Protein AF-0000000072251306 (afdb_homodimer)

Secondary structure (DSSP, 8-state):
-TTSSHHHHHHHHHHHHHHHHHHHHHHHHHHHHHHHTS-HHHHHHS--HHHHHHHHHHHHHHSHHHHHHHHHHHHHHHHHHHHHHHHHHHHHHHHH-HHHHHHHHHHHHHHTTS-GGGGHHHHHHHH-SSHHHHHHHHHHHHHHHHHHHHHHHHH---HHHHHHHHHTT--HHHHIIIIIHHHHHHHHHHHHHHHHHHHHHHHHHHHHHS--SS-HHHHHHHHHHTT-HHHHHHHHHHHHHHHHHHHHHHHHHHHHHHTTT-/-TTSSHHHHHHHHHHHHHHHHHHHHHHHHHHHHHHHTS-HHHHHHS--HHHHHHHHHHHHHHSHHHHHHHHHHHHHHHHHHHHHHHHHHHHHHHHH-HHHHHHHHHHHHHHTTS-GGGGHHHHHHHH-SSHHHHHHHHHHHHHHHHHHHHHHHHH---HHHHHHHHHTT--HHHHIIIIIHHHHHHHHHHHHHHHHHHHHHHHHHHHHHS--SS-HHHHHHHHHHTT-HHHHHHHHHHHHHHHHHHHHHHHHHHHHHHTTT-

Solvent-accessible surface area (backbone atoms only — not comparable to full-atom values): 25182 Å² total; per-residue (Å²): 129,81,77,64,64,66,61,57,58,56,50,53,54,49,49,51,41,52,56,41,23,45,48,49,59,50,49,50,50,48,50,42,42,52,44,18,69,76,37,71,71,34,24,64,71,26,55,38,62,65,49,30,51,51,36,47,51,49,30,55,74,73,39,53,47,55,52,14,47,48,34,39,51,50,42,34,49,51,9,34,50,55,10,34,52,52,10,42,50,51,9,46,50,38,46,73,27,70,65,50,29,37,29,44,46,55,52,51,61,54,53,68,42,37,42,68,67,57,40,45,63,60,41,32,66,75,52,37,52,40,66,62,29,44,27,50,56,16,11,52,41,12,18,53,43,18,22,52,24,27,21,54,22,51,52,61,69,60,64,69,57,55,52,51,35,58,70,69,61,50,50,72,66,53,36,37,64,70,45,44,44,62,64,13,41,67,30,37,43,51,12,48,57,53,13,51,54,41,17,46,38,40,40,33,38,38,24,57,71,28,71,50,72,63,16,41,29,24,52,28,50,52,19,54,76,69,65,33,55,33,50,27,49,41,36,48,51,49,53,26,51,50,41,43,48,52,45,51,49,48,49,52,51,44,50,61,70,42,45,80,76,102,130,81,76,65,64,63,61,58,61,56,51,53,54,50,49,52,42,51,57,40,24,46,49,50,58,50,50,50,49,48,50,41,42,53,46,16,68,74,36,71,73,36,24,62,69,28,55,38,63,65,50,30,52,51,36,46,49,49,30,55,73,72,38,54,48,56,52,14,46,49,34,40,51,50,42,36,49,53,9,35,51,54,9,36,51,52,10,42,50,50,9,48,48,38,45,74,28,69,64,50,28,38,28,43,45,54,52,51,61,55,54,68,41,35,42,68,66,56,41,43,65,61,42,32,66,76,52,37,50,41,66,63,29,44,28,51,55,16,11,52,42,11,17,54,43,19,22,54,24,27,22,53,22,52,53,61,67,58,65,68,56,55,51,52,35,59,72,69,60,50,49,72,65,52,37,36,65,70,46,44,45,62,62,14,40,64,31,38,44,50,12,48,59,52,14,52,54,41,16,47,40,40,39,33,39,37,24,58,70,29,71,49,72,64,16,40,28,23,50,27,50,52,19,53,77,69,65,34,55,33,50,26,49,41,35,47,52,49,51,26,52,52,40,43,48,53,44,52,50,47,49,52,52,44,51,61,70,44,46,81,76,103

Sequence (524 aa):
MSQRSFTLKQSWQRSIILVQGLVLPLLLLGLWQYNSSLGASHAYAFVPLQNIYFAFIKLLETGELWLNTWGSLKKAGIGFILGSISGLILGTLLAYSKVLNALVSPLFNSIRQVPLLGLTPLIALWFGNGEEAKIFIIALASFFPLVINTFQGLSHNDAKYDEIARIYQFSFWRKFKKIRLPQALPHILTGLNLAVPFTWITTTASELLFNAGAGLGNLMMKAEINAEMDILLVCAITVTLCGAFMTASIHLISKRLLQWRTMSQRSFTLKQSWQRSIILVQGLVLPLLLLGLWQYNSSLGASHAYAFVPLQNIYFAFIKLLETGELWLNTWGSLKKAGIGFILGSISGLILGTLLAYSKVLNALVSPLFNSIRQVPLLGLTPLIALWFGNGEEAKIFIIALASFFPLVINTFQGLSHNDAKYDEIARIYQFSFWRKFKKIRLPQALPHILTGLNLAVPFTWITTTASELLFNAGAGLGNLMMKAEINAEMDILLVCAITVTLCGAFMTASIHLISKRLLQWRT

InterPro domains:
  IPR000515 ABC transporter type 1, transmembrane domain MetI-like [PF00528] (87-257)
  IPR000515 ABC transporter type 1, transmembrane domain MetI-like [PS50928] (69-254)
  IPR000515 ABC transporter type 1, transmembrane domain MetI-like [cd06261] (70-241)
  IPR035906 MetI-like superfamily [G3DSA:1.10.3720.10] (62-259)
  IPR035906 MetI-like superfamily [SSF161098] (63-241)

Nearest PDB structures (foldseek):
  7ahh-assembly1_B  TM=7.058E-01  e=3.957E-06  Lactococcus lactis subsp. lactis
  7ahd-assembly1_A  TM=7.549E-01  e=1.362E-05  Lactococcus lactis subsp. lactis
  7ahd-assembly1_B  TM=7.322E-01  e=7.341E-06  Lactococcus lactis subsp. lactis
  7ahc-assembly1_B  TM=7.068E-01  e=1.362E-05  Lactococcus lactis subsp. lactis
  7ahh-assembly1_A  TM=6.926E-01  e=2.417E-05  Lactococcus lactis subsp. lactis

Structure (mmCIF, N/CA/C/O backbone):
data_AF-0000000072251306-model_v1
#
loop_
_entity.id
_entity.type
_entity.pdbx_description
1 polymer 'Sulfonate/nitrate/taurine transport system permease protein'
#
loop_
_atom_site.group_PDB
_atom_site.id
_atom_site.type_symbol
_atom_site.label_atom_id
_atom_site.label_alt_id
_atom_site.label_comp_id
_atom_site.label_asym_id
_atom_site.label_entity_id
_atom_site.label_seq_id
_atom_site.pdbx_PDB_ins_code
_atom_site.Cartn_x
_atom_site.Cartn_y
_atom_site.Cartn_z
_atom_site.occupancy
_atom_site.B_iso_or_equiv
_atom_site.auth_seq_id
_atom_site.auth_comp_id
_atom_site.auth_asym_id
_atom_site.auth_atom_id
_atom_site.pdbx_PDB_model_num
ATOM 1 N N . MET A 1 1 ? -20.594 18.484 47.219 1 34.91 1 MET A N 1
ATOM 2 C CA . MET A 1 1 ? -20.969 17.078 47.125 1 34.91 1 MET A CA 1
ATOM 3 C C . MET A 1 1 ? -21.516 16.734 45.75 1 34.91 1 MET A C 1
ATOM 5 O O . MET A 1 1 ? -21.781 15.578 45.438 1 34.91 1 MET A O 1
ATOM 9 N N . SER A 1 2 ? -22.219 17.688 45 1 39.94 2 SER A N 1
ATOM 10 C CA . SER A 1 2 ? -22.969 17.516 43.781 1 39.94 2 SER A CA 1
ATOM 11 C C . SER A 1 2 ? -22.031 17.359 42.562 1 39.94 2 SER A C 1
ATOM 13 O O . SER A 1 2 ? -22.469 17.344 41.438 1 39.94 2 SER A O 1
ATOM 15 N N . GLN A 1 3 ? -20.734 17.578 42.75 1 45.12 3 GLN A N 1
ATOM 16 C CA . GLN A 1 3 ? -19.812 17.531 41.594 1 45.12 3 GLN A CA 1
ATOM 17 C C . GLN A 1 3 ? -19.578 16.094 41.125 1 45.12 3 GLN A C 1
ATOM 19 O O . GLN A 1 3 ? -18.875 15.867 40.156 1 45.12 3 GLN A O 1
ATOM 24 N N . ARG A 1 4 ? -19.859 15.086 42.031 1 45.44 4 ARG A N 1
ATOM 25 C CA . ARG A 1 4 ? -19.484 13.703 41.781 1 45.44 4 ARG A CA 1
ATOM 26 C C . ARG A 1 4 ? -20.375 13.07 40.719 1 45.44 4 ARG A C 1
ATOM 28 O O . ARG A 1 4 ? -20.125 11.945 40.281 1 45.44 4 ARG A O 1
ATOM 35 N N . SER A 1 5 ? -21.609 13.586 40.438 1 45.03 5 SER A N 1
ATOM 36 C CA . SER A 1 5 ? -22.547 12.867 39.594 1 45.03 5 SER A CA 1
ATOM 37 C C . SER A 1 5 ? -22.141 12.953 38.125 1 45.03 5 SER A C 1
ATOM 39 O O . SER A 1 5 ? -22.641 12.188 37.281 1 45.03 5 SER A O 1
ATOM 41 N N . PHE A 1 6 ? -21.328 13.953 37.781 1 45.81 6 PHE A N 1
ATOM 42 C CA . PHE A 1 6 ? -21.031 14.141 36.375 1 45.81 6 PHE A CA 1
ATOM 43 C C . PHE A 1 6 ? -20.062 13.07 35.875 1 45.81 6 PHE A C 1
ATOM 45 O O . PHE A 1 6 ? -20.016 12.781 34.656 1 45.81 6 PHE A O 1
ATOM 52 N N . THR A 1 7 ? -19.359 12.43 36.719 1 46.22 7 THR A N 1
ATOM 53 C CA . THR A 1 7 ? -18.344 11.5 36.25 1 46.22 7 THR A CA 1
ATOM 54 C C . THR A 1 7 ? -18.969 10.164 35.844 1 46.22 7 THR A C 1
ATOM 56 O O . THR A 1 7 ? -18.375 9.406 35.094 1 46.22 7 THR A O 1
ATOM 59 N N . LEU A 1 8 ? -20.031 9.734 36.469 1 45 8 LEU A N 1
ATOM 60 C CA . LEU A 1 8 ? -20.578 8.406 36.188 1 45 8 LEU A CA 1
ATOM 61 C C . LEU A 1 8 ? -21.297 8.398 34.844 1 45 8 LEU A C 1
ATOM 63 O O . LEU A 1 8 ? -21.531 7.332 34.281 1 45 8 LEU A O 1
ATOM 67 N N . LYS A 1 9 ? -21.969 9.453 34.469 1 47.31 9 LYS A N 1
ATOM 68 C CA . LYS A 1 9 ? -22.703 9.531 33.188 1 47.31 9 LYS A CA 1
ATOM 69 C C . LYS A 1 9 ? -21.75 9.391 32 1 47.31 9 LYS A C 1
ATOM 71 O O . LYS A 1 9 ? -22.125 8.828 30.984 1 47.31 9 LYS A O 1
ATOM 76 N N . GLN A 1 10 ? -20.516 9.758 32.188 1 51.03 10 GLN A N 1
ATOM 77 C CA . GLN A 1 10 ? -19.531 9.688 31.094 1 51.03 10 GLN A CA 1
ATOM 78 C C . GLN A 1 10 ? -19.109 8.242 30.844 1 51.03 10 GLN A C 1
ATOM 80 O O . GLN A 1 10 ? -18.891 7.855 29.688 1 51.03 10 GLN A O 1
ATOM 85 N N . SER A 1 11 ? -19.094 7.48 31.938 1 49.75 11 SER A N 1
ATOM 86 C CA . SER A 1 11 ? -18.625 6.105 31.797 1 49.75 11 SER A CA 1
ATOM 87 C C . SER A 1 11 ? -19.688 5.227 31.141 1 49.75 11 SER A C 1
ATOM 89 O O . SER A 1 11 ? -19.359 4.363 30.312 1 49.75 11 SER A O 1
ATOM 91 N N . TRP A 1 12 ? -20.906 5.383 31.578 1 46.53 12 TRP A N 1
ATOM 92 C CA . TRP A 1 12 ? -21.984 4.574 31 1 46.53 12 TRP A CA 1
ATOM 93 C C . TRP A 1 12 ? -22.156 4.891 29.516 1 46.53 12 TRP A C 1
ATOM 95 O O . TRP A 1 12 ? -22.5 4.008 28.734 1 46.53 12 TRP A O 1
ATOM 105 N N . GLN A 1 13 ? -22.047 6.129 29.125 1 52.03 13 GLN A N 1
ATOM 106 C CA . GLN A 1 13 ? -22.125 6.527 27.734 1 52.03 13 GLN A CA 1
ATOM 107 C C . GLN A 1 13 ? -21.031 5.859 26.906 1 52.03 13 GLN A C 1
ATOM 109 O O . GLN A 1 13 ? -21.25 5.48 25.75 1 52.03 13 GLN A O 1
ATOM 114 N N . ARG A 1 14 ? -19.953 5.707 27.625 1 53.56 14 ARG A N 1
ATOM 115 C CA . ARG A 1 14 ? -18.859 5.047 26.938 1 53.56 14 ARG A CA 1
ATOM 116 C C . ARG A 1 14 ? -19.156 3.564 26.734 1 53.56 14 ARG A C 1
ATOM 118 O O . ARG A 1 14 ? -18.828 3 25.688 1 53.56 14 ARG A O 1
ATOM 125 N N . SER A 1 15 ? -19.719 2.979 27.828 1 51.03 15 SER A N 1
ATOM 126 C CA . SER A 1 15 ? -20.031 1.557 27.734 1 51.03 15 SER A CA 1
ATOM 127 C C . SER A 1 15 ? -21.109 1.299 26.672 1 51.03 15 SER A C 1
ATOM 129 O O . SER A 1 15 ? -21.062 0.294 25.953 1 51.03 15 SER A O 1
ATOM 131 N N . ILE A 1 16 ? -22.078 2.1 26.578 1 55.12 16 ILE A N 1
ATOM 132 C CA . ILE A 1 16 ? -23.141 1.962 25.578 1 55.12 16 ILE A CA 1
ATOM 133 C C . ILE A 1 16 ? -22.547 2.119 24.172 1 55.12 16 ILE A C 1
ATOM 135 O O . ILE A 1 16 ? -22.906 1.388 23.25 1 55.12 16 ILE A O 1
ATOM 139 N N . ILE A 1 17 ? -21.641 2.93 24.094 1 58.31 17 ILE A N 1
ATOM 140 C CA . ILE A 1 17 ? -20.969 3.135 22.812 1 58.31 17 ILE A CA 1
ATOM 141 C C . ILE A 1 17 ? -20.172 1.89 22.453 1 58.31 17 ILE A C 1
ATOM 143 O O . ILE A 1 17 ? -20.172 1.462 21.297 1 58.31 17 ILE A O 1
ATOM 147 N N . LEU A 1 18 ? -19.688 1.273 23.469 1 59.38 18 LEU A N 1
ATOM 148 C CA . LEU A 1 18 ? -18.938 0.04 23.219 1 59.38 18 LEU A CA 1
ATOM 149 C C . LEU A 1 18 ? -19.891 -1.095 22.844 1 59.38 18 LEU A C 1
ATOM 151 O O . LEU A 1 18 ? -19.578 -1.887 21.953 1 59.38 18 LEU A O 1
ATOM 155 N N . VAL A 1 19 ? -20.969 -1.227 23.547 1 64.25 19 VAL A N 1
ATOM 156 C CA . VAL A 1 19 ? -21.938 -2.275 23.281 1 64.25 19 VAL A CA 1
ATOM 157 C C . VAL A 1 19 ? -22.562 -2.066 21.906 1 64.25 19 VAL A C 1
ATOM 159 O O . VAL A 1 19 ? -22.781 -3.029 21.172 1 64.25 19 VAL A O 1
ATOM 162 N N . GLN A 1 20 ? -22.719 -0.914 21.531 1 68.38 20 GLN A N 1
ATOM 163 C CA . GLN A 1 20 ? -23.266 -0.613 20.219 1 68.38 20 GLN A CA 1
ATOM 164 C C . GLN A 1 20 ? -22.281 -0.957 19.109 1 68.38 20 GLN A C 1
ATOM 166 O O . GLN A 1 20 ? -22.688 -1.395 18.031 1 68.38 20 GLN A O 1
ATOM 171 N N . GLY A 1 21 ? -21.109 -0.892 19.5 1 73.81 21 GLY A N 1
ATOM 172 C CA . GLY A 1 21 ? -20.094 -1.186 18.5 1 73.81 21 GLY A CA 1
ATOM 173 C C . GLY A 1 21 ? -19.953 -2.666 18.203 1 73.81 21 GLY A C 1
ATOM 174 O O . GLY A 1 21 ? -19.469 -3.047 17.141 1 73.81 21 GLY A O 1
ATOM 175 N N . LEU A 1 22 ? -20.531 -3.48 19.078 1 79.19 22 LEU A N 1
ATOM 176 C CA . LEU A 1 22 ? -20.375 -4.922 18.906 1 79.19 22 LEU A CA 1
ATOM 177 C C . LEU A 1 22 ? -21.562 -5.52 18.172 1 79.19 22 LEU A C 1
ATOM 179 O O . LEU A 1 22 ? -21.516 -6.664 17.719 1 79.19 22 LEU A O 1
ATOM 183 N N . VAL A 1 23 ? -22.562 -4.816 17.984 1 83.5 23 VAL A N 1
ATOM 184 C CA . VAL A 1 23 ? -23.797 -5.332 17.391 1 83.5 23 VAL A CA 1
ATOM 185 C C . VAL A 1 23 ? -23.531 -5.73 15.938 1 83.5 23 VAL A C 1
ATOM 187 O O . VAL A 1 23 ? -23.875 -6.84 15.516 1 83.5 23 VAL A O 1
ATOM 190 N N . LEU A 1 24 ? -22.906 -4.871 15.266 1 82.88 24 LEU A N 1
ATOM 191 C CA . LEU A 1 24 ? -22.688 -5.133 13.852 1 82.88 24 LEU A CA 1
ATOM 192 C C . LEU A 1 24 ? -21.734 -6.301 13.648 1 82.88 24 LEU A C 1
ATOM 194 O O . LEU A 1 24 ? -22 -7.203 12.852 1 82.88 24 LEU A O 1
ATOM 198 N N . PRO A 1 25 ? -20.656 -6.301 14.367 1 82.88 25 PRO A N 1
ATOM 199 C CA . PRO A 1 25 ? -19.781 -7.465 14.234 1 82.88 25 PRO A CA 1
ATOM 200 C C . PRO A 1 25 ? -20.484 -8.773 14.578 1 82.88 25 PRO A C 1
ATOM 202 O O . PRO A 1 25 ? -20.266 -9.789 13.914 1 82.88 25 PRO A O 1
ATOM 205 N N . LEU A 1 26 ? -21.281 -8.742 15.594 1 86.62 26 LEU A N 1
ATOM 206 C CA . LEU A 1 26 ? -21.984 -9.945 16 1 86.62 26 LEU A CA 1
ATOM 207 C C . LEU A 1 26 ? -23.031 -10.336 14.953 1 86.62 26 LEU A C 1
ATOM 209 O O . LEU A 1 26 ? -23.234 -11.523 14.688 1 86.62 26 LEU A O 1
ATOM 213 N N . LEU A 1 27 ? -23.672 -9.359 14.438 1 87.94 27 LEU A N 1
ATOM 214 C CA . LEU A 1 27 ? -24.625 -9.633 13.375 1 87.94 27 LEU A CA 1
ATOM 215 C C . LEU A 1 27 ? -23.938 -10.227 12.156 1 87.94 27 LEU A C 1
ATOM 217 O O . LEU A 1 27 ? -24.438 -11.164 11.539 1 87.94 27 LEU A O 1
ATOM 221 N N . LEU A 1 28 ? -22.844 -9.734 11.828 1 86.81 28 LEU A N 1
ATOM 222 C CA . LEU A 1 28 ? -22.109 -10.234 10.68 1 86.81 28 LEU A CA 1
ATOM 223 C C . LEU A 1 28 ? -21.609 -11.656 10.938 1 86.81 28 LEU A C 1
ATOM 225 O O . LEU A 1 28 ? -21.609 -12.492 10.023 1 86.81 28 LEU A O 1
ATOM 229 N N . LEU A 1 29 ? -21.203 -11.859 12.125 1 88 29 LEU A N 1
ATOM 230 C CA . LEU A 1 29 ? -20.781 -13.211 12.484 1 88 29 LEU A CA 1
ATOM 231 C C . LEU A 1 29 ? -21.953 -14.18 12.414 1 88 29 LEU A C 1
ATOM 233 O O . LEU A 1 29 ? -21.797 -15.328 11.977 1 88 29 LEU A O 1
ATOM 237 N N . GLY A 1 30 ? -23.078 -13.688 12.891 1 90.25 30 GLY A N 1
ATOM 238 C CA . GLY A 1 30 ? -24.266 -14.508 12.789 1 90.25 30 GLY A CA 1
ATOM 239 C C . GLY A 1 30 ? -24.656 -14.812 11.352 1 90.25 30 GLY A C 1
ATOM 240 O O . GLY A 1 30 ? -25 -15.953 11.023 1 90.25 30 GLY A O 1
ATOM 241 N N . LEU A 1 31 ? -24.625 -13.844 10.562 1 90.44 31 LEU A N 1
ATOM 242 C CA . LEU A 1 31 ? -24.922 -14.031 9.148 1 90.44 31 LEU A CA 1
ATOM 243 C C . LEU A 1 31 ? -23.906 -14.969 8.5 1 90.44 31 LEU A C 1
ATOM 245 O O . LEU A 1 31 ? -24.266 -15.789 7.645 1 90.44 31 LEU A O 1
ATOM 249 N N . TRP A 1 32 ? -22.703 -14.805 8.867 1 89.88 32 TRP A N 1
ATOM 250 C CA . TRP A 1 32 ? -21.641 -15.695 8.375 1 89.88 32 TRP A CA 1
ATOM 251 C C . TRP A 1 32 ? -21.953 -17.141 8.719 1 89.88 32 TRP A C 1
ATOM 253 O O . TRP A 1 32 ? -21.938 -18.016 7.844 1 89.88 32 TRP A O 1
ATOM 263 N N . GLN A 1 33 ? -22.359 -17.328 9.914 1 90.12 33 GLN A N 1
ATOM 264 C CA . GLN A 1 33 ? -22.672 -18.672 10.375 1 90.12 33 GLN A CA 1
ATOM 265 C C . GLN A 1 33 ? -23.922 -19.219 9.695 1 90.12 33 GLN A C 1
ATOM 267 O O . GLN A 1 33 ? -23.984 -20.391 9.344 1 90.12 33 GLN A O 1
ATOM 272 N N . TYR A 1 34 ? -24.844 -18.328 9.57 1 91.56 34 TYR A N 1
ATOM 273 C CA . TYR A 1 34 ? -26.078 -18.719 8.898 1 91.56 34 TYR A CA 1
ATOM 274 C C . TYR A 1 34 ? -25.797 -19.156 7.465 1 91.56 34 TYR A C 1
ATOM 276 O O . TYR A 1 34 ? -26.312 -20.188 7.016 1 91.56 34 TYR A O 1
ATOM 284 N N . ASN A 1 35 ? -25.016 -18.453 6.75 1 89.75 35 ASN A N 1
ATOM 285 C CA . ASN A 1 35 ? -24.688 -18.797 5.371 1 89.75 35 ASN A CA 1
ATOM 286 C C . ASN A 1 35 ? -23.906 -20.109 5.293 1 89.75 35 ASN A C 1
ATOM 288 O O . ASN A 1 35 ? -24.062 -20.875 4.344 1 89.75 35 ASN A O 1
ATOM 292 N N . SER A 1 36 ? -23.062 -20.297 6.27 1 89.56 36 SER A N 1
ATOM 293 C CA . SER A 1 36 ? -22.266 -21.516 6.281 1 89.56 36 SER A CA 1
ATOM 294 C C . SER A 1 36 ? -23.141 -22.766 6.406 1 89.56 36 SER A C 1
ATOM 296 O O . SER A 1 36 ? -22.734 -23.859 6.016 1 89.56 36 SER A O 1
ATOM 298 N N . SER A 1 37 ? -24.422 -22.578 6.898 1 90.38 37 SER A N 1
ATOM 299 C CA . SER A 1 37 ? -25.297 -23.703 7.18 1 90.38 37 SER A CA 1
ATOM 300 C C . SER A 1 37 ? -26.234 -23.984 6.008 1 90.38 37 SER A C 1
ATOM 302 O O . SER A 1 37 ? -27 -24.938 6.039 1 90.38 37 SER A O 1
ATOM 304 N N . LEU A 1 38 ? -26.172 -23.25 4.918 1 90 38 LEU A N 1
ATOM 305 C CA . LEU A 1 38 ? -27.141 -23.328 3.83 1 90 38 LEU A CA 1
ATOM 306 C C . LEU A 1 38 ? -26.781 -24.438 2.855 1 90 38 LEU A C 1
ATOM 308 O O . LEU A 1 38 ? -27.578 -24.797 1.987 1 90 38 LEU A O 1
ATOM 312 N N . GLY A 1 39 ? -25.562 -24.984 2.945 1 87.56 39 GLY A N 1
ATOM 313 C CA . GLY A 1 39 ? -25.141 -26.062 2.061 1 87.56 39 GLY A CA 1
ATOM 314 C C . GLY A 1 39 ? -23.641 -26.188 1.949 1 87.56 39 GLY A C 1
ATOM 315 O O . GLY A 1 39 ? -22.891 -25.406 2.545 1 87.56 39 GLY A O 1
ATOM 316 N N . ALA A 1 40 ? -23.312 -27.203 1.137 1 83.19 40 ALA A N 1
ATOM 317 C CA . ALA A 1 40 ? -21.891 -27.531 1.037 1 83.19 40 ALA A CA 1
ATOM 318 C C . ALA A 1 40 ? -21.125 -26.406 0.34 1 83.19 40 ALA A C 1
ATOM 320 O O . ALA A 1 40 ? -20.031 -26.031 0.771 1 83.19 40 ALA A O 1
ATOM 321 N N . SER A 1 41 ? -21.781 -25.906 -0.723 1 82.5 41 SER A N 1
ATOM 322 C CA . SER A 1 41 ? -21.141 -24.812 -1.456 1 82.5 41 SER A CA 1
ATOM 323 C C . SER A 1 41 ? -20.984 -23.578 -0.586 1 82.5 41 SER A C 1
ATOM 325 O O . SER A 1 41 ? -19.953 -22.906 -0.607 1 82.5 41 SER A O 1
ATOM 327 N N . HIS A 1 42 ? -21.969 -23.344 0.201 1 83.19 42 HIS A N 1
ATOM 328 C CA . HIS A 1 42 ? -21.938 -22.203 1.102 1 83.19 42 HIS A CA 1
ATOM 329 C C . HIS A 1 42 ? -20.938 -22.406 2.236 1 83.19 42 HIS A C 1
ATOM 331 O O . HIS A 1 42 ? -20.266 -21.469 2.656 1 83.19 42 HIS A O 1
ATOM 337 N N . ALA A 1 43 ? -20.859 -23.641 2.594 1 82 43 ALA A N 1
ATOM 338 C CA . ALA A 1 43 ? -19.922 -23.953 3.68 1 82 43 ALA A CA 1
ATOM 339 C C . ALA A 1 43 ? -18.484 -23.766 3.232 1 82 43 ALA A C 1
ATOM 341 O O . ALA A 1 43 ? -17.609 -23.422 4.035 1 82 43 ALA A O 1
ATOM 342 N N . TYR A 1 44 ? -18.328 -23.984 2 1 82.81 44 TYR A N 1
ATOM 343 C CA . TYR A 1 44 ? -17 -23.75 1.446 1 82.81 44 TYR A CA 1
ATOM 344 C C . TYR A 1 44 ? -16.688 -22.266 1.38 1 82.81 44 TYR A C 1
ATOM 346 O O . TYR A 1 44 ? -15.57 -21.859 1.719 1 82.81 44 TYR A O 1
ATOM 354 N N . ALA A 1 45 ? -17.656 -21.531 1.083 1 82.75 45 ALA A N 1
ATOM 355 C CA . ALA A 1 45 ? -17.469 -20.094 0.921 1 82.75 45 ALA A CA 1
ATOM 356 C C . ALA A 1 45 ? -17.484 -19.375 2.271 1 82.75 45 ALA A C 1
ATOM 358 O O . ALA A 1 45 ? -16.766 -18.406 2.473 1 82.75 45 ALA A O 1
ATOM 359 N N . PHE A 1 46 ? -18.344 -19.938 3.109 1 89.81 46 PHE A N 1
ATOM 360 C CA . PHE A 1 46 ? -18.484 -19.406 4.465 1 89.81 46 PHE A CA 1
ATOM 361 C C . PHE A 1 46 ? -18.188 -20.5 5.496 1 89.81 46 PHE A C 1
ATOM 363 O O . PHE A 1 46 ? -19.109 -21.156 5.984 1 89.81 46 PHE A O 1
ATOM 370 N N . VAL A 1 47 ? -16.938 -20.594 5.832 1 90.62 47 VAL A N 1
ATOM 371 C CA . VAL A 1 47 ? -16.484 -21.656 6.711 1 90.62 47 VAL A CA 1
ATOM 372 C C . VAL A 1 47 ? -17.188 -21.547 8.07 1 90.62 47 VAL A C 1
ATOM 374 O O . VAL A 1 47 ? -17.172 -20.469 8.68 1 90.62 47 VAL A O 1
ATOM 377 N N . PRO A 1 48 ? -17.797 -22.625 8.422 1 93.19 48 PRO A N 1
ATOM 378 C CA . PRO A 1 48 ? -18.391 -22.594 9.758 1 93.19 48 PRO A CA 1
ATOM 379 C C . PRO A 1 48 ? -17.406 -22.172 10.836 1 93.19 48 PRO A C 1
ATOM 381 O O . PRO A 1 48 ? -16.234 -22.562 10.789 1 93.19 48 PRO A O 1
ATOM 384 N N . LEU A 1 49 ? -17.922 -21.453 11.766 1 93.69 49 LEU A N 1
ATOM 385 C CA . LEU A 1 49 ? -17.078 -20.891 12.82 1 93.69 49 LEU A CA 1
ATOM 386 C C . LEU A 1 49 ? -16.422 -22 13.625 1 93.69 49 LEU A C 1
ATOM 388 O O . LEU A 1 49 ? -15.281 -21.859 14.078 1 93.69 49 LEU A O 1
ATOM 392 N N . GLN A 1 50 ? -17.047 -23.078 13.742 1 93.56 50 GLN A N 1
ATOM 393 C CA . GLN A 1 50 ? -16.5 -24.219 14.484 1 93.56 50 GLN A CA 1
ATOM 394 C C . GLN A 1 50 ? -15.266 -24.781 13.773 1 93.56 50 GLN A C 1
ATOM 396 O O . GLN A 1 50 ? -14.305 -25.188 14.43 1 93.56 50 GLN A O 1
ATOM 401 N N . ASN A 1 51 ? -15.367 -24.844 12.492 1 94.62 51 ASN A N 1
ATOM 402 C CA . ASN A 1 51 ? -14.234 -25.344 11.727 1 94.62 51 ASN A CA 1
ATOM 403 C C . ASN A 1 51 ? -13.023 -24.422 11.836 1 94.62 51 ASN A C 1
ATOM 405 O O . ASN A 1 51 ? -11.883 -24.891 11.836 1 94.62 51 ASN A O 1
ATOM 409 N N . ILE A 1 52 ? -13.312 -23.172 11.906 1 94.56 52 ILE A N 1
ATOM 410 C CA . ILE A 1 52 ? -12.227 -22.219 12.078 1 94.56 52 ILE A CA 1
ATOM 411 C C . ILE A 1 52 ? -11.555 -22.438 13.43 1 94.56 52 ILE A C 1
ATOM 413 O O . ILE A 1 52 ? -10.32 -22.422 13.523 1 94.56 52 ILE A O 1
ATOM 417 N N . TYR A 1 53 ? -12.375 -22.656 14.406 1 95.38 53 TYR A N 1
ATOM 418 C CA . TYR A 1 53 ? -11.852 -22.906 15.75 1 95.38 53 TYR A CA 1
ATOM 419 C C . TYR A 1 53 ? -10.992 -24.156 15.773 1 95.38 53 TYR A C 1
ATOM 421 O O . TYR A 1 53 ? -9.875 -24.141 16.312 1 95.38 53 TYR A O 1
ATOM 429 N N . PHE A 1 54 ? -11.406 -25.219 15.164 1 96.25 54 PHE A N 1
ATOM 430 C CA . PHE A 1 54 ? -10.672 -26.469 15.172 1 96.25 54 PHE A CA 1
ATOM 431 C C . PHE A 1 54 ? -9.391 -26.359 14.352 1 96.25 54 PHE A C 1
ATOM 433 O O . PHE A 1 54 ? -8.367 -26.938 14.711 1 96.25 54 PHE A O 1
ATOM 440 N N . ALA A 1 55 ? -9.516 -25.625 13.258 1 96.81 55 ALA A N 1
ATOM 441 C CA . ALA A 1 55 ? -8.32 -25.391 12.461 1 96.81 55 ALA A CA 1
ATOM 442 C C . ALA A 1 55 ? -7.281 -24.594 13.242 1 96.81 55 ALA A C 1
ATOM 444 O O . ALA A 1 55 ? -6.082 -24.859 13.141 1 96.81 55 ALA A O 1
ATOM 445 N N . PHE A 1 56 ? -7.789 -23.672 14.008 1 97.12 56 PHE A N 1
ATOM 446 C CA . PHE A 1 56 ? -6.91 -22.875 14.852 1 97.12 56 PHE A CA 1
ATOM 447 C C . PHE A 1 56 ? -6.188 -23.75 15.867 1 97.12 56 PHE A C 1
ATOM 449 O O . PHE A 1 56 ? -4.965 -23.656 16.016 1 97.12 56 PHE A O 1
ATOM 456 N N . ILE A 1 57 ? -6.902 -24.641 16.453 1 96.81 57 ILE A N 1
ATOM 457 C CA . ILE A 1 57 ? -6.336 -25.531 17.453 1 96.81 57 ILE A CA 1
ATOM 458 C C . ILE A 1 57 ? -5.34 -26.484 16.797 1 96.81 57 ILE A C 1
ATOM 460 O O . ILE A 1 57 ? -4.266 -26.734 17.344 1 96.81 57 ILE A O 1
ATOM 464 N N . LYS A 1 58 ? -5.699 -26.969 15.742 1 96.69 58 LYS A N 1
ATOM 465 C CA . LYS A 1 58 ? -4.824 -27.875 15.008 1 96.69 58 LYS A CA 1
ATOM 466 C C . LYS A 1 58 ? -3.504 -27.203 14.648 1 96.69 58 LYS A C 1
ATOM 468 O O . LYS A 1 58 ? -2.432 -27.781 14.844 1 96.69 58 LYS A O 1
ATOM 473 N N . LEU A 1 59 ? -3.58 -26.016 14.156 1 97.19 59 LEU A N 1
ATOM 474 C CA . LEU A 1 59 ? -2.381 -25.281 13.758 1 97.19 59 LEU A CA 1
ATOM 475 C C . LEU A 1 59 ? -1.518 -24.953 14.969 1 97.19 59 LEU A C 1
ATOM 477 O O . LEU A 1 59 ? -0.289 -24.922 14.875 1 97.19 59 LEU A O 1
ATOM 481 N N . LEU A 1 60 ? -2.184 -24.719 16.094 1 96.44 60 LEU A N 1
ATOM 482 C CA . LEU A 1 60 ? -1.445 -24.469 17.328 1 96.44 60 LEU A CA 1
ATOM 483 C C . LEU A 1 60 ? -0.72 -25.719 17.797 1 96.44 60 LEU A C 1
ATOM 485 O O . LEU A 1 60 ? 0.447 -25.656 18.188 1 96.44 60 LEU A O 1
ATOM 489 N N . GLU A 1 61 ? -1.379 -26.828 17.719 1 96.5 61 GLU A N 1
ATOM 490 C CA . GLU A 1 61 ? -0.844 -28.094 18.188 1 96.5 61 GLU A CA 1
ATOM 491 C C . GLU A 1 61 ? 0.314 -28.578 17.312 1 96.5 61 GLU A C 1
ATOM 493 O O . GLU A 1 61 ? 1.305 -29.109 17.828 1 96.5 61 GLU A O 1
ATOM 498 N N . THR A 1 62 ? 0.213 -28.406 16.062 1 96.44 62 TH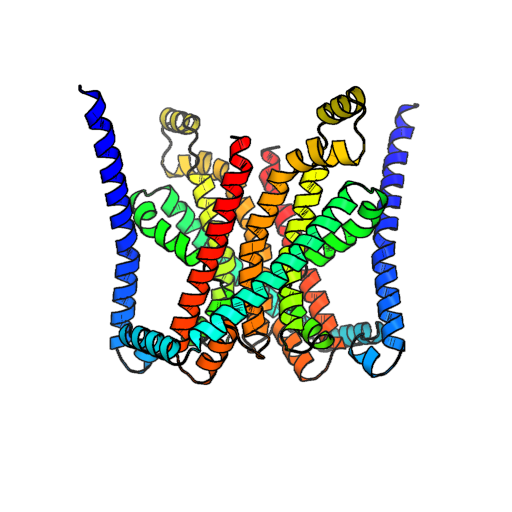R A N 1
ATOM 499 C CA . THR A 1 62 ? 1.255 -28.828 15.148 1 96.44 62 THR A CA 1
ATOM 500 C C . THR A 1 62 ? 2.43 -27.859 15.156 1 96.44 62 THR A C 1
ATOM 502 O O . THR A 1 62 ? 3.516 -28.188 14.672 1 96.44 62 THR A O 1
ATOM 505 N N . GLY A 1 63 ? 2.145 -26.641 15.641 1 96.75 63 GLY A N 1
ATOM 506 C CA . GLY A 1 63 ? 3.193 -25.641 15.68 1 96.75 63 GLY A CA 1
ATOM 507 C C . GLY A 1 63 ? 3.303 -24.828 14.391 1 96.75 63 GLY A C 1
ATOM 508 O O . GLY A 1 63 ? 4.086 -23.891 14.312 1 96.75 63 GLY A O 1
ATOM 509 N N . GLU A 1 64 ? 2.488 -25.141 13.477 1 96.69 64 GLU A N 1
ATOM 510 C CA . GLU A 1 64 ? 2.553 -24.469 12.172 1 96.69 64 GLU A CA 1
ATOM 511 C C . GLU A 1 64 ? 2.18 -23 12.281 1 96.69 64 GLU A C 1
ATOM 513 O O . GLU A 1 64 ? 2.742 -22.156 11.586 1 96.69 64 GLU A O 1
ATOM 518 N N . LEU A 1 65 ? 1.236 -22.766 13.109 1 97.25 65 LEU A N 1
ATOM 519 C CA . LEU A 1 65 ? 0.821 -21.375 13.266 1 97.25 65 LEU A CA 1
ATOM 520 C C . LEU A 1 65 ? 1.96 -20.516 13.82 1 97.25 65 LEU A C 1
ATOM 522 O O . LEU A 1 65 ? 2.232 -19.438 13.312 1 97.25 65 LEU A O 1
ATOM 526 N N . TRP A 1 66 ? 2.588 -21.016 14.789 1 96.81 66 TRP A N 1
ATOM 527 C CA . TRP A 1 66 ? 3.689 -20.281 15.406 1 96.81 66 TRP A CA 1
ATOM 528 C C . TRP A 1 66 ? 4.852 -20.125 14.43 1 96.81 66 TRP A C 1
ATOM 530 O O . TRP A 1 66 ? 5.43 -19.047 14.32 1 96.81 66 TRP A O 1
ATOM 540 N N . LEU A 1 67 ? 5.184 -21.188 13.805 1 97.25 67 LEU A N 1
ATOM 541 C CA . LEU A 1 67 ? 6.293 -21.172 12.859 1 97.25 67 LEU A CA 1
ATOM 542 C C . LEU A 1 67 ? 6.07 -20.125 11.773 1 97.25 67 LEU A C 1
ATOM 544 O O . LEU A 1 67 ? 6.977 -19.344 11.469 1 97.25 67 LEU A O 1
ATOM 548 N N . ASN A 1 68 ? 4.922 -20.078 11.25 1 97.62 68 ASN A N 1
ATOM 549 C CA . ASN A 1 68 ? 4.629 -19.172 10.148 1 97.62 68 ASN A CA 1
ATOM 550 C C . ASN A 1 68 ? 4.426 -17.734 10.641 1 97.62 68 ASN A C 1
ATOM 552 O O . ASN A 1 68 ? 4.797 -16.781 9.961 1 97.62 68 ASN A O 1
ATOM 556 N N . THR A 1 69 ? 3.852 -17.625 11.828 1 97.69 69 THR A N 1
ATOM 557 C CA . THR A 1 69 ? 3.721 -16.297 12.414 1 97.69 69 THR A CA 1
ATOM 558 C C . THR A 1 69 ? 5.094 -15.688 12.703 1 97.69 69 THR A C 1
ATOM 560 O O . THR A 1 69 ? 5.355 -14.531 12.352 1 97.69 69 THR A O 1
ATOM 563 N N . TRP A 1 70 ? 5.914 -16.484 13.242 1 97.25 70 TRP A N 1
ATOM 564 C CA . TRP A 1 70 ? 7.266 -16.016 13.547 1 97.25 70 TRP A CA 1
ATOM 565 C C . TRP A 1 70 ? 8.031 -15.711 12.273 1 97.25 70 TRP A C 1
ATOM 567 O O . TRP A 1 70 ? 8.812 -14.75 12.227 1 97.25 70 TRP A O 1
ATOM 577 N N . GLY A 1 71 ? 7.902 -16.547 11.32 1 97.25 71 GLY A N 1
ATOM 578 C CA . GLY A 1 71 ? 8.523 -16.281 10.031 1 97.25 71 GLY A CA 1
ATOM 579 C C . GLY A 1 71 ? 8.148 -14.922 9.461 1 97.25 71 GLY A C 1
ATOM 580 O O . GLY A 1 71 ? 9.016 -14.172 9.008 1 97.25 71 GLY A O 1
ATOM 581 N N . SER A 1 72 ? 6.887 -14.625 9.484 1 96.88 72 SER A N 1
ATOM 582 C CA . SER A 1 72 ? 6.41 -13.344 8.977 1 96.88 72 SER A CA 1
ATOM 583 C C . SER A 1 72 ? 6.938 -12.188 9.828 1 96.88 72 SER A C 1
ATOM 585 O O . SER A 1 72 ? 7.41 -11.188 9.289 1 96.88 72 SER A O 1
ATOM 587 N N . LEU A 1 73 ? 6.871 -12.367 11.148 1 97.44 73 LEU A N 1
ATOM 588 C CA . LEU A 1 73 ? 7.297 -11.297 12.047 1 97.44 73 LEU A CA 1
ATOM 589 C C . LEU A 1 73 ? 8.797 -11.047 11.914 1 97.44 73 LEU A C 1
ATOM 591 O O . LEU A 1 73 ? 9.242 -9.891 11.953 1 97.44 73 LEU A O 1
ATOM 595 N N . LYS A 1 74 ? 9.516 -12.047 11.766 1 97.44 74 LYS A N 1
ATOM 596 C CA . LYS A 1 74 ? 10.961 -11.922 11.617 1 97.44 74 LYS A CA 1
ATOM 597 C C . LYS A 1 74 ? 11.32 -11.18 10.336 1 97.44 74 LYS A C 1
ATOM 599 O O . LYS A 1 74 ? 12.133 -10.258 10.352 1 97.44 74 LYS A O 1
ATOM 604 N N . LYS A 1 75 ? 10.766 -11.57 9.266 1 97.31 75 LYS A N 1
ATOM 605 C CA . LYS A 1 75 ? 11.023 -10.898 8 1 97.31 75 LYS A CA 1
ATOM 606 C C . LYS A 1 75 ? 10.586 -9.438 8.047 1 97.31 75 LYS A C 1
ATOM 608 O O . LYS A 1 75 ? 11.289 -8.555 7.555 1 97.31 75 LYS A O 1
ATOM 613 N N . ALA A 1 76 ? 9.414 -9.25 8.594 1 97.06 76 ALA A N 1
ATOM 614 C CA . ALA A 1 76 ? 8.914 -7.883 8.75 1 97.06 76 ALA A CA 1
ATOM 615 C C . ALA A 1 76 ? 9.875 -7.035 9.578 1 97.06 76 ALA A C 1
ATOM 617 O O . ALA A 1 76 ? 10.172 -5.891 9.227 1 97.06 76 ALA A O 1
ATOM 618 N N . GLY A 1 77 ? 10.297 -7.605 10.641 1 97.69 77 GLY A N 1
ATOM 619 C CA . GLY A 1 77 ? 11.219 -6.902 11.516 1 97.69 77 GLY A CA 1
ATOM 620 C C . GLY A 1 77 ? 12.539 -6.566 10.852 1 97.69 77 GLY A C 1
ATOM 621 O O . GLY A 1 77 ? 13.016 -5.43 10.922 1 97.69 77 GLY A O 1
ATOM 622 N N . ILE A 1 78 ? 13.141 -7.492 10.227 1 98.12 78 ILE A N 1
ATOM 623 C CA . ILE A 1 78 ? 14.422 -7.305 9.547 1 98.12 78 ILE A CA 1
ATOM 624 C C . ILE A 1 78 ? 14.273 -6.27 8.438 1 98.12 78 ILE A C 1
ATOM 626 O O . ILE A 1 78 ? 15.07 -5.332 8.344 1 98.12 78 ILE A O 1
ATOM 630 N N . GLY A 1 79 ? 13.281 -6.473 7.625 1 98 79 GLY A N 1
ATOM 631 C CA . GLY A 1 79 ? 13.031 -5.52 6.555 1 98 79 GLY A CA 1
ATOM 632 C C . GLY A 1 79 ? 12.781 -4.113 7.062 1 98 79 GLY A C 1
ATOM 633 O O . GLY A 1 79 ? 13.312 -3.145 6.52 1 98 79 GLY A O 1
ATOM 634 N N . PHE A 1 80 ? 12 -4.055 8.109 1 97.69 80 PHE A N 1
ATOM 635 C CA . PHE A 1 80 ? 11.68 -2.766 8.711 1 97.69 80 PHE A CA 1
ATOM 636 C C . PHE A 1 80 ? 12.938 -2.066 9.211 1 97.69 80 PHE A C 1
ATOM 638 O O . PHE A 1 80 ? 13.141 -0.878 8.953 1 97.69 80 PHE A O 1
ATOM 645 N N . ILE A 1 81 ? 13.734 -2.754 9.898 1 98.12 81 ILE A N 1
ATOM 646 C CA . ILE A 1 81 ? 14.945 -2.189 10.492 1 98.12 81 ILE A CA 1
ATOM 647 C C . ILE A 1 81 ? 15.914 -1.775 9.391 1 98.12 81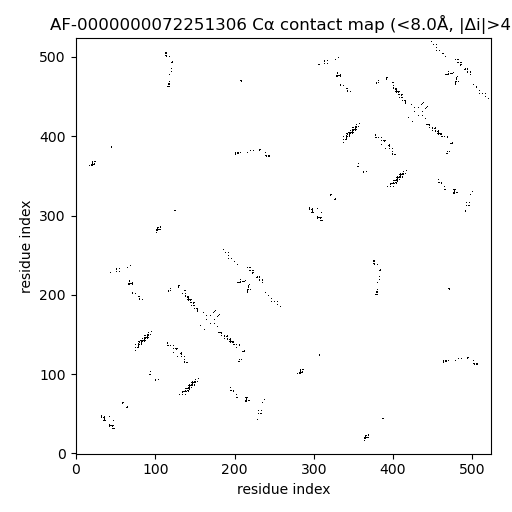 ILE A C 1
ATOM 649 O O . ILE A 1 81 ? 16.438 -0.655 9.398 1 98.12 81 ILE A O 1
ATOM 653 N N . LEU A 1 82 ? 16.141 -2.59 8.445 1 98.19 82 LEU A N 1
ATOM 654 C CA . LEU A 1 82 ? 17.062 -2.287 7.352 1 98.19 82 LEU A CA 1
ATOM 655 C C . LEU A 1 82 ? 16.578 -1.082 6.555 1 98.19 82 LEU A C 1
ATOM 657 O O . LEU A 1 82 ? 17.359 -0.175 6.254 1 98.19 82 LEU A O 1
ATOM 661 N N . GLY A 1 83 ? 15.305 -1.126 6.211 1 98.12 83 GLY A N 1
ATOM 662 C CA . GLY A 1 83 ? 14.734 -0.023 5.453 1 98.12 83 GLY A CA 1
ATOM 663 C C . GLY A 1 83 ? 14.719 1.282 6.227 1 98.12 83 GLY A C 1
ATOM 664 O O . GLY A 1 83 ? 15.039 2.338 5.68 1 98.12 83 GLY A O 1
ATOM 665 N N . SER A 1 84 ? 14.328 1.182 7.453 1 97.69 84 SER A N 1
ATOM 666 C CA . SER A 1 84 ? 14.242 2.377 8.289 1 97.69 84 SER A CA 1
ATOM 667 C C . SER A 1 84 ? 15.617 3 8.508 1 97.69 84 SER A C 1
ATOM 669 O O . SER A 1 84 ? 15.781 4.219 8.391 1 97.69 84 SER A O 1
ATOM 671 N N . ILE A 1 85 ? 16.594 2.195 8.773 1 97.81 85 ILE A N 1
ATOM 672 C CA . ILE A 1 85 ? 17.938 2.695 9.016 1 97.81 85 ILE A CA 1
ATOM 673 C C . ILE A 1 85 ? 18.484 3.32 7.734 1 97.81 85 ILE A C 1
ATOM 675 O O . ILE A 1 85 ? 19.016 4.434 7.758 1 97.81 85 ILE A O 1
ATOM 679 N N . SER A 1 86 ? 18.375 2.656 6.668 1 98 86 SER A N 1
ATOM 680 C CA . SER A 1 86 ? 18.844 3.186 5.391 1 98 86 SER A CA 1
ATOM 681 C C . SER A 1 86 ? 18.094 4.453 5.008 1 98 86 SER A C 1
ATOM 683 O O . SER A 1 86 ? 18.672 5.391 4.461 1 98 86 SER A O 1
ATOM 685 N N . GLY A 1 87 ? 16.766 4.461 5.25 1 97.38 87 GLY A N 1
ATOM 686 C CA . GLY A 1 87 ? 15.969 5.645 4.977 1 97.38 87 GLY A CA 1
ATOM 687 C C . GLY A 1 87 ? 16.359 6.84 5.824 1 97.38 87 GLY A C 1
ATOM 688 O O . GLY A 1 87 ? 16.438 7.965 5.324 1 97.38 87 GLY A O 1
ATOM 689 N N . LEU A 1 88 ? 16.625 6.566 7.082 1 96.25 88 LEU A N 1
ATOM 690 C CA . LEU A 1 88 ? 17.109 7.613 7.98 1 96.25 88 LEU A CA 1
ATOM 691 C C . LEU A 1 88 ? 18.438 8.18 7.504 1 96.25 88 LEU A C 1
ATOM 693 O O . LEU A 1 88 ? 18.641 9.398 7.508 1 96.25 88 LEU A O 1
ATOM 697 N N . ILE A 1 89 ? 19.297 7.355 7.094 1 96.5 89 ILE A N 1
ATOM 698 C CA . ILE A 1 89 ? 20.625 7.758 6.641 1 96.5 89 ILE A CA 1
ATOM 699 C C . ILE A 1 89 ? 20.5 8.602 5.371 1 96.5 89 ILE A C 1
ATOM 701 O O . ILE A 1 89 ? 21.031 9.719 5.305 1 96.5 89 ILE A O 1
ATOM 705 N N . LEU A 1 90 ? 19.781 8.125 4.414 1 95.81 90 LEU A N 1
ATOM 706 C CA . LEU A 1 90 ? 19.656 8.859 3.158 1 95.81 90 LEU A CA 1
ATOM 707 C C . LEU A 1 90 ? 18.922 10.172 3.369 1 95.81 90 LEU A C 1
ATOM 709 O O . LEU A 1 90 ? 19.312 11.211 2.838 1 95.81 90 LEU A O 1
ATOM 713 N N . GLY A 1 91 ? 17.766 10.102 4.121 1 94.81 91 GLY A N 1
ATOM 714 C CA . GLY A 1 91 ? 17.047 11.328 4.418 1 94.81 91 GLY A CA 1
ATOM 715 C C . GLY A 1 91 ? 17.922 12.391 5.066 1 94.81 91 GLY A C 1
ATOM 716 O O . GLY A 1 91 ? 17.828 13.57 4.723 1 94.81 91 GLY A O 1
ATOM 717 N N . THR A 1 92 ? 18.766 11.969 5.949 1 92.75 92 THR A N 1
ATOM 718 C CA . THR A 1 92 ? 19.672 12.875 6.629 1 92.75 92 THR A CA 1
ATOM 719 C C . THR A 1 92 ? 20.703 13.43 5.648 1 92.75 92 THR A C 1
ATOM 721 O O . THR A 1 92 ? 20.969 14.633 5.637 1 92.75 92 THR A O 1
ATOM 724 N N . LEU A 1 93 ? 21.281 12.578 4.844 1 93.81 93 LEU A N 1
ATOM 725 C CA . LEU A 1 93 ? 22.281 13 3.873 1 93.81 93 LEU A CA 1
ATOM 726 C C . LEU A 1 93 ? 21.688 14 2.883 1 93.81 93 LEU A C 1
ATOM 728 O O . LEU A 1 93 ? 22.344 14.977 2.51 1 93.81 93 LEU A O 1
ATOM 732 N N . LEU A 1 94 ? 20.5 13.805 2.504 1 92.25 94 LEU A N 1
ATOM 733 C CA . LEU A 1 94 ? 19.844 14.695 1.554 1 92.25 94 LEU A CA 1
ATOM 734 C C . LEU A 1 94 ? 19.547 16.047 2.188 1 92.25 94 LEU A C 1
ATOM 736 O O . LEU A 1 94 ? 19.578 17.078 1.504 1 92.25 94 LEU A O 1
ATOM 740 N N . ALA A 1 95 ? 19.266 16 3.457 1 89.88 95 ALA A N 1
ATOM 741 C CA . ALA A 1 95 ? 18.953 17.25 4.16 1 89.88 95 ALA A CA 1
ATOM 742 C C . ALA A 1 95 ? 20.188 18.109 4.332 1 89.88 95 ALA A C 1
ATOM 744 O O . ALA A 1 95 ? 20.109 19.344 4.332 1 89.88 95 ALA A O 1
ATOM 745 N N . TYR A 1 96 ? 21.344 17.578 4.375 1 88.38 96 TYR A N 1
ATOM 746 C CA . TYR A 1 96 ? 22.547 18.328 4.727 1 88.38 96 TYR A CA 1
ATOM 747 C C . TYR A 1 96 ? 23.391 18.609 3.488 1 88.38 96 TYR A C 1
ATOM 749 O O . TYR A 1 96 ? 24.25 19.484 3.514 1 88.38 96 TYR A O 1
ATOM 757 N N . SER A 1 97 ? 23.203 17.938 2.479 1 89.81 97 SER A N 1
ATOM 758 C CA . SER A 1 97 ? 24 18.141 1.273 1 89.81 97 SER A CA 1
ATOM 759 C C . SER A 1 97 ? 23.141 18.609 0.112 1 89.81 97 SER A C 1
ATOM 761 O O . SER A 1 97 ? 22.391 17.828 -0.48 1 89.81 97 SER A O 1
ATOM 763 N N . LYS A 1 98 ? 23.422 19.734 -0.301 1 86.75 98 LYS A N 1
ATOM 764 C CA . LYS A 1 98 ? 22.688 20.297 -1.429 1 86.75 98 LYS A CA 1
ATOM 765 C C . LYS A 1 98 ? 23 19.562 -2.723 1 86.75 98 LYS A C 1
ATOM 767 O O . LYS A 1 98 ? 22.125 19.375 -3.574 1 86.75 98 LYS A O 1
ATOM 772 N N . VAL A 1 99 ? 24.188 19.141 -2.812 1 86.88 99 VAL A N 1
ATOM 773 C CA . VAL A 1 99 ? 24.625 18.422 -4.012 1 86.88 99 VAL A CA 1
ATOM 774 C C . VAL A 1 99 ? 23.938 17.062 -4.086 1 86.88 99 VAL A C 1
ATOM 776 O O . VAL A 1 99 ? 23.391 16.688 -5.125 1 86.88 99 VAL A O 1
ATOM 779 N N . LEU A 1 100 ? 23.938 16.406 -2.965 1 90.19 100 LEU A N 1
ATOM 780 C CA . LEU A 1 100 ? 23.281 15.094 -2.939 1 90.19 100 LEU A CA 1
ATOM 781 C C . LEU A 1 100 ? 21.781 15.219 -3.182 1 90.19 100 LEU A C 1
ATOM 783 O O . LEU A 1 100 ? 21.188 14.391 -3.873 1 90.19 100 LEU A O 1
ATOM 787 N N . ASN A 1 101 ? 21.266 16.188 -2.623 1 89.19 101 ASN A N 1
ATOM 788 C CA . ASN A 1 101 ? 19.844 16.422 -2.818 1 89.19 101 ASN A CA 1
ATOM 789 C C . ASN A 1 101 ? 19.516 16.656 -4.289 1 89.19 101 ASN A C 1
ATOM 791 O O . ASN A 1 101 ? 18.562 16.062 -4.82 1 89.19 101 ASN A O 1
ATOM 795 N N . ALA A 1 102 ? 20.328 17.438 -4.918 1 84.81 102 ALA A N 1
ATOM 796 C CA . ALA A 1 102 ? 20.094 17.781 -6.32 1 84.81 102 ALA A CA 1
ATOM 797 C C . ALA A 1 102 ? 20.281 16.547 -7.211 1 84.81 102 ALA A C 1
ATOM 799 O O . ALA A 1 102 ? 19.562 16.391 -8.203 1 84.81 102 ALA A O 1
ATOM 800 N N . LEU A 1 103 ? 21.125 15.703 -6.812 1 85.94 103 LEU A N 1
ATOM 801 C CA . LEU A 1 103 ? 21.469 14.531 -7.625 1 85.94 103 LEU A CA 1
ATOM 802 C C . LEU A 1 103 ? 20.484 13.391 -7.359 1 85.94 103 LEU A C 1
ATOM 804 O O . LEU A 1 103 ? 20.078 12.688 -8.289 1 85.94 103 LEU A O 1
ATOM 808 N N . VAL A 1 104 ? 20.047 13.234 -6.152 1 87.81 104 VAL A N 1
ATOM 809 C CA . VAL A 1 104 ? 19.375 12.008 -5.738 1 87.81 104 VAL A CA 1
ATOM 810 C C . VAL A 1 104 ? 17.859 12.234 -5.691 1 87.81 104 VAL A C 1
ATOM 812 O O . VAL A 1 104 ? 17.078 11.352 -6.051 1 87.81 104 VAL A O 1
ATOM 815 N N . SER A 1 105 ? 17.422 13.398 -5.398 1 84.19 105 SER A N 1
ATOM 816 C CA . SER A 1 105 ? 16 13.672 -5.141 1 84.19 105 SER A CA 1
ATOM 817 C C . SER A 1 105 ? 15.156 13.406 -6.383 1 84.19 105 SER A C 1
ATOM 819 O O . SER A 1 105 ? 14.086 12.797 -6.293 1 84.19 105 SER A O 1
ATOM 821 N N . PRO A 1 106 ? 15.672 13.781 -7.5 1 77.12 106 PRO A N 1
ATOM 822 C CA . PRO A 1 106 ? 14.852 13.492 -8.68 1 77.12 106 PRO A CA 1
ATOM 823 C C . PRO A 1 106 ? 14.68 12 -8.922 1 77.12 106 PRO A C 1
ATOM 825 O O . PRO A 1 106 ? 13.578 11.547 -9.258 1 77.12 106 PRO A O 1
ATOM 828 N N . LEU A 1 107 ? 15.695 11.266 -8.781 1 78.31 107 LEU A N 1
ATOM 829 C CA . LEU A 1 107 ? 15.625 9.812 -8.945 1 78.31 107 LEU A CA 1
ATOM 830 C C . LEU A 1 107 ? 14.742 9.188 -7.879 1 78.31 107 LEU A C 1
ATOM 832 O O . LEU A 1 107 ? 13.922 8.312 -8.18 1 78.31 107 LEU A O 1
ATOM 836 N N . PHE A 1 108 ? 14.914 9.641 -6.691 1 80.44 108 PHE A N 1
ATOM 837 C CA . PHE A 1 108 ? 14.125 9.125 -5.578 1 80.44 108 PHE A CA 1
ATOM 838 C C . PHE A 1 108 ? 12.641 9.375 -5.801 1 80.44 108 PHE A C 1
ATOM 840 O O . PHE A 1 108 ? 11.82 8.469 -5.629 1 80.44 108 PHE A O 1
ATOM 847 N N . ASN A 1 109 ? 12.336 10.523 -6.285 1 74.56 109 ASN A N 1
ATOM 848 C CA . ASN A 1 109 ? 10.945 10.891 -6.52 1 74.56 109 ASN A CA 1
ATOM 849 C C . ASN A 1 109 ? 10.328 10.078 -7.652 1 74.56 109 ASN A C 1
ATOM 851 O O . ASN A 1 109 ? 9.133 9.781 -7.633 1 74.56 109 ASN A O 1
ATOM 855 N N . SER A 1 110 ? 11.133 9.711 -8.492 1 72.56 110 SER A N 1
ATOM 856 C CA . SER A 1 110 ? 10.656 8.883 -9.602 1 72.56 110 SER A CA 1
ATOM 857 C C . SER A 1 110 ? 10.445 7.438 -9.156 1 72.56 110 SER A C 1
ATOM 859 O O . SER A 1 110 ? 9.43 6.824 -9.492 1 72.56 110 SER A O 1
ATOM 861 N N . ILE A 1 111 ? 11.32 6.91 -8.398 1 76.12 111 ILE A N 1
ATOM 862 C CA . ILE A 1 111 ? 11.297 5.504 -8 1 76.12 111 ILE A CA 1
ATOM 863 C C . ILE A 1 111 ? 10.164 5.266 -7.004 1 76.12 111 ILE A C 1
ATOM 865 O O . ILE A 1 111 ? 9.531 4.211 -7.016 1 76.12 111 ILE A O 1
ATOM 869 N N . ARG A 1 112 ? 9.969 6.246 -6.285 1 74.06 112 ARG A N 1
ATOM 870 C CA . ARG A 1 112 ? 8.969 6.074 -5.234 1 74.06 112 ARG A CA 1
ATOM 871 C C . ARG A 1 112 ? 7.566 5.945 -5.828 1 74.06 112 ARG A C 1
ATOM 873 O O . ARG A 1 112 ? 6.637 5.508 -5.148 1 74.06 112 ARG A O 1
ATOM 880 N N . GLN A 1 113 ? 7.441 6.227 -7.074 1 65.06 113 GLN A N 1
ATOM 881 C CA . GLN A 1 113 ? 6.156 6.125 -7.758 1 65.06 113 GLN A CA 1
ATOM 882 C C . GLN A 1 113 ? 5.926 4.707 -8.281 1 65.06 113 GLN A C 1
ATOM 884 O O . GLN A 1 113 ? 4.805 4.355 -8.656 1 65.06 113 GLN A O 1
ATOM 889 N N . VAL A 1 114 ? 6.941 3.969 -8.297 1 72.69 114 VAL A N 1
ATOM 890 C CA . VAL A 1 114 ? 6.852 2.6 -8.789 1 72.69 114 VAL A CA 1
ATOM 891 C C . VAL A 1 114 ? 6.133 1.725 -7.766 1 72.69 114 VAL A C 1
ATOM 893 O O . VAL A 1 114 ? 6.535 1.662 -6.602 1 72.69 114 VAL A O 1
ATOM 896 N N . PRO A 1 115 ? 5.07 1.086 -8.25 1 76.94 115 PRO A N 1
ATOM 897 C CA . PRO A 1 115 ? 4.465 0.123 -7.324 1 76.94 115 PRO A CA 1
ATOM 898 C C . PRO A 1 115 ? 5.43 -0.985 -6.91 1 76.94 115 PRO A C 1
ATOM 900 O O . PRO A 1 115 ? 5.867 -1.772 -7.754 1 76.94 115 PRO A O 1
ATOM 903 N N . LEU A 1 116 ? 5.695 -1.005 -5.66 1 82.62 116 LEU A N 1
ATOM 904 C CA . LEU A 1 116 ? 6.73 -1.89 -5.141 1 82.62 116 LEU A CA 1
ATOM 905 C C . LEU A 1 116 ? 6.438 -3.342 -5.5 1 82.62 116 LEU A C 1
ATOM 907 O O . LEU A 1 116 ? 7.332 -4.074 -5.93 1 82.62 116 LEU A O 1
ATOM 911 N N . LEU A 1 117 ? 5.238 -3.688 -5.371 1 80.88 117 LEU A N 1
ATOM 912 C CA . LEU A 1 117 ? 4.883 -5.082 -5.602 1 80.88 117 LEU A CA 1
ATOM 913 C C . LEU A 1 117 ? 4.938 -5.418 -7.09 1 80.88 117 LEU A C 1
ATOM 915 O O . LEU A 1 117 ? 5.055 -6.59 -7.461 1 80.88 117 LEU A O 1
ATOM 919 N N . GLY A 1 118 ? 4.828 -4.395 -7.879 1 80.38 118 GLY A N 1
ATOM 920 C CA . GLY A 1 118 ? 4.992 -4.598 -9.312 1 80.38 118 GLY A CA 1
ATOM 921 C C . GLY A 1 118 ? 6.402 -4.988 -9.703 1 80.38 118 GLY A C 1
ATOM 922 O O . GLY A 1 118 ? 6.625 -5.523 -10.789 1 80.38 118 GLY A O 1
ATOM 923 N N . LEU A 1 119 ? 7.301 -4.805 -8.789 1 84.31 119 LEU A N 1
ATOM 924 C CA . LEU A 1 119 ? 8.703 -5.094 -9.047 1 84.31 119 LEU A CA 1
ATOM 925 C C . LEU A 1 119 ? 9.047 -6.531 -8.656 1 84.31 119 LEU A C 1
ATOM 927 O O . LEU A 1 119 ? 10.164 -6.992 -8.891 1 84.31 119 LEU A O 1
ATOM 931 N N . THR A 1 120 ? 8.102 -7.254 -8.227 1 86.19 120 THR A N 1
ATOM 932 C CA . THR A 1 120 ? 8.375 -8.562 -7.645 1 86.19 120 THR A CA 1
ATOM 933 C C . THR A 1 120 ? 8.953 -9.516 -8.688 1 86.19 120 THR A C 1
ATOM 935 O O . THR A 1 120 ? 9.883 -10.273 -8.391 1 86.19 120 THR A O 1
ATOM 938 N N . PRO A 1 121 ? 8.477 -9.469 -9.914 1 83.5 121 PRO A N 1
ATOM 939 C CA . PRO A 1 121 ? 9.117 -10.375 -10.867 1 83.5 121 PRO A CA 1
ATOM 940 C C . PRO A 1 121 ? 10.578 -10.023 -11.133 1 83.5 121 PRO A C 1
ATOM 942 O O . PRO A 1 121 ? 11.406 -10.922 -11.305 1 83.5 121 PRO A O 1
ATOM 945 N N . LEU A 1 122 ? 10.812 -8.766 -11.164 1 84.44 122 LEU A N 1
ATOM 946 C CA . LEU A 1 122 ? 12.195 -8.328 -11.344 1 84.44 122 LEU A CA 1
ATOM 947 C C . LEU A 1 122 ? 13.047 -8.703 -10.141 1 84.44 122 LEU A C 1
ATOM 949 O O . LEU A 1 122 ? 14.18 -9.172 -10.297 1 84.44 122 LEU A O 1
ATOM 953 N N . ILE A 1 123 ? 12.547 -8.516 -8.992 1 88.94 123 ILE A N 1
ATOM 954 C CA . ILE A 1 123 ? 13.25 -8.836 -7.758 1 88.94 123 ILE A CA 1
ATOM 955 C C . ILE A 1 123 ? 13.492 -10.344 -7.684 1 88.94 123 ILE A C 1
ATOM 957 O O . ILE A 1 123 ? 14.555 -10.789 -7.242 1 88.94 123 ILE A O 1
ATOM 961 N N . ALA A 1 124 ? 12.484 -11.062 -8.125 1 86.81 124 ALA A N 1
ATOM 962 C CA . ALA A 1 124 ? 12.625 -12.516 -8.164 1 86.81 124 ALA A CA 1
ATOM 963 C C . ALA A 1 124 ? 13.789 -12.93 -9.055 1 86.81 124 ALA A C 1
ATOM 965 O O . ALA A 1 124 ? 14.484 -13.906 -8.766 1 86.81 124 ALA A O 1
ATOM 966 N N . LEU A 1 125 ? 13.977 -12.195 -10.055 1 80.75 125 LEU A N 1
ATOM 967 C CA . LEU A 1 125 ? 15.07 -12.469 -10.984 1 80.75 125 LEU A CA 1
ATOM 968 C C . LEU A 1 125 ? 16.422 -12.258 -10.312 1 80.75 125 LEU A C 1
ATOM 970 O O . LEU A 1 125 ? 17.359 -13.023 -10.547 1 80.75 125 LEU A O 1
ATOM 974 N N . TRP A 1 126 ? 16.547 -11.258 -9.453 1 86.75 126 TRP A N 1
ATOM 975 C CA . TRP A 1 126 ? 17.828 -10.875 -8.859 1 86.75 126 TRP A CA 1
ATOM 976 C C . TRP A 1 126 ? 18.094 -11.68 -7.59 1 86.75 126 TRP A C 1
ATOM 978 O O . TRP A 1 126 ? 19.25 -12.039 -7.305 1 86.75 126 TRP A O 1
ATOM 988 N N . PHE A 1 127 ? 17.062 -12.023 -6.852 1 89.5 127 PHE A N 1
ATOM 989 C CA . PHE A 1 127 ? 17.266 -12.555 -5.508 1 89.5 127 PHE A CA 1
ATOM 990 C C . PHE A 1 127 ? 16.656 -13.945 -5.379 1 89.5 127 PHE A C 1
ATOM 992 O O . PHE A 1 127 ? 16.828 -14.617 -4.359 1 89.5 127 PHE A O 1
ATOM 999 N N . GLY A 1 128 ? 15.969 -14.391 -6.426 1 85.56 128 GLY A N 1
ATOM 1000 C CA . GLY A 1 128 ? 15.227 -15.633 -6.316 1 85.56 128 GLY A CA 1
ATOM 1001 C C . GLY A 1 128 ? 13.891 -15.477 -5.609 1 85.56 128 GLY A C 1
ATOM 1002 O O . GLY A 1 128 ? 13.367 -14.367 -5.512 1 85.56 128 GLY A O 1
ATOM 1003 N N . ASN A 1 129 ? 13.273 -16.562 -5.145 1 85.94 129 ASN A N 1
ATOM 1004 C CA . ASN A 1 129 ? 11.945 -16.547 -4.543 1 85.94 129 ASN A CA 1
ATOM 1005 C C . ASN A 1 129 ? 12.008 -16.812 -3.041 1 85.94 129 ASN A C 1
ATOM 1007 O O . ASN A 1 129 ? 10.984 -17.109 -2.416 1 85.94 129 ASN A O 1
ATOM 1011 N N . GLY A 1 130 ? 13.164 -16.609 -2.498 1 89.81 130 GLY A N 1
ATOM 1012 C CA . GLY A 1 130 ? 13.359 -16.922 -1.094 1 89.81 130 GLY A CA 1
ATOM 1013 C C . GLY A 1 130 ? 13.203 -15.727 -0.177 1 89.81 130 GLY A C 1
ATOM 1014 O O . GLY A 1 130 ? 12.508 -14.766 -0.519 1 89.81 130 GLY A O 1
ATOM 1015 N N . GLU A 1 131 ? 13.773 -15.82 0.995 1 93.69 131 GLU A N 1
ATOM 1016 C CA . GLU A 1 131 ? 13.617 -14.844 2.066 1 93.69 131 GLU A CA 1
ATOM 1017 C C . GLU A 1 131 ? 14.305 -13.523 1.713 1 93.69 131 GLU A C 1
ATOM 1019 O O . GLU A 1 131 ? 13.828 -12.453 2.092 1 93.69 131 GLU A O 1
ATOM 1024 N N . GLU A 1 132 ? 15.352 -13.656 0.963 1 94.38 132 GLU A N 1
ATOM 1025 C CA . GLU A 1 132 ? 16.109 -12.453 0.615 1 94.38 132 GLU A CA 1
ATOM 1026 C C . GLU A 1 132 ? 15.266 -11.508 -0.241 1 94.38 132 GLU A C 1
ATOM 1028 O O . GLU A 1 132 ? 15.289 -10.289 -0.041 1 94.38 132 GLU A O 1
ATOM 1033 N N . ALA A 1 133 ? 14.562 -12.094 -1.187 1 94.19 133 ALA A N 1
ATOM 1034 C CA . ALA A 1 133 ? 13.695 -11.281 -2.041 1 94.19 133 ALA A CA 1
ATOM 1035 C C . ALA A 1 133 ? 12.609 -10.586 -1.225 1 94.19 133 ALA A C 1
ATOM 1037 O O . ALA A 1 133 ? 12.359 -9.391 -1.4 1 94.19 133 ALA A O 1
ATOM 1038 N N . LYS A 1 134 ? 12.023 -11.312 -0.311 1 95.5 134 LYS A N 1
ATOM 1039 C CA . LYS A 1 134 ? 10.961 -10.773 0.533 1 95.5 134 LYS A CA 1
ATOM 1040 C C . LYS A 1 134 ? 11.492 -9.664 1.435 1 95.5 134 LYS A C 1
ATOM 1042 O O . LYS A 1 134 ? 10.891 -8.586 1.519 1 95.5 134 LYS A O 1
ATOM 1047 N N . ILE A 1 135 ? 12.602 -9.883 2.018 1 96.62 135 ILE A N 1
ATOM 1048 C CA . ILE A 1 135 ? 13.18 -8.914 2.939 1 96.62 135 ILE A CA 1
ATOM 1049 C C . ILE A 1 135 ? 13.547 -7.641 2.182 1 96.62 135 ILE A C 1
ATOM 1051 O O . ILE A 1 135 ? 13.352 -6.531 2.686 1 96.62 135 ILE A O 1
ATOM 1055 N N . PHE A 1 136 ? 14.078 -7.809 1.017 1 96.31 136 PHE A N 1
ATOM 1056 C CA . PHE A 1 136 ? 14.469 -6.66 0.212 1 96.31 136 PHE A CA 1
ATOM 1057 C C . PHE A 1 136 ? 13.266 -5.773 -0.087 1 96.31 136 PHE A C 1
ATOM 1059 O O . PHE A 1 136 ? 13.312 -4.559 0.108 1 96.31 136 PHE A O 1
ATOM 1066 N N . ILE A 1 137 ? 12.18 -6.328 -0.557 1 93.44 137 ILE A N 1
ATOM 1067 C CA . ILE A 1 137 ? 11 -5.547 -0.922 1 93.44 137 ILE A CA 1
ATOM 1068 C C . ILE A 1 137 ? 10.383 -4.93 0.33 1 93.44 137 ILE A C 1
ATOM 1070 O O . ILE A 1 137 ? 9.891 -3.801 0.291 1 93.44 137 ILE A O 1
ATOM 1074 N N . ILE A 1 138 ? 10.367 -5.668 1.421 1 95.56 138 ILE A N 1
ATOM 1075 C CA . ILE A 1 138 ? 9.859 -5.16 2.691 1 95.56 138 ILE A CA 1
ATOM 1076 C C . ILE A 1 138 ? 10.703 -3.971 3.145 1 95.56 138 ILE A C 1
ATOM 1078 O O . ILE A 1 138 ? 10.172 -2.971 3.627 1 95.56 138 ILE A O 1
ATOM 1082 N N . ALA A 1 139 ? 12 -4.062 2.986 1 97 139 ALA A N 1
ATOM 1083 C CA . ALA A 1 139 ? 12.898 -2.967 3.346 1 97 139 ALA A CA 1
ATOM 1084 C C . ALA A 1 139 ? 12.578 -1.714 2.535 1 97 139 ALA A C 1
ATOM 1086 O O . ALA A 1 139 ? 12.602 -0.601 3.066 1 97 139 ALA A O 1
ATOM 1087 N N . LEU A 1 140 ? 12.312 -1.908 1.316 1 94.06 140 LEU A N 1
ATOM 1088 C CA . LEU A 1 140 ? 11.969 -0.775 0.462 1 94.06 140 LEU A CA 1
ATOM 1089 C C . LEU A 1 140 ? 10.695 -0.091 0.943 1 94.06 140 LEU A C 1
ATOM 1091 O O . LEU A 1 140 ? 10.57 1.132 0.847 1 94.06 140 LEU A O 1
ATOM 1095 N N . ALA A 1 141 ? 9.773 -0.866 1.458 1 90.75 141 ALA A N 1
ATOM 1096 C CA . ALA A 1 141 ? 8.5 -0.341 1.941 1 90.75 141 ALA A CA 1
ATOM 1097 C C . ALA A 1 141 ? 8.711 0.627 3.102 1 90.75 141 ALA A C 1
ATOM 1099 O O . ALA A 1 141 ? 8 1.63 3.219 1 90.75 141 ALA A O 1
ATOM 1100 N N . SER A 1 142 ? 9.586 0.331 3.932 1 95 142 SER A N 1
ATOM 1101 C CA . SER A 1 142 ? 9.859 1.21 5.066 1 95 142 SER A CA 1
ATOM 1102 C C . SER A 1 142 ? 10.859 2.297 4.695 1 95 142 SER A C 1
ATOM 1104 O O . SER A 1 142 ? 10.883 3.363 5.312 1 95 142 SER A O 1
ATOM 1106 N N . PHE A 1 143 ? 11.672 2.09 3.67 1 96.56 143 PHE A N 1
ATOM 1107 C CA . PHE A 1 143 ? 12.719 2.994 3.223 1 96.56 143 PHE A CA 1
ATOM 1108 C C . PHE A 1 143 ? 12.133 4.32 2.752 1 96.56 143 PHE A C 1
ATOM 1110 O O . PHE A 1 143 ? 12.57 5.387 3.186 1 96.56 143 PHE A O 1
ATOM 1117 N N . PHE A 1 144 ? 11.148 4.301 2.051 1 91.12 144 PHE A N 1
ATOM 1118 C CA . PHE A 1 144 ? 10.672 5.48 1.341 1 91.12 144 PHE A CA 1
ATOM 1119 C C . PHE A 1 144 ? 10.047 6.477 2.309 1 91.12 144 PHE A C 1
ATOM 1121 O O . PHE A 1 144 ? 10.445 7.645 2.348 1 91.12 144 PHE A O 1
ATOM 1128 N N . PRO A 1 145 ? 9.07 6.031 3.143 1 89.62 145 PRO A N 1
ATOM 1129 C CA . PRO A 1 145 ? 8.508 6.992 4.094 1 89.62 145 PRO A CA 1
ATOM 1130 C C . PRO A 1 145 ? 9.562 7.586 5.027 1 89.62 145 PRO A C 1
ATOM 1132 O O . PRO A 1 145 ? 9.477 8.758 5.398 1 89.62 145 PRO A O 1
ATOM 1135 N N . LEU A 1 146 ? 10.5 6.805 5.348 1 94.81 146 LEU A N 1
ATOM 1136 C CA . LEU A 1 146 ? 11.508 7.305 6.277 1 94.81 146 LEU A CA 1
ATOM 1137 C C . LEU A 1 146 ? 12.422 8.312 5.594 1 94.81 146 LEU A C 1
ATOM 1139 O O . LEU A 1 146 ? 12.875 9.273 6.223 1 94.81 146 LEU A O 1
ATOM 1143 N N . VAL A 1 147 ? 12.797 8.109 4.332 1 95.06 147 VAL A N 1
ATOM 1144 C CA . VAL A 1 147 ? 13.602 9.086 3.602 1 95.06 147 VAL A CA 1
ATOM 1145 C C . VAL A 1 147 ? 12.875 10.43 3.559 1 95.06 147 VAL A C 1
ATOM 1147 O O . VAL A 1 147 ? 13.438 11.461 3.93 1 95.06 147 VAL A O 1
ATOM 1150 N N . ILE A 1 148 ? 11.656 10.43 3.209 1 90.19 148 ILE A N 1
ATOM 1151 C CA . ILE A 1 148 ? 10.875 11.633 2.965 1 90.19 148 ILE A CA 1
ATOM 1152 C C . ILE A 1 148 ? 10.672 12.398 4.273 1 90.19 148 ILE A C 1
ATOM 1154 O O . ILE A 1 148 ? 10.945 13.602 4.348 1 90.19 148 ILE A O 1
ATOM 1158 N N . ASN A 1 149 ? 10.25 11.695 5.312 1 91.38 149 ASN A N 1
ATOM 1159 C CA . ASN A 1 149 ? 9.93 12.359 6.57 1 91.38 149 ASN A CA 1
ATOM 1160 C C . ASN A 1 149 ? 11.188 12.82 7.297 1 91.38 149 ASN A C 1
ATOM 1162 O O . ASN A 1 149 ? 11.188 13.875 7.941 1 91.38 149 ASN A O 1
ATOM 1166 N N . THR A 1 150 ? 12.211 12.031 7.156 1 93.69 150 THR A N 1
ATOM 1167 C CA . THR A 1 150 ? 13.477 12.461 7.738 1 93.69 150 THR A CA 1
ATOM 1168 C C . THR A 1 150 ? 13.992 13.719 7.031 1 93.69 150 THR A C 1
ATOM 1170 O O . THR A 1 150 ? 14.406 14.672 7.688 1 93.69 150 THR A O 1
ATOM 1173 N N . PHE A 1 151 ? 13.969 13.734 5.766 1 93 151 PHE A N 1
ATOM 1174 C CA . PHE A 1 151 ? 14.391 14.883 4.977 1 93 151 PHE A CA 1
ATOM 1175 C C . PHE A 1 151 ? 13.562 16.109 5.34 1 93 151 PHE A C 1
ATOM 1177 O O . PHE A 1 151 ? 14.109 17.188 5.582 1 93 151 PHE A O 1
ATOM 1184 N N . GLN A 1 152 ? 12.289 15.961 5.406 1 88.44 152 GLN A N 1
ATOM 1185 C CA . GLN A 1 152 ? 11.398 17.062 5.734 1 88.44 152 GLN A CA 1
ATOM 1186 C C . GLN A 1 152 ? 11.656 17.578 7.145 1 88.44 152 GLN A C 1
ATOM 1188 O O . GLN A 1 152 ? 11.68 18.797 7.375 1 88.44 152 GLN A O 1
ATOM 1193 N N . GLY A 1 153 ? 11.797 16.719 8.023 1 90.12 153 GLY A N 1
ATOM 1194 C CA . GLY A 1 153 ? 12.047 17.094 9.398 1 90.12 153 GLY A CA 1
ATOM 1195 C C . GLY A 1 153 ? 13.352 17.844 9.586 1 90.12 153 GLY A C 1
ATOM 1196 O O . GLY A 1 153 ? 13.43 18.781 10.375 1 90.12 153 GLY A O 1
ATOM 1197 N N . LEU A 1 154 ? 14.289 17.469 8.828 1 91.06 154 LEU A N 1
ATOM 1198 C CA . LEU A 1 154 ? 15.617 18.047 9.008 1 91.06 154 LEU A CA 1
ATOM 1199 C C . LEU A 1 154 ? 15.797 19.281 8.117 1 91.06 154 LEU A C 1
ATOM 1201 O O . LEU A 1 154 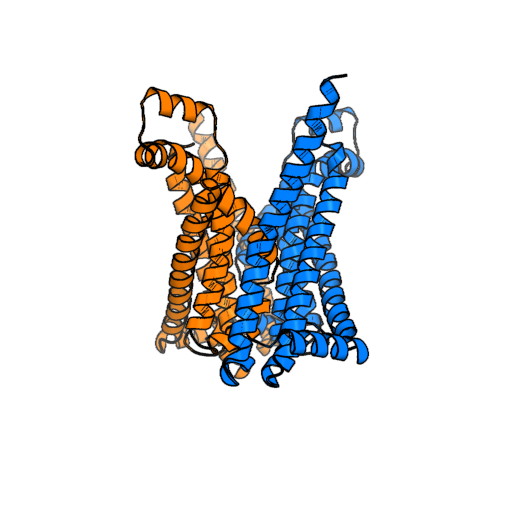? 16.719 20.062 8.328 1 91.06 154 LEU A O 1
ATOM 1205 N N . SER A 1 155 ? 15.039 19.328 7.113 1 87.62 155 SER A N 1
ATOM 1206 C CA . SER A 1 155 ? 15.164 20.453 6.195 1 87.62 155 SER A CA 1
ATOM 1207 C C . SER A 1 155 ? 14.461 21.688 6.75 1 87.62 155 SER A C 1
ATOM 1209 O O . SER A 1 155 ? 14.734 22.812 6.316 1 87.62 155 SER A O 1
ATOM 1211 N N . HIS A 1 156 ? 13.5 21.438 7.613 1 75.19 156 HIS A N 1
ATOM 1212 C CA . HIS A 1 156 ? 12.82 22.578 8.211 1 75.19 156 HIS A CA 1
ATOM 1213 C C . HIS A 1 156 ? 13.703 23.266 9.25 1 75.19 156 HIS A C 1
ATOM 1215 O O . HIS A 1 156 ? 14.156 22.625 10.203 1 75.19 156 HIS A O 1
ATOM 1221 N N . ASN A 1 157 ? 14.5 24.234 8.75 1 67.06 157 ASN A N 1
ATOM 1222 C CA . ASN A 1 157 ? 15.398 24.953 9.641 1 67.06 157 ASN A CA 1
ATOM 1223 C C . ASN A 1 157 ? 14.758 26.234 10.172 1 67.06 157 ASN A C 1
ATOM 1225 O O . ASN A 1 157 ? 14.352 27.109 9.398 1 67.06 157 ASN A O 1
ATOM 1229 N N . ASP A 1 158 ? 14.391 26.141 11.453 1 65.88 158 ASP A N 1
ATOM 1230 C CA . ASP A 1 158 ? 14 27.406 12.062 1 65.88 158 ASP A CA 1
ATOM 1231 C C . ASP A 1 158 ? 15.227 28.297 12.328 1 65.88 158 ASP A C 1
ATOM 1233 O O . ASP A 1 158 ? 16.141 27.891 13.039 1 65.88 158 ASP A O 1
ATOM 1237 N N . ALA A 1 159 ? 15.336 29.25 11.57 1 69.31 159 ALA A N 1
ATOM 1238 C CA . ALA A 1 159 ? 16.406 30.234 11.68 1 69.31 159 ALA A CA 1
ATOM 1239 C C . ALA A 1 159 ? 16.719 30.547 13.141 1 69.31 159 ALA A C 1
ATOM 1241 O O . ALA A 1 159 ? 17.875 30.828 13.484 1 69.31 159 ALA A O 1
ATOM 1242 N N . LYS A 1 160 ? 15.695 30.438 13.828 1 72.44 160 LYS A N 1
ATOM 1243 C CA . LYS A 1 160 ? 15.875 30.766 15.242 1 72.44 160 LYS A CA 1
ATOM 1244 C C . LYS A 1 160 ? 16.875 29.828 15.906 1 72.44 160 LYS A C 1
ATOM 1246 O O . LYS A 1 160 ? 17.688 30.25 16.719 1 72.44 160 LYS A O 1
ATOM 1251 N N . TYR A 1 161 ? 16.906 28.656 15.539 1 75.06 161 TYR A N 1
ATOM 1252 C CA . TYR A 1 161 ? 17.75 27.672 16.203 1 75.06 161 TYR A CA 1
ATOM 1253 C C . TYR A 1 161 ? 19.172 27.734 15.656 1 75.06 161 TYR A C 1
ATOM 1255 O O . TYR A 1 161 ? 20.141 27.391 16.359 1 75.06 161 TYR A O 1
ATOM 1263 N N . ASP A 1 162 ? 19.266 28.219 14.477 1 76 162 ASP A N 1
ATOM 1264 C CA . ASP A 1 162 ? 20.594 28.422 13.922 1 76 162 ASP A CA 1
ATOM 1265 C C . ASP A 1 162 ? 21.344 29.531 14.672 1 76 162 ASP A C 1
ATOM 1267 O O . ASP A 1 162 ? 22.547 29.422 14.891 1 76 162 ASP A O 1
ATOM 1271 N N . GLU A 1 163 ? 20.578 30.469 15.039 1 80 163 GLU A N 1
ATOM 1272 C CA . GLU A 1 163 ? 21.156 31.562 15.812 1 80 163 GLU A CA 1
ATOM 1273 C C . GLU A 1 163 ? 21.609 31.078 17.188 1 80 163 GLU A C 1
ATOM 1275 O O . GLU A 1 163 ? 22.703 31.438 17.656 1 80 163 GLU A O 1
ATOM 1280 N N . ILE A 1 164 ? 20.844 30.234 17.781 1 79.25 164 ILE A N 1
ATOM 1281 C CA . ILE A 1 164 ? 21.172 29.688 19.094 1 79.25 164 ILE A CA 1
ATOM 1282 C C . ILE A 1 164 ? 22.438 28.844 19 1 79.25 164 ILE A C 1
ATOM 1284 O O . ILE A 1 164 ? 23.328 28.953 19.859 1 79.25 164 ILE A O 1
ATOM 1288 N N . ALA A 1 165 ? 22.547 28.141 17.953 1 80 165 ALA A N 1
ATOM 1289 C CA . ALA A 1 165 ? 23.719 27.266 17.781 1 80 165 ALA A CA 1
ATOM 1290 C C . ALA A 1 165 ? 24.984 28.078 17.562 1 80 165 ALA A C 1
ATOM 1292 O O . ALA A 1 165 ? 26.062 27.703 18.016 1 80 165 ALA A O 1
ATOM 1293 N N . ARG A 1 166 ? 24.766 29.141 16.922 1 81.81 166 ARG A N 1
ATOM 1294 C CA . ARG A 1 166 ? 25.906 30.016 16.672 1 81.81 166 ARG A CA 1
ATOM 1295 C C . ARG A 1 166 ? 26.359 30.703 17.953 1 81.81 166 ARG A C 1
ATOM 1297 O O . ARG A 1 166 ? 27.562 30.812 18.203 1 81.81 166 ARG A O 1
ATOM 1304 N N . ILE A 1 167 ? 25.391 31.031 18.719 1 85.56 167 ILE A N 1
ATOM 1305 C CA . ILE A 1 167 ? 25.688 31.734 19.969 1 85.56 167 ILE A CA 1
ATOM 1306 C C . ILE A 1 167 ? 26.406 30.797 20.938 1 85.56 167 ILE A C 1
ATOM 1308 O O . ILE A 1 167 ? 27.406 31.188 21.547 1 85.56 167 ILE A O 1
ATOM 1312 N N . TYR A 1 168 ? 25.984 29.656 21 1 88.19 168 TYR A N 1
ATOM 1313 C CA . TYR A 1 168 ? 26.547 28.703 21.953 1 88.19 168 TYR A CA 1
ATOM 1314 C C . TYR A 1 168 ? 27.703 27.938 21.328 1 88.19 168 TYR A C 1
ATOM 1316 O O . TYR A 1 168 ? 28.297 27.062 21.969 1 88.19 168 TYR A O 1
ATOM 1324 N N . GLN A 1 169 ? 28.078 28.297 20.078 1 88.44 169 GLN A N 1
ATOM 1325 C CA . GLN A 1 169 ? 29.172 27.688 19.344 1 88.44 169 GLN A CA 1
ATOM 1326 C C . GLN A 1 169 ? 29.062 26.172 19.344 1 88.44 169 GLN A C 1
ATOM 1328 O O . GLN A 1 169 ? 30.031 25.469 19.672 1 88.44 169 GLN A O 1
ATOM 1333 N N . PHE A 1 170 ? 28 25.672 19.047 1 84.31 170 PHE A N 1
ATOM 1334 C CA . PHE A 1 170 ? 27.781 24.234 18.984 1 84.31 170 PHE A CA 1
ATOM 1335 C C . PHE A 1 170 ? 28.594 23.609 17.859 1 84.31 170 PHE A C 1
ATOM 1337 O O . PHE A 1 170 ? 28.719 24.188 16.781 1 84.31 170 PHE A O 1
ATOM 1344 N N . SER A 1 171 ? 29.188 22.469 18.219 1 89.12 171 SER A N 1
ATOM 1345 C CA . SER A 1 171 ? 29.75 21.641 17.156 1 89.12 171 SER A CA 1
ATOM 1346 C C . SER A 1 171 ? 28.641 21.031 16.297 1 89.12 171 SER A C 1
ATOM 1348 O O . SER A 1 171 ? 27.453 21.109 16.641 1 89.12 171 SER A O 1
ATOM 1350 N N . PHE A 1 172 ? 29.016 20.5 15.203 1 85.94 172 PHE A N 1
ATOM 1351 C CA . PHE A 1 172 ? 28.047 19.891 14.289 1 85.94 172 PHE A CA 1
ATOM 1352 C C . PHE A 1 172 ? 27.234 18.812 15 1 85.94 172 PHE A C 1
ATOM 1354 O O . PHE A 1 172 ? 26.016 18.781 14.891 1 85.94 172 PHE A O 1
ATOM 1361 N N . TRP A 1 173 ? 27.938 18.031 15.742 1 89.06 173 TRP A N 1
ATOM 1362 C CA . TRP A 1 173 ? 27.297 16.906 16.391 1 89.06 173 TRP A CA 1
ATOM 1363 C C . TRP A 1 173 ? 26.406 17.359 17.547 1 89.06 173 TRP A C 1
ATOM 1365 O O . TRP A 1 173 ? 25.328 16.797 17.766 1 89.06 173 TRP A O 1
ATOM 1375 N N . ARG A 1 174 ? 26.844 18.406 18.219 1 87.31 174 ARG A N 1
ATOM 1376 C CA . ARG A 1 174 ? 26.031 18.953 19.312 1 87.31 174 ARG A CA 1
ATOM 1377 C C . ARG A 1 174 ? 24.781 19.625 18.766 1 87.31 174 ARG A C 1
ATOM 1379 O O . ARG A 1 174 ? 23.688 19.469 19.328 1 87.31 174 ARG A O 1
ATOM 1386 N N . LYS A 1 175 ? 25 20.328 17.734 1 86 175 LYS A N 1
ATOM 1387 C CA . LYS A 1 175 ? 23.844 20.969 17.094 1 86 175 LYS A CA 1
ATOM 1388 C C . LYS A 1 175 ? 22.859 19.922 16.562 1 86 175 LYS A C 1
ATOM 1390 O O . LYS A 1 175 ? 21.656 20.078 16.719 1 86 175 LYS A O 1
ATOM 1395 N N . PHE A 1 176 ? 23.438 18.859 16.047 1 86.56 176 PHE A N 1
ATOM 1396 C CA . PHE A 1 176 ? 22.609 17.812 15.492 1 86.56 176 PHE A CA 1
ATOM 1397 C C . PHE A 1 176 ? 21.812 17.109 16.594 1 86.56 176 PHE A C 1
ATOM 1399 O O . PHE A 1 176 ? 20.594 16.969 16.484 1 86.56 176 PHE A O 1
ATOM 1406 N N . LYS A 1 177 ? 22.406 16.797 17.609 1 87.19 177 LYS A N 1
ATOM 1407 C CA . LYS A 1 177 ? 21.781 16 18.672 1 87.19 177 LYS A CA 1
ATOM 1408 C C . LYS A 1 177 ? 20.844 16.859 19.516 1 87.19 177 LYS A C 1
ATOM 1410 O O . LYS A 1 177 ? 19.797 16.375 19.953 1 87.19 177 LYS A O 1
ATOM 1415 N N . LYS A 1 178 ? 21.125 18.141 19.672 1 85.88 178 LYS A N 1
ATOM 1416 C CA . LYS A 1 178 ? 20.391 18.938 20.641 1 85.88 178 LYS A CA 1
ATOM 1417 C C . LYS A 1 178 ? 19.328 19.781 19.953 1 85.88 178 LYS A C 1
ATOM 1419 O O . LYS A 1 178 ? 18.344 20.203 20.578 1 85.88 178 LYS A O 1
ATOM 1424 N N . ILE A 1 179 ? 19.5 20 18.703 1 84.94 179 ILE A N 1
ATOM 1425 C CA . ILE A 1 179 ? 18.562 20.906 18.062 1 84.94 179 ILE A CA 1
ATOM 1426 C C . ILE A 1 179 ? 17.891 20.219 16.875 1 84.94 179 ILE A C 1
ATOM 1428 O O . ILE A 1 179 ? 16.688 19.984 16.891 1 84.94 179 ILE A O 1
ATOM 1432 N N . ARG A 1 180 ? 18.672 19.719 15.977 1 86.44 180 ARG A N 1
ATOM 1433 C CA . ARG A 1 180 ? 18.125 19.234 14.711 1 86.44 180 ARG A CA 1
ATOM 1434 C C . ARG A 1 180 ? 17.344 17.938 14.922 1 86.44 180 ARG A C 1
ATOM 1436 O O . ARG A 1 180 ? 16.219 17.812 14.422 1 86.44 180 ARG A O 1
ATOM 1443 N N . LEU A 1 181 ? 17.938 17.078 15.664 1 87.25 181 LEU A N 1
ATOM 1444 C CA . LEU A 1 181 ? 17.312 15.781 15.859 1 87.25 181 LEU A CA 1
ATOM 1445 C C . LEU A 1 181 ? 16.016 15.914 16.641 1 87.25 181 LEU A C 1
ATOM 1447 O O . LEU A 1 181 ? 14.977 15.375 16.219 1 87.25 181 LEU A O 1
ATOM 1451 N N . PRO A 1 182 ? 16.031 16.641 17.688 1 86.75 182 PRO A N 1
ATOM 1452 C CA . PRO A 1 182 ? 14.773 16.844 18.406 1 86.75 182 PRO A CA 1
ATOM 1453 C C . PRO A 1 182 ? 13.711 17.516 17.547 1 86.75 182 PRO A C 1
ATOM 1455 O O . PRO A 1 182 ? 12.523 17.203 17.656 1 86.75 182 PRO A O 1
ATOM 1458 N N . GLN A 1 183 ? 14.094 18.406 16.734 1 85.75 183 GLN A N 1
ATOM 1459 C CA . GLN A 1 183 ? 13.148 19.094 15.859 1 85.75 183 GLN A CA 1
ATOM 1460 C C . GLN A 1 183 ? 12.609 18.172 14.781 1 85.75 183 GLN A C 1
ATOM 1462 O O . GLN A 1 183 ? 11.469 18.312 14.336 1 85.75 183 GLN A O 1
ATOM 1467 N N . ALA A 1 184 ? 13.422 17.219 14.422 1 91.69 184 ALA A N 1
ATOM 1468 C CA . ALA A 1 184 ? 13.047 16.312 13.344 1 91.69 184 ALA A CA 1
ATOM 1469 C C . ALA A 1 184 ? 12.273 15.102 13.875 1 91.69 184 ALA A C 1
ATOM 1471 O O . ALA A 1 184 ? 11.648 14.367 13.109 1 91.69 184 ALA A O 1
ATOM 1472 N N . LEU A 1 185 ? 12.32 14.906 15.133 1 91.56 185 LEU A N 1
ATOM 1473 C CA . LEU A 1 185 ? 11.812 13.695 15.766 1 91.56 185 LEU A CA 1
ATOM 1474 C C . LEU A 1 185 ? 10.336 13.492 15.445 1 91.56 185 LEU A C 1
ATOM 1476 O O . LEU A 1 185 ? 9.922 12.391 15.062 1 91.56 185 LEU A O 1
ATOM 1480 N N . PRO A 1 186 ? 9.516 14.57 15.516 1 90.19 186 PRO A N 1
ATOM 1481 C CA . PRO A 1 186 ? 8.109 14.367 15.164 1 90.19 186 PRO A CA 1
ATOM 1482 C C . PRO A 1 186 ? 7.918 13.883 13.727 1 90.19 186 PRO A C 1
ATOM 1484 O O . PRO A 1 186 ? 7.066 13.031 13.461 1 90.19 186 PRO A O 1
ATOM 1487 N N . HIS A 1 187 ? 8.727 14.367 12.906 1 90.5 187 HIS A N 1
ATOM 1488 C CA . HIS A 1 187 ? 8.656 13.961 11.508 1 90.5 187 HIS A CA 1
ATOM 1489 C C . HIS A 1 187 ? 9.141 12.523 11.328 1 90.5 187 HIS A C 1
ATOM 1491 O O . HIS A 1 187 ? 8.531 11.75 10.578 1 90.5 187 HIS A O 1
ATOM 1497 N N . ILE A 1 188 ? 10.172 12.203 11.984 1 94.06 188 ILE A N 1
ATOM 1498 C CA . ILE A 1 188 ? 10.719 10.852 11.906 1 94.06 188 ILE A CA 1
ATOM 1499 C C . ILE A 1 188 ? 9.703 9.852 12.453 1 94.06 188 ILE A C 1
ATOM 1501 O O . ILE A 1 188 ? 9.492 8.789 11.875 1 94.06 188 ILE A O 1
ATOM 1505 N N . LEU A 1 189 ? 9.078 10.234 13.539 1 93.5 189 LEU A N 1
ATOM 1506 C CA . LEU A 1 189 ? 8.07 9.367 14.125 1 93.5 189 LEU A CA 1
ATOM 1507 C C . LEU A 1 189 ? 6.867 9.227 13.195 1 93.5 189 LEU A C 1
ATOM 1509 O O . LEU A 1 189 ? 6.262 8.148 13.117 1 93.5 189 LEU A O 1
ATOM 1513 N N . THR A 1 190 ? 6.523 10.289 12.531 1 88.06 190 THR A N 1
ATOM 1514 C CA . THR A 1 190 ? 5.492 10.203 11.508 1 88.06 190 THR A CA 1
ATOM 1515 C C . THR A 1 190 ? 5.895 9.211 10.422 1 88.06 190 THR A C 1
ATOM 1517 O O . THR A 1 190 ? 5.074 8.398 9.977 1 88.06 190 THR A O 1
ATOM 1520 N N . GLY A 1 191 ? 7.125 9.266 1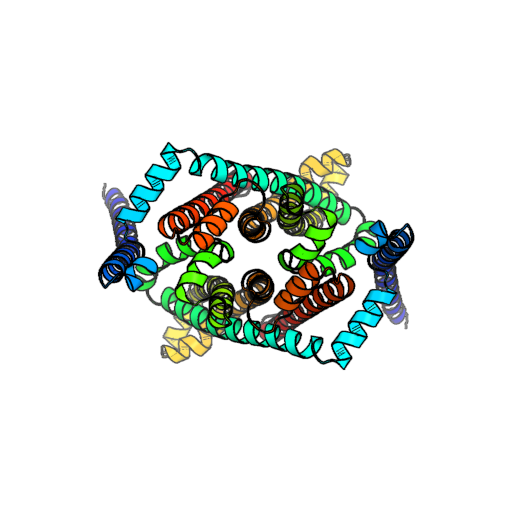0.016 1 91.56 191 GLY A N 1
ATOM 1521 C CA . GLY A 1 191 ? 7.648 8.312 9.047 1 91.56 191 GLY A CA 1
ATOM 1522 C C . GLY A 1 191 ? 7.566 6.875 9.523 1 91.56 191 GLY A C 1
ATOM 1523 O O . GLY A 1 191 ? 7.203 5.984 8.75 1 91.56 191 GLY A O 1
ATOM 1524 N N . LEU A 1 192 ? 7.828 6.688 10.773 1 94.06 192 LEU A N 1
ATOM 1525 C CA . LEU A 1 192 ? 7.754 5.352 11.344 1 94.06 192 LEU A CA 1
ATOM 1526 C C . LEU A 1 192 ? 6.309 4.863 11.398 1 94.06 192 LEU A C 1
ATOM 1528 O O . LEU A 1 192 ? 6.031 3.697 11.109 1 94.06 192 LEU A O 1
ATOM 1532 N N . ASN A 1 193 ? 5.406 5.719 11.766 1 89.25 193 ASN A N 1
ATOM 1533 C CA . ASN A 1 193 ? 3.986 5.379 11.836 1 89.25 193 ASN A CA 1
ATOM 1534 C C . ASN A 1 193 ? 3.434 5.012 10.461 1 89.25 193 ASN A C 1
ATOM 1536 O O . ASN A 1 193 ? 2.498 4.215 10.359 1 89.25 193 ASN A O 1
ATOM 1540 N N . LEU A 1 194 ? 4.023 5.516 9.469 1 84.69 194 LEU A N 1
ATOM 1541 C CA . LEU A 1 194 ? 3.633 5.176 8.102 1 84.69 194 LEU A CA 1
ATOM 1542 C C . LEU A 1 194 ? 4.336 3.906 7.637 1 84.69 194 LEU A C 1
ATOM 1544 O O . LEU A 1 194 ? 3.736 3.076 6.949 1 84.69 194 LEU A O 1
ATOM 1548 N N . ALA A 1 195 ? 5.508 3.717 8.062 1 92.75 195 ALA A N 1
ATOM 1549 C CA . ALA A 1 195 ? 6.355 2.629 7.586 1 92.75 195 ALA A CA 1
ATOM 1550 C C . ALA A 1 195 ? 5.875 1.283 8.125 1 92.75 195 ALA A C 1
ATOM 1552 O O . ALA A 1 195 ? 5.922 0.274 7.414 1 92.75 195 ALA A O 1
ATOM 1553 N N . VAL A 1 196 ? 5.434 1.283 9.328 1 92.44 196 VAL A N 1
ATOM 1554 C CA . VAL A 1 196 ? 5.102 0.016 9.969 1 92.44 196 VAL A CA 1
ATOM 1555 C C . VAL A 1 196 ? 3.936 -0.646 9.234 1 92.44 196 VAL A C 1
ATOM 1557 O O . VAL A 1 196 ? 4.039 -1.794 8.797 1 92.44 196 VAL A O 1
ATOM 1560 N N . PRO A 1 197 ? 2.797 0.073 9.008 1 84.88 197 PRO A N 1
ATOM 1561 C CA . PRO A 1 197 ? 1.71 -0.559 8.258 1 84.88 197 PRO A CA 1
ATOM 1562 C C . PRO A 1 197 ? 2.123 -0.958 6.844 1 84.88 197 PRO A C 1
ATOM 1564 O O . PRO A 1 197 ? 1.73 -2.021 6.359 1 84.88 197 PRO A O 1
ATOM 1567 N N . PHE A 1 198 ? 2.918 -0.204 6.184 1 85.56 198 PHE A N 1
ATOM 1568 C CA . PHE A 1 198 ? 3.369 -0.516 4.832 1 85.56 198 PHE A CA 1
ATOM 1569 C C . PHE A 1 198 ? 4.254 -1.756 4.828 1 85.56 198 PHE A C 1
ATOM 1571 O O . PHE A 1 198 ? 4.172 -2.582 3.918 1 85.56 198 PHE A O 1
ATOM 1578 N N . THR A 1 199 ? 5.078 -1.799 5.836 1 92.94 199 THR A N 1
ATOM 1579 C CA . THR A 1 199 ? 5.949 -2.959 5.988 1 92.94 199 THR A CA 1
ATOM 1580 C C . THR A 1 199 ? 5.129 -4.234 6.145 1 92.94 199 THR A C 1
ATOM 1582 O O . THR A 1 199 ? 5.414 -5.246 5.5 1 92.94 199 THR A O 1
ATOM 1585 N N . TRP A 1 200 ? 4.164 -4.152 6.898 1 91.5 200 TRP A N 1
ATOM 1586 C CA . TRP A 1 200 ? 3.375 -5.348 7.172 1 91.5 200 TRP A CA 1
ATOM 1587 C C . TRP A 1 200 ? 2.559 -5.758 5.953 1 91.5 200 TRP A C 1
ATOM 1589 O O . TRP A 1 200 ? 2.482 -6.941 5.613 1 91.5 200 TRP A O 1
ATOM 1599 N N . ILE A 1 201 ? 1.981 -4.84 5.32 1 86.81 201 ILE A N 1
ATOM 1600 C CA . ILE A 1 201 ? 1.228 -5.102 4.102 1 86.81 201 ILE A CA 1
ATOM 1601 C C . ILE A 1 201 ? 2.141 -5.738 3.057 1 86.81 201 ILE A C 1
ATOM 1603 O O . ILE A 1 201 ? 1.769 -6.723 2.414 1 86.81 201 ILE A O 1
ATOM 1607 N N . THR A 1 202 ? 3.277 -5.203 2.941 1 89.94 202 THR A N 1
ATOM 1608 C CA . THR A 1 202 ? 4.234 -5.703 1.959 1 89.94 202 THR A CA 1
ATOM 1609 C C . THR A 1 202 ? 4.727 -7.094 2.342 1 89.94 202 THR A C 1
ATOM 1611 O O . THR A 1 202 ? 4.973 -7.934 1.473 1 89.94 202 THR A O 1
ATOM 1614 N N . THR A 1 203 ? 4.879 -7.309 3.645 1 93.69 203 THR A N 1
ATOM 1615 C CA . THR A 1 203 ? 5.273 -8.633 4.109 1 93.69 203 THR A CA 1
ATOM 1616 C C . THR A 1 203 ? 4.262 -9.688 3.668 1 93.69 203 THR A C 1
ATOM 1618 O O . THR A 1 203 ? 4.629 -10.688 3.053 1 93.69 203 THR A O 1
ATOM 1621 N N . THR A 1 204 ? 3.041 -9.422 3.936 1 92.19 204 THR A N 1
ATOM 1622 C CA . THR A 1 204 ? 1.989 -10.367 3.59 1 92.19 204 THR A CA 1
ATOM 1623 C C . THR A 1 204 ? 1.896 -10.547 2.076 1 92.19 204 THR A C 1
ATOM 1625 O O . THR A 1 204 ? 1.825 -11.672 1.581 1 92.19 204 THR A O 1
ATOM 1628 N N . ALA A 1 205 ? 1.95 -9.477 1.374 1 89.19 205 ALA A N 1
ATOM 1629 C CA . ALA A 1 205 ? 1.843 -9.523 -0.082 1 89.19 205 ALA A CA 1
ATOM 1630 C C . ALA A 1 205 ? 3.012 -10.289 -0.694 1 89.19 205 ALA A C 1
ATOM 1632 O O . ALA A 1 205 ? 2.826 -11.078 -1.621 1 89.19 205 ALA A O 1
ATOM 1633 N N . SER A 1 206 ? 4.195 -10 -0.22 1 91.5 206 SER A N 1
ATOM 1634 C CA . SER A 1 206 ? 5.367 -10.68 -0.76 1 91.5 206 SER A CA 1
ATOM 1635 C C . SER A 1 206 ? 5.309 -12.18 -0.493 1 91.5 206 SER A C 1
ATOM 1637 O O . SER A 1 206 ? 5.754 -12.984 -1.318 1 91.5 206 SER A O 1
ATOM 1639 N N . GLU A 1 207 ? 4.785 -12.57 0.653 1 93.06 207 GLU A N 1
ATOM 1640 C CA . GLU A 1 207 ? 4.66 -13.992 0.985 1 93.06 207 GLU A CA 1
ATOM 1641 C C . GLU A 1 207 ? 3.646 -14.68 0.078 1 93.06 207 GLU A C 1
ATOM 1643 O O . GLU A 1 207 ? 3.754 -15.883 -0.178 1 93.06 207 GLU A O 1
ATOM 1648 N N . LEU A 1 208 ? 2.67 -13.953 -0.344 1 89.75 208 LEU A N 1
ATOM 1649 C CA . LEU A 1 208 ? 1.689 -14.5 -1.275 1 89.75 208 LEU A CA 1
ATOM 1650 C C . LEU A 1 208 ? 2.293 -14.664 -2.666 1 89.75 208 LEU A C 1
ATOM 1652 O O . LEU A 1 208 ? 1.912 -15.57 -3.408 1 89.75 208 LEU A O 1
ATOM 1656 N N . LEU A 1 209 ? 3.262 -13.836 -2.945 1 87.81 209 LEU A N 1
ATOM 1657 C CA . LEU A 1 209 ? 3.811 -13.812 -4.297 1 87.81 209 LEU A CA 1
ATOM 1658 C C . LEU A 1 209 ? 5.012 -14.742 -4.414 1 87.81 209 LEU A C 1
ATOM 1660 O O . LEU A 1 209 ? 5.211 -15.375 -5.453 1 87.81 209 LEU A O 1
ATOM 1664 N N . PHE A 1 210 ? 5.832 -14.703 -3.367 1 87.38 210 PHE A N 1
ATOM 1665 C CA . PHE A 1 210 ? 6.988 -15.594 -3.303 1 87.38 210 PHE A CA 1
ATOM 1666 C C . PHE A 1 210 ? 6.68 -16.828 -2.451 1 87.38 210 PHE A C 1
ATOM 1668 O O . PHE A 1 210 ? 6.539 -16.719 -1.23 1 87.38 210 PHE A O 1
ATOM 1675 N N . ASN A 1 211 ? 6.535 -17.938 -2.924 1 78.62 211 ASN A N 1
ATOM 1676 C CA . ASN A 1 211 ? 5.93 -19.094 -2.283 1 78.62 211 ASN A CA 1
ATOM 1677 C C . ASN A 1 211 ? 6.938 -19.859 -1.429 1 78.62 211 ASN A C 1
ATOM 1679 O O . ASN A 1 211 ? 6.578 -20.812 -0.741 1 78.62 211 ASN A O 1
ATOM 1683 N N . ALA A 1 212 ? 8.102 -19.406 -1.291 1 86.62 212 ALA A N 1
ATOM 1684 C CA . ALA A 1 212 ? 9.102 -20.188 -0.563 1 86.62 212 ALA A CA 1
ATOM 1685 C C . ALA A 1 212 ? 9.211 -19.719 0.885 1 86.62 212 ALA A C 1
ATOM 1687 O O . ALA A 1 212 ? 9.047 -18.531 1.175 1 86.62 212 ALA A O 1
ATOM 1688 N N . GLY A 1 213 ? 9.328 -20.766 1.807 1 90.25 213 GLY A N 1
ATOM 1689 C CA . GLY A 1 213 ? 9.664 -20.469 3.188 1 90.25 213 GLY A CA 1
ATOM 1690 C C . GLY A 1 213 ? 8.453 -20.359 4.094 1 90.25 213 GLY A C 1
ATOM 1691 O O . GLY A 1 213 ? 7.324 -20.578 3.654 1 90.25 213 GLY A O 1
ATOM 1692 N N . ALA A 1 214 ? 8.766 -20.031 5.344 1 95 214 ALA A N 1
ATOM 1693 C CA . ALA A 1 214 ? 7.727 -19.891 6.363 1 95 214 ALA A CA 1
ATOM 1694 C C . ALA A 1 214 ? 7.152 -18.469 6.367 1 95 214 ALA A C 1
ATOM 1696 O O . ALA A 1 214 ? 7.887 -17.5 6.199 1 95 214 ALA A O 1
ATOM 1697 N N . GLY A 1 215 ? 5.852 -18.422 6.52 1 96.44 215 GLY A N 1
ATOM 1698 C CA . GLY A 1 215 ? 5.113 -17.172 6.594 1 96.44 215 GLY A CA 1
ATOM 1699 C C . GLY A 1 215 ? 3.607 -17.359 6.555 1 96.44 215 GLY A C 1
ATOM 1700 O O . GLY A 1 215 ? 3.113 -18.312 5.945 1 96.44 215 GLY A O 1
ATOM 1701 N N . LEU A 1 216 ? 2.949 -16.5 7.148 1 95.69 216 LEU A N 1
ATOM 1702 C CA . LEU A 1 216 ? 1.494 -16.594 7.176 1 95.69 216 LEU A CA 1
ATOM 1703 C C . LEU A 1 216 ? 0.917 -16.516 5.77 1 95.69 216 LEU A C 1
ATOM 1705 O O . LEU A 1 216 ? -0.024 -17.234 5.438 1 95.69 216 LEU A O 1
ATOM 1709 N N . GLY A 1 217 ? 1.461 -15.609 4.984 1 93.31 217 GLY A N 1
ATOM 1710 C CA . GLY A 1 217 ? 1.033 -15.539 3.598 1 93.31 217 GLY A CA 1
ATOM 1711 C C . GLY A 1 217 ? 1.286 -16.828 2.828 1 93.31 217 GLY A C 1
ATOM 1712 O O . GLY A 1 217 ? 0.443 -17.25 2.041 1 93.31 217 GLY A O 1
ATOM 1713 N N . ASN A 1 218 ? 2.4 -17.406 3.068 1 94 218 ASN A N 1
ATOM 1714 C CA . ASN A 1 218 ? 2.725 -18.688 2.428 1 94 218 ASN A CA 1
ATOM 1715 C C . ASN A 1 218 ? 1.753 -19.781 2.844 1 94 218 ASN A C 1
ATOM 1717 O O . ASN A 1 218 ? 1.311 -20.578 2.008 1 94 218 ASN A O 1
ATOM 1721 N N . LEU A 1 219 ? 1.531 -19.781 4.074 1 94.31 219 LEU A N 1
ATOM 1722 C CA . LEU A 1 219 ? 0.589 -20.781 4.582 1 94.31 219 LEU A CA 1
ATOM 1723 C C . LEU A 1 219 ? -0.803 -20.547 4 1 94.31 219 LEU A C 1
ATOM 1725 O O . LEU A 1 219 ? -1.523 -21.516 3.711 1 94.31 219 LEU A O 1
ATOM 1729 N N . MET A 1 220 ? -1.192 -19.359 3.828 1 92.06 220 MET A N 1
ATOM 1730 C CA . MET A 1 220 ? -2.479 -19.016 3.223 1 92.06 220 MET A CA 1
ATOM 1731 C C . MET A 1 220 ? -2.555 -19.531 1.788 1 92.06 220 MET A C 1
ATOM 1733 O O . MET A 1 220 ? -3.57 -20.094 1.381 1 92.06 220 MET A O 1
ATOM 1737 N N . MET A 1 221 ? -1.521 -19.328 1.055 1 89.19 221 MET A N 1
ATOM 1738 C CA . MET A 1 221 ? -1.483 -19.781 -0.334 1 89.19 221 MET A CA 1
ATOM 1739 C C . MET A 1 221 ? -1.563 -21.297 -0.418 1 89.19 221 MET A C 1
ATOM 1741 O O . MET A 1 221 ? -2.285 -21.844 -1.257 1 89.19 221 MET A O 1
ATOM 1745 N N . LYS A 1 222 ? -0.84 -21.938 0.432 1 91.19 222 LYS A N 1
ATOM 1746 C CA . LYS A 1 222 ? -0.903 -23.406 0.484 1 91.19 222 LYS A CA 1
ATOM 1747 C C . LYS A 1 222 ? -2.311 -23.875 0.833 1 91.19 222 LYS A C 1
ATOM 1749 O O . LYS A 1 222 ? -2.812 -24.828 0.238 1 91.19 222 LYS A O 1
ATOM 1754 N N . ALA A 1 223 ? -2.875 -23.219 1.796 1 91.88 223 ALA A N 1
ATOM 1755 C CA . ALA A 1 223 ? -4.234 -23.562 2.201 1 91.88 223 ALA A CA 1
ATOM 1756 C C . ALA A 1 223 ? -5.219 -23.359 1.054 1 91.88 223 ALA A C 1
ATOM 1758 O O . ALA A 1 223 ? -6.148 -24.141 0.873 1 91.88 223 ALA A O 1
ATOM 1759 N N . GLU A 1 224 ? -5.047 -22.312 0.322 1 87.12 224 GLU A N 1
ATOM 1760 C CA . GLU A 1 224 ? -5.906 -22.047 -0.825 1 87.12 224 GLU A CA 1
ATOM 1761 C C . GLU A 1 224 ? -5.785 -23.141 -1.881 1 87.12 224 GLU A C 1
ATOM 1763 O O . GLU A 1 224 ? -6.793 -23.625 -2.398 1 87.12 224 GLU A O 1
ATOM 1768 N N . ILE A 1 225 ? -4.555 -23.531 -2.182 1 85.38 225 ILE A N 1
ATOM 1769 C CA . ILE A 1 225 ? -4.281 -24.547 -3.184 1 85.38 225 ILE A CA 1
ATOM 1770 C C . ILE A 1 225 ? -4.883 -25.875 -2.738 1 85.38 225 ILE A C 1
ATOM 1772 O O . ILE A 1 225 ? -5.434 -26.625 -3.555 1 85.38 225 ILE A O 1
ATOM 1776 N N . ASN A 1 226 ? -4.836 -26.141 -1.442 1 91.38 226 ASN A N 1
ATOM 1777 C CA . ASN A 1 226 ? -5.344 -27.391 -0.885 1 91.38 226 ASN A CA 1
ATOM 1778 C C . ASN A 1 226 ? -6.832 -27.297 -0.554 1 91.38 226 ASN A C 1
ATOM 1780 O O . ASN A 1 226 ? -7.406 -28.219 0.016 1 91.38 226 ASN A O 1
ATOM 1784 N N . ALA A 1 227 ? -7.402 -26.156 -0.751 1 89.19 227 ALA A N 1
ATOM 1785 C CA . ALA A 1 227 ? -8.82 -25.891 -0.489 1 89.19 227 ALA A CA 1
ATOM 1786 C C . ALA A 1 227 ? -9.133 -26.031 0.998 1 89.19 227 ALA A C 1
ATOM 1788 O O . ALA A 1 227 ? -10.188 -26.547 1.3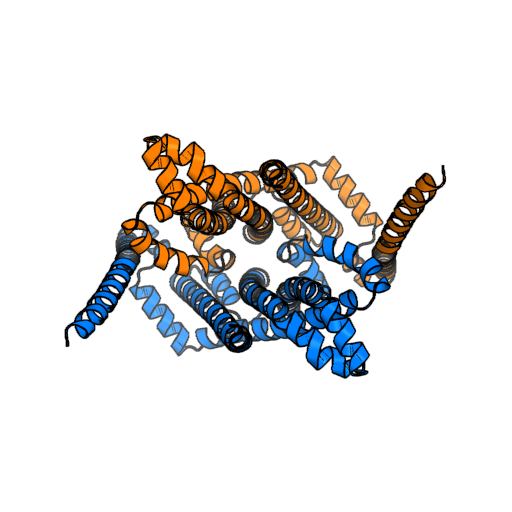69 1 89.19 227 ALA A O 1
ATOM 1789 N N . GLU A 1 228 ? -8.18 -25.766 1.772 1 93.12 228 GLU A N 1
ATOM 1790 C CA . GLU A 1 228 ? -8.359 -25.734 3.221 1 93.12 228 GLU A CA 1
ATOM 1791 C C . GLU A 1 228 ? -8.734 -24.328 3.697 1 93.12 228 GLU A C 1
ATOM 1793 O O . GLU A 1 228 ? -7.926 -23.641 4.328 1 93.12 228 GLU A O 1
ATOM 1798 N N . MET A 1 229 ? -10 -24.094 3.584 1 91.12 229 MET A N 1
ATOM 1799 C CA . MET A 1 229 ? -10.461 -22.719 3.793 1 91.12 229 MET A CA 1
ATOM 1800 C C . MET A 1 229 ? -10.484 -22.375 5.277 1 91.12 229 MET A C 1
ATOM 1802 O O . MET A 1 229 ? -10.352 -21.219 5.652 1 91.12 229 MET A O 1
ATOM 1806 N N . ASP A 1 230 ? -10.656 -23.328 6.066 1 94 230 ASP A N 1
ATOM 1807 C CA . ASP A 1 230 ? -10.609 -23.109 7.504 1 94 230 ASP A CA 1
ATOM 1808 C C . ASP A 1 230 ? -9.227 -22.609 7.934 1 94 230 ASP A C 1
ATOM 1810 O O . ASP A 1 230 ? -9.117 -21.609 8.656 1 94 230 ASP A O 1
ATOM 1814 N N . ILE A 1 231 ? -8.227 -23.219 7.371 1 94.25 231 ILE A N 1
ATOM 1815 C CA . ILE A 1 231 ? -6.855 -22.812 7.668 1 94.25 231 ILE A CA 1
ATOM 1816 C C . ILE A 1 231 ? -6.586 -21.422 7.078 1 94.25 231 ILE A C 1
ATOM 1818 O O . ILE A 1 231 ? -5.945 -20.578 7.715 1 94.25 231 ILE A O 1
ATOM 1822 N N . LEU A 1 232 ? -7.078 -21.219 5.914 1 92.75 232 LEU A N 1
ATOM 1823 C CA . LEU A 1 232 ? -6.922 -19.922 5.25 1 92.75 232 LEU A CA 1
ATOM 1824 C C . LEU A 1 232 ? -7.484 -18.797 6.113 1 92.75 232 LEU A C 1
ATOM 1826 O O . LEU A 1 232 ? -6.836 -17.766 6.293 1 92.75 232 LEU A O 1
ATOM 1830 N N . LEU A 1 233 ? -8.609 -19.031 6.707 1 91.75 233 LEU A N 1
ATOM 1831 C CA . LEU A 1 233 ? -9.258 -18 7.516 1 91.75 233 LEU A CA 1
ATOM 1832 C C . LEU A 1 233 ? -8.508 -17.781 8.82 1 91.75 233 LEU A C 1
ATOM 1834 O O . LEU A 1 233 ? -8.406 -16.641 9.297 1 91.75 233 LEU A O 1
ATOM 1838 N N . VAL A 1 234 ? -8.039 -18.828 9.336 1 94.5 234 VAL A N 1
ATOM 1839 C CA . VAL A 1 234 ? -7.238 -18.688 10.539 1 94.5 234 VAL A CA 1
ATOM 1840 C C . VAL A 1 234 ? -6.02 -17.812 10.25 1 94.5 234 VAL A C 1
ATOM 1842 O O . VAL A 1 234 ? -5.691 -16.906 11.023 1 94.5 234 VAL A O 1
ATOM 1845 N N . CYS A 1 235 ? -5.348 -18.047 9.148 1 93.88 235 CYS A N 1
ATOM 1846 C CA . CYS A 1 235 ? -4.18 -17.266 8.758 1 93.88 235 CYS A CA 1
ATOM 1847 C C . CYS A 1 235 ? -4.555 -15.805 8.516 1 93.88 235 CYS A C 1
ATOM 1849 O O . CYS A 1 235 ? -3.84 -14.891 8.945 1 93.88 235 CYS A O 1
ATOM 1851 N N . ALA A 1 236 ? -5.652 -15.57 7.895 1 89.94 236 ALA A N 1
ATOM 1852 C CA . ALA A 1 236 ? -6.121 -14.219 7.613 1 89.94 236 ALA A CA 1
ATOM 1853 C C . ALA A 1 236 ? -6.379 -13.445 8.898 1 89.94 236 ALA A C 1
ATOM 1855 O O . ALA A 1 236 ? -6 -12.273 9.023 1 89.94 236 ALA A O 1
ATOM 1856 N N . ILE A 1 237 ? -7 -14.086 9.828 1 90.56 237 ILE A N 1
ATOM 1857 C CA . ILE A 1 237 ? -7.293 -13.469 11.117 1 90.56 237 ILE A CA 1
ATOM 1858 C C . ILE A 1 237 ? -5.988 -13.164 11.844 1 90.56 237 ILE A C 1
ATOM 1860 O O . ILE A 1 237 ? -5.824 -12.078 12.406 1 90.56 237 ILE A O 1
ATOM 1864 N N . THR A 1 238 ? -5.098 -14.102 11.805 1 93.88 238 THR A N 1
ATOM 1865 C CA . THR A 1 238 ? -3.814 -13.93 12.477 1 93.88 238 THR A CA 1
ATOM 1866 C C . THR A 1 238 ? -3.035 -12.773 11.867 1 93.88 238 THR A C 1
ATOM 1868 O O . THR A 1 238 ? -2.465 -11.945 12.586 1 93.88 238 THR A O 1
ATOM 1871 N N . VAL A 1 239 ? -3.016 -12.695 10.539 1 92.88 239 VAL A N 1
ATOM 1872 C CA . VAL A 1 239 ? -2.342 -11.609 9.836 1 92.88 239 VAL A CA 1
ATOM 1873 C C . VAL A 1 239 ? -2.938 -10.273 10.266 1 92.88 239 VAL A C 1
ATOM 1875 O O . VAL A 1 239 ? -2.207 -9.312 10.539 1 92.88 239 VAL A O 1
ATOM 1878 N N . THR A 1 240 ? -4.195 -10.219 10.367 1 87.75 240 THR A N 1
ATOM 1879 C CA . THR A 1 240 ? -4.898 -8.992 10.742 1 87.75 240 THR A CA 1
ATOM 1880 C C . THR A 1 240 ? -4.547 -8.586 12.164 1 87.75 240 THR A C 1
ATOM 1882 O O . THR A 1 240 ? -4.273 -7.41 12.43 1 87.75 240 THR A O 1
ATOM 1885 N N . LEU A 1 241 ? -4.551 -9.5 13.031 1 91.38 241 LEU A N 1
ATOM 1886 C CA . LEU A 1 241 ? -4.254 -9.219 14.438 1 91.38 241 LEU A CA 1
ATOM 1887 C C . LEU A 1 241 ? -2.812 -8.758 14.609 1 91.38 241 LEU A C 1
ATOM 1889 O O . LEU A 1 241 ? -2.543 -7.824 15.367 1 91.38 241 LEU A O 1
ATOM 1893 N N . CYS A 1 242 ? -1.92 -9.398 13.93 1 93.31 242 CYS A N 1
ATOM 1894 C CA . CYS A 1 242 ? -0.52 -8.992 13.984 1 93.31 242 CYS A CA 1
ATOM 1895 C C . CYS A 1 242 ? -0.342 -7.574 13.453 1 93.31 242 CYS A C 1
ATOM 1897 O O . CYS A 1 242 ? 0.376 -6.77 14.047 1 93.31 242 CYS A O 1
ATOM 1899 N N . GLY A 1 243 ? -0.953 -7.332 12.336 1 89.31 243 GLY A N 1
ATOM 1900 C CA . GLY A 1 243 ? -0.885 -5.992 11.781 1 89.31 243 GLY A CA 1
ATOM 1901 C C . GLY A 1 243 ? -1.423 -4.926 12.719 1 89.31 243 GLY A C 1
ATOM 1902 O O . GLY A 1 243 ? -0.805 -3.873 12.883 1 89.31 243 GLY A O 1
ATOM 1903 N N . ALA A 1 244 ? -2.561 -5.203 13.312 1 87.19 244 ALA A N 1
ATOM 1904 C CA . ALA A 1 244 ? -3.16 -4.285 14.273 1 87.19 244 ALA A CA 1
ATOM 1905 C C . ALA A 1 244 ? -2.234 -4.062 15.469 1 87.19 244 ALA A C 1
ATOM 1907 O O . ALA A 1 244 ? -2.08 -2.932 15.938 1 87.19 244 ALA A O 1
ATOM 1908 N N . PHE A 1 245 ? -1.69 -5.109 15.844 1 91.75 245 PHE A N 1
ATOM 1909 C CA . PHE A 1 245 ? -0.794 -5.035 16.984 1 91.75 245 PHE A CA 1
ATOM 1910 C C . PHE A 1 245 ? 0.433 -4.191 16.672 1 91.75 245 PHE A C 1
ATOM 1912 O O . PHE A 1 245 ? 0.835 -3.338 17.453 1 91.75 245 PHE A O 1
ATOM 1919 N N . MET A 1 246 ? 1.029 -4.41 15.594 1 91.5 246 MET A N 1
ATOM 1920 C CA . MET A 1 246 ? 2.217 -3.66 15.188 1 91.5 246 MET A CA 1
ATOM 1921 C C . MET A 1 246 ? 1.898 -2.178 15.031 1 91.5 246 MET A C 1
ATOM 1923 O O . MET A 1 246 ? 2.666 -1.322 15.477 1 91.5 246 MET A O 1
ATOM 1927 N N . THR A 1 247 ? 0.85 -1.91 14.445 1 86 247 THR A N 1
ATOM 1928 C CA . THR A 1 247 ? 0.442 -0.525 14.234 1 86 247 THR A CA 1
ATOM 1929 C C . THR A 1 247 ? 0.162 0.161 15.57 1 86 247 THR A C 1
ATOM 1931 O O . THR A 1 247 ? 0.598 1.292 15.797 1 86 247 THR A O 1
ATOM 1934 N N . ALA A 1 248 ? -0.571 -0.481 16.438 1 87.88 248 ALA A N 1
ATOM 1935 C CA . ALA A 1 248 ? -0.864 0.072 17.766 1 87.88 248 ALA A CA 1
ATOM 1936 C C . ALA A 1 248 ? 0.418 0.3 18.547 1 87.88 248 ALA A C 1
ATOM 1938 O O . ALA A 1 248 ? 0.547 1.303 19.266 1 87.88 248 ALA A O 1
ATOM 1939 N N . SER A 1 249 ? 1.311 -0.605 18.422 1 93.12 249 SER A N 1
ATOM 1940 C CA . SER A 1 249 ? 2.564 -0.519 19.172 1 93.12 249 SER A CA 1
ATOM 1941 C C . SER A 1 249 ? 3.371 0.705 18.75 1 93.12 249 SER A C 1
ATOM 1943 O O . SER A 1 249 ? 3.852 1.459 19.594 1 93.12 249 SER A O 1
ATOM 1945 N N . ILE A 1 250 ? 3.494 0.929 17.469 1 90.94 250 ILE A N 1
ATOM 1946 C CA . ILE A 1 250 ? 4.293 2.055 17 1 90.94 250 ILE A CA 1
ATOM 1947 C C . ILE A 1 250 ? 3.596 3.365 17.344 1 90.94 250 ILE A C 1
ATOM 1949 O O . ILE A 1 250 ? 4.254 4.359 17.656 1 90.94 250 ILE A O 1
ATOM 1953 N N . HIS A 1 251 ? 2.34 3.381 17.312 1 86.56 251 HIS A N 1
ATOM 1954 C CA . HIS A 1 251 ? 1.594 4.574 17.703 1 86.56 251 HIS A CA 1
ATOM 1955 C C . HIS A 1 251 ? 1.806 4.914 19.172 1 86.56 251 HIS A C 1
ATOM 1957 O O . HIS A 1 251 ? 1.987 6.078 19.516 1 86.56 251 HIS A O 1
ATOM 1963 N N . LEU A 1 252 ? 1.759 3.912 19.969 1 90.25 252 LEU A N 1
ATOM 1964 C CA . LEU A 1 252 ? 1.963 4.113 21.406 1 90.25 252 LEU A CA 1
ATOM 1965 C C . LEU A 1 252 ? 3.379 4.605 21.688 1 90.25 252 LEU A C 1
ATOM 1967 O O . LEU A 1 252 ? 3.574 5.5 22.516 1 90.25 252 LEU A O 1
ATOM 1971 N N . ILE A 1 253 ? 4.266 4.016 21 1 91.19 253 ILE A N 1
ATOM 1972 C CA . ILE A 1 253 ? 5.656 4.422 21.156 1 91.19 253 ILE A CA 1
ATOM 1973 C C . ILE A 1 253 ? 5.828 5.871 20.703 1 91.19 253 ILE A C 1
ATOM 1975 O O . ILE A 1 253 ? 6.477 6.664 21.391 1 91.19 253 ILE A O 1
ATOM 1979 N N . SER A 1 254 ? 5.293 6.195 19.609 1 89.94 254 SER A N 1
ATOM 1980 C CA . SER A 1 254 ? 5.379 7.551 19.078 1 89.94 254 SER A CA 1
ATOM 1981 C C . SER A 1 254 ? 4.734 8.562 20.016 1 89.94 254 SER A C 1
ATOM 1983 O O . SER A 1 254 ? 5.277 9.641 20.25 1 89.94 254 SER A O 1
ATOM 1985 N N . LYS A 1 255 ? 3.646 8.258 20.641 1 87.75 255 LYS A N 1
ATOM 1986 C CA . LYS A 1 255 ? 2.957 9.133 21.578 1 87.75 255 LYS A CA 1
ATOM 1987 C C . LYS A 1 255 ? 3.803 9.375 22.828 1 87.75 255 LYS A C 1
ATOM 1989 O O . LYS A 1 255 ? 3.881 10.5 23.328 1 87.75 255 LYS A O 1
ATOM 1994 N N . ARG A 1 256 ? 4.359 8.398 23.219 1 88.56 256 ARG A N 1
ATOM 1995 C CA . ARG A 1 256 ? 5.176 8.5 24.422 1 88.56 256 ARG A CA 1
ATOM 1996 C C . ARG A 1 256 ? 6.414 9.359 24.188 1 88.56 256 ARG A C 1
ATOM 1998 O O . ARG A 1 256 ? 6.828 10.117 25.062 1 88.56 256 ARG A O 1
ATOM 2005 N N . LEU A 1 257 ? 6.949 9.188 23.047 1 86.31 257 LEU A N 1
ATOM 2006 C CA . LEU A 1 257 ? 8.172 9.922 22.719 1 86.31 257 LEU A CA 1
ATOM 2007 C C . LEU A 1 257 ? 7.863 11.383 22.438 1 86.31 257 LEU A C 1
ATOM 2009 O O . LEU A 1 257 ? 8.719 12.25 22.625 1 86.31 257 LEU A O 1
ATOM 2013 N N . LEU A 1 258 ? 6.648 11.648 22.047 1 80.88 258 LEU A N 1
ATOM 2014 C CA . LEU A 1 258 ? 6.297 13.023 21.734 1 80.88 258 LEU A CA 1
ATOM 2015 C C . LEU A 1 258 ? 5.633 13.711 22.922 1 80.88 258 LEU A C 1
ATOM 2017 O O . LEU A 1 258 ? 5.238 14.875 22.828 1 80.88 258 LEU A O 1
ATOM 2021 N N . GLN A 1 259 ? 5.324 13.016 23.891 1 73.31 259 GLN A N 1
ATOM 2022 C CA . GLN A 1 259 ? 4.703 13.57 25.078 1 73.31 259 GLN A CA 1
ATOM 2023 C C . GLN A 1 259 ? 5.48 14.781 25.594 1 73.31 259 GLN A C 1
ATOM 2025 O O . GLN A 1 259 ? 4.906 15.68 26.219 1 73.31 259 GLN A O 1
ATOM 2030 N N . TRP A 1 260 ? 6.699 14.82 25.328 1 60 260 TRP A N 1
ATOM 2031 C CA . TRP A 1 260 ? 7.41 15.992 25.828 1 60 260 TRP A CA 1
ATOM 2032 C C . TRP A 1 260 ? 7 17.25 25.062 1 60 260 TRP A C 1
ATOM 2034 O O . TRP A 1 260 ? 7.242 18.359 25.516 1 60 260 TRP A O 1
ATOM 2044 N N . ARG A 1 261 ? 6.422 17.031 23.875 1 57.25 261 ARG A N 1
ATOM 2045 C CA . ARG A 1 261 ? 6.039 18.188 23.094 1 57.25 261 ARG A CA 1
ATOM 2046 C C . ARG A 1 261 ? 4.617 18.641 23.422 1 57.25 261 ARG A C 1
ATOM 2048 O O . ARG A 1 261 ? 4.195 19.734 23.047 1 57.25 261 ARG A O 1
ATOM 2055 N N . THR A 1 262 ? 3.736 17.75 23.938 1 46.91 262 THR A N 1
ATOM 2056 C CA . THR A 1 262 ? 2.457 18.281 24.406 1 46.91 262 THR A CA 1
ATOM 2057 C C . THR A 1 262 ? 2.604 18.906 25.797 1 46.91 262 THR A C 1
ATOM 2059 O O . THR A 1 262 ? 3.453 18.484 26.578 1 46.91 262 THR A O 1
ATOM 2062 N N . MET B 1 1 ? 16.25 49.969 -14.617 1 34.97 1 MET B N 1
ATOM 2063 C CA . MET B 1 1 ? 16.828 49.062 -15.609 1 34.97 1 MET B CA 1
ATOM 2064 C C . MET B 1 1 ? 17.484 47.875 -14.938 1 34.97 1 MET B C 1
ATOM 2066 O O . MET B 1 1 ? 17.922 46.938 -15.609 1 34.97 1 MET B O 1
ATOM 2070 N N . SER B 1 2 ? 18.094 48 -13.695 1 40.19 2 SER B N 1
ATOM 2071 C CA . SER B 1 2 ? 18.922 47.031 -12.977 1 40.19 2 SER B CA 1
ATOM 2072 C C . SER B 1 2 ? 18.062 45.906 -12.398 1 40.19 2 SER B C 1
ATOM 2074 O O . SER B 1 2 ? 18.562 45.062 -11.656 1 40.19 2 SER B O 1
ATOM 2076 N N . GLN B 1 3 ? 16.75 46 -12.422 1 45.5 3 GLN B N 1
ATOM 2077 C CA . GLN B 1 3 ? 15.914 45 -11.781 1 45.5 3 GLN B CA 1
ATOM 2078 C C . GLN B 1 3 ? 15.867 43.719 -12.602 1 45.5 3 GLN B C 1
ATOM 2080 O O . GLN B 1 3 ? 15.258 42.719 -12.195 1 45.5 3 GLN B O 1
ATOM 2085 N N . ARG B 1 4 ? 16.203 43.812 -13.93 1 45.53 4 ARG B N 1
ATOM 2086 C CA . ARG B 1 4 ? 16 42.719 -14.867 1 45.53 4 ARG B CA 1
ATOM 2087 C C . ARG B 1 4 ? 17.031 41.625 -14.633 1 45.53 4 ARG B C 1
ATOM 2089 O O . ARG B 1 4 ? 16.922 40.531 -15.219 1 45.53 4 ARG B O 1
ATOM 2096 N N . SER B 1 5 ? 18.203 41.875 -13.992 1 44.81 5 SER B N 1
ATOM 2097 C CA . SER B 1 5 ? 19.266 40.875 -13.953 1 44.81 5 SER B CA 1
ATOM 2098 C C . SER B 1 5 ? 18.953 39.75 -12.977 1 44.81 5 SER B C 1
ATOM 2100 O O . SER B 1 5 ? 19.578 38.688 -13.008 1 44.81 5 SER B O 1
ATOM 2102 N N . PHE B 1 6 ? 18.062 40.031 -12.016 1 45.56 6 PHE B N 1
ATOM 2103 C CA . PHE B 1 6 ? 17.828 39 -10.984 1 45.56 6 PHE B CA 1
ATOM 2104 C C . PHE B 1 6 ? 17 37.844 -11.547 1 45.56 6 PHE B C 1
ATOM 2106 O O . PHE B 1 6 ? 17.062 36.75 -11.023 1 45.56 6 PHE B O 1
ATOM 2113 N N . THR B 1 7 ? 16.312 38.031 -12.609 1 46.31 7 THR B N 1
ATOM 2114 C CA . THR B 1 7 ? 15.422 36.969 -13.07 1 46.31 7 THR B CA 1
ATOM 2115 C C . THR B 1 7 ? 16.203 35.906 -13.82 1 46.31 7 THR B C 1
ATOM 2117 O O . THR B 1 7 ? 15.742 34.75 -13.93 1 46.31 7 THR B O 1
ATOM 2120 N N . LEU B 1 8 ? 17.281 36.219 -14.5 1 44.5 8 LEU B N 1
ATOM 2121 C CA . LEU B 1 8 ? 17.969 35.219 -15.312 1 44.5 8 LEU B CA 1
ATOM 2122 C C . LEU B 1 8 ? 18.766 34.281 -14.43 1 44.5 8 LEU B C 1
ATOM 2124 O O . LEU B 1 8 ? 19.125 33.188 -14.875 1 44.5 8 LEU B O 1
ATOM 2128 N N . LYS B 1 9 ? 19.359 34.719 -13.352 1 46.81 9 LYS B N 1
ATOM 2129 C CA . LYS B 1 9 ? 20.141 33.875 -12.453 1 46.81 9 LYS B CA 1
ATOM 2130 C C . LYS B 1 9 ? 19.281 32.781 -11.844 1 46.81 9 LYS B C 1
ATOM 2132 O O . LYS B 1 9 ? 19.766 31.672 -11.594 1 46.81 9 LYS B O 1
ATOM 2137 N N . GLN B 1 10 ? 18 33 -11.711 1 50.59 10 GLN B N 1
ATOM 2138 C CA . GLN B 1 10 ? 17.109 32.031 -11.125 1 50.59 10 GLN B CA 1
ATOM 2139 C C . GLN B 1 10 ? 16.844 30.875 -12.102 1 50.59 10 GLN B C 1
ATOM 2141 O O . GLN B 1 10 ? 16.703 29.719 -11.688 1 50.59 10 GLN B O 1
ATOM 2146 N N . SER B 1 11 ? 16.844 31.25 -13.383 1 49.38 11 SER B N 1
ATOM 2147 C CA . SER B 1 11 ? 16.531 30.234 -14.375 1 49.38 11 SER B CA 1
ATOM 2148 C C . SER B 1 11 ? 17.703 29.297 -14.594 1 49.38 11 SER B C 1
ATOM 2150 O O . SER B 1 11 ? 17.516 28.078 -14.758 1 49.38 11 SER B O 1
ATOM 2152 N N . TRP B 1 12 ? 18.875 29.859 -14.703 1 46.31 12 TRP B N 1
ATOM 2153 C CA . TRP B 1 12 ? 20.047 29.016 -14.906 1 46.31 12 TRP B CA 1
ATOM 2154 C C . TRP B 1 12 ? 20.266 28.078 -13.719 1 46.31 12 TRP B C 1
ATOM 2156 O O . TRP B 1 12 ? 20.75 26.953 -13.883 1 46.31 12 TRP B O 1
ATOM 2166 N N . GLN B 1 13 ? 20.047 28.547 -12.516 1 51.91 13 GLN B N 1
ATOM 2167 C CA . GLN B 1 13 ? 20.172 27.719 -11.32 1 51.91 13 GLN B CA 1
ATOM 2168 C C . GLN B 1 13 ? 19.188 26.547 -11.367 1 51.91 13 GLN B C 1
ATOM 2170 O O . GLN B 1 13 ? 19.5 25.453 -10.914 1 51.91 13 GLN B O 1
ATOM 2175 N N . ARG B 1 14 ? 18.094 26.906 -11.977 1 53.22 14 ARG B N 1
ATOM 2176 C CA . ARG B 1 14 ? 17.109 25.844 -12.109 1 53.22 14 ARG B CA 1
ATOM 2177 C C . ARG B 1 14 ? 17.562 24.781 -13.109 1 53.22 14 ARG B C 1
ATOM 2179 O O . ARG B 1 14 ? 17.344 23.594 -12.898 1 53.22 14 ARG B O 1
ATOM 2186 N N . SER B 1 15 ? 18.125 25.312 -14.227 1 50.72 15 SER B N 1
ATOM 2187 C CA . SER B 1 15 ? 18.594 24.375 -15.25 1 50.72 15 SER B CA 1
ATOM 2188 C C . SER B 1 15 ? 19.75 23.516 -14.734 1 50.72 15 SER B C 1
ATOM 2190 O O . SER B 1 15 ? 19.844 22.328 -15.055 1 50.72 15 SER B O 1
ATOM 2192 N N . ILE B 1 16 ? 20.641 24.047 -14.016 1 54.84 16 ILE B N 1
ATOM 2193 C CA . ILE B 1 16 ? 21.766 23.297 -13.438 1 54.84 16 ILE B CA 1
ATOM 2194 C C . ILE B 1 16 ? 21.234 22.266 -12.453 1 54.84 16 ILE B C 1
ATOM 2196 O O . ILE B 1 16 ? 21.719 21.125 -12.406 1 54.84 16 ILE B O 1
ATOM 2200 N N . ILE B 1 17 ? 20.234 22.609 -11.828 1 58.09 17 ILE B N 1
ATOM 2201 C CA . ILE B 1 17 ? 19.625 21.688 -10.883 1 58.09 17 ILE B CA 1
ATOM 2202 C C . ILE B 1 17 ? 18.984 20.531 -11.648 1 58.09 17 ILE B C 1
ATOM 2204 O O . ILE B 1 17 ? 19.078 19.375 -11.234 1 58.09 17 ILE B O 1
ATOM 2208 N N . LEU B 1 18 ? 18.5 20.891 -12.797 1 59.16 18 LEU B N 1
ATOM 2209 C CA . LEU B 1 18 ? 17.922 19.844 -13.625 1 59.16 18 LEU B CA 1
ATOM 2210 C C . LEU B 1 18 ? 19 18.938 -14.211 1 59.16 18 LEU B C 1
ATOM 2212 O O . LEU B 1 18 ? 18.828 17.719 -14.266 1 59.16 18 LEU B O 1
ATOM 2216 N N . VAL B 1 19 ? 20.047 19.516 -14.711 1 63.88 19 VAL B N 1
ATOM 2217 C CA . VAL B 1 19 ? 21.141 18.766 -15.297 1 63.88 19 VAL B CA 1
ATOM 2218 C C . VAL B 1 19 ? 21.797 17.891 -14.234 1 63.88 19 VAL B C 1
ATOM 2220 O O . VAL B 1 19 ? 22.156 16.734 -14.492 1 63.88 19 VAL B O 1
ATOM 2223 N N . GLN B 1 20 ? 21.844 18.344 -13.109 1 67.94 20 GLN B N 1
ATOM 2224 C CA . GLN B 1 20 ? 22.438 17.578 -12.016 1 67.94 20 GLN B CA 1
ATOM 2225 C C . GLN B 1 20 ? 21.547 16.406 -11.625 1 67.94 20 GLN B C 1
ATOM 2227 O O . GLN B 1 20 ? 22.047 15.336 -11.258 1 67.94 20 GLN B O 1
ATOM 2232 N N . GLY B 1 21 ? 20.375 16.609 -11.883 1 73.81 21 GLY B N 1
ATOM 2233 C CA . GLY B 1 21 ? 19.438 15.555 -11.531 1 73.81 21 GLY B CA 1
ATOM 2234 C C . GLY B 1 21 ? 19.469 14.375 -12.484 1 73.81 21 GLY B C 1
ATOM 2235 O O . GLY B 1 21 ? 19.078 13.266 -12.125 1 73.81 21 GLY B O 1
ATOM 2236 N N . LEU B 1 22 ? 20.094 14.594 -13.625 1 79.06 22 LEU B N 1
ATOM 2237 C CA . LEU B 1 22 ? 20.094 13.547 -14.641 1 79.06 22 LEU B CA 1
ATOM 2238 C C . LEU B 1 22 ? 21.375 12.734 -14.578 1 79.06 22 LEU B C 1
ATOM 2240 O O . LEU B 1 22 ? 21.469 11.656 -15.164 1 79.06 22 LEU B O 1
ATOM 2244 N N . VAL B 1 23 ? 22.312 13.148 -13.875 1 82.81 23 VAL B N 1
ATOM 2245 C CA . VAL B 1 23 ? 23.609 12.492 -13.828 1 82.81 23 VAL B CA 1
ATOM 2246 C C . VAL B 1 23 ? 23.469 11.094 -13.227 1 82.81 23 VAL B C 1
ATOM 2248 O O . VAL B 1 23 ? 23.953 10.117 -13.797 1 82.81 23 VAL B O 1
ATOM 2251 N N . LEU B 1 24 ? 22.781 11.055 -12.164 1 82.5 24 LEU B N 1
ATOM 2252 C CA . LEU B 1 24 ? 22.672 9.773 -11.477 1 82.5 24 LEU B CA 1
ATOM 2253 C C . LEU B 1 24 ? 21.859 8.781 -12.289 1 82.5 24 LEU B C 1
ATOM 2255 O O . LEU B 1 24 ? 22.266 7.629 -12.461 1 82.5 24 LEU B O 1
ATOM 2259 N N . PRO B 1 25 ? 20.75 9.227 -12.805 1 82.62 25 PRO B N 1
ATOM 2260 C CA . PRO B 1 25 ? 20.016 8.297 -13.656 1 82.62 25 PRO B CA 1
ATOM 2261 C C . PRO B 1 25 ? 20.828 7.809 -14.852 1 82.62 25 PRO B C 1
ATOM 2263 O O . PRO B 1 25 ? 20.75 6.637 -15.219 1 82.62 25 PRO B O 1
ATOM 2266 N N . LEU B 1 26 ? 21.562 8.695 -15.43 1 86.44 26 LEU B N 1
ATOM 2267 C CA . LEU B 1 26 ? 22.375 8.32 -16.578 1 86.44 26 LEU B CA 1
ATOM 2268 C C . LEU B 1 26 ? 23.5 7.379 -16.172 1 86.44 26 LEU B C 1
ATOM 2270 O O . LEU B 1 26 ? 23.828 6.445 -16.891 1 86.44 26 LEU B O 1
ATOM 2274 N N . LEU B 1 27 ? 24.062 7.664 -15.055 1 87.81 27 LEU B N 1
ATOM 2275 C CA . LEU B 1 27 ? 25.109 6.777 -14.539 1 87.81 27 LEU B CA 1
ATOM 2276 C C . LEU B 1 27 ? 24.547 5.391 -14.25 1 87.81 27 LEU B C 1
ATOM 2278 O O . LEU B 1 27 ? 25.188 4.379 -14.547 1 87.81 27 LEU B O 1
ATOM 2282 N N . LEU B 1 28 ? 23.438 5.332 -13.719 1 86.69 28 LEU B N 1
ATOM 2283 C CA . LEU B 1 28 ? 22.797 4.051 -13.406 1 86.69 28 LEU B CA 1
ATOM 2284 C C . LEU B 1 28 ? 22.453 3.295 -14.68 1 86.69 28 LEU B C 1
ATOM 2286 O O . LEU B 1 28 ? 22.594 2.07 -14.734 1 86.69 28 LEU B O 1
ATOM 2290 N N . LEU B 1 29 ? 22 4.051 -15.609 1 87.88 29 LEU B N 1
ATOM 2291 C CA . LEU B 1 29 ? 21.703 3.43 -16.891 1 87.88 29 LEU B CA 1
ATOM 2292 C C . LEU B 1 29 ? 22.969 2.885 -17.547 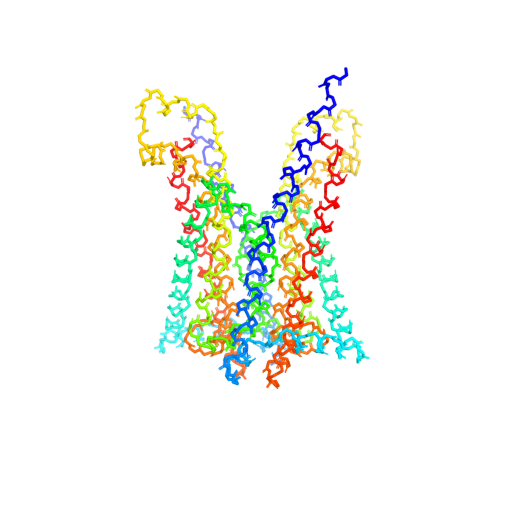1 87.88 29 LEU B C 1
ATOM 2294 O O . LEU B 1 29 ? 22.953 1.812 -18.156 1 87.88 29 LEU B O 1
ATOM 2298 N N . GLY B 1 30 ? 24.016 3.678 -17.422 1 90.31 30 GLY B N 1
ATOM 2299 C CA . GLY B 1 30 ? 25.297 3.209 -17.922 1 90.31 30 GLY B CA 1
ATOM 2300 C C . GLY B 1 30 ? 25.797 1.96 -17.219 1 90.31 30 GLY B C 1
ATOM 2301 O O . GLY B 1 30 ? 26.266 1.022 -17.875 1 90.31 30 GLY B O 1
ATOM 2302 N N . LEU B 1 31 ? 25.672 1.96 -15.969 1 90.5 31 LEU B N 1
ATOM 2303 C CA . LEU B 1 31 ? 26.078 0.788 -15.195 1 90.5 31 LEU B CA 1
ATOM 2304 C C . LEU B 1 31 ? 25.203 -0.414 -15.555 1 90.5 31 LEU B C 1
ATOM 2306 O O . LEU B 1 31 ? 25.688 -1.544 -15.617 1 90.5 31 LEU B O 1
ATOM 2310 N N . TRP B 1 32 ? 23.969 -0.162 -15.727 1 90.06 32 TRP B N 1
ATOM 2311 C CA . TRP B 1 32 ? 23.047 -1.216 -16.141 1 90.06 32 TRP B CA 1
ATOM 2312 C C . TRP B 1 32 ? 23.5 -1.834 -17.469 1 90.06 32 TRP B C 1
ATOM 2314 O O . TRP B 1 32 ? 23.625 -3.057 -17.578 1 90.06 32 TRP B O 1
ATOM 2324 N N . GLN B 1 33 ? 23.844 -0.984 -18.359 1 90.19 33 GLN B N 1
ATOM 2325 C CA . GLN B 1 33 ? 24.266 -1.451 -19.672 1 90.19 33 GLN B CA 1
ATOM 2326 C C . GLN B 1 33 ? 25.609 -2.182 -19.578 1 90.19 33 GLN B C 1
ATOM 2328 O O . GLN B 1 33 ? 25.812 -3.189 -20.266 1 90.19 33 GLN B O 1
ATOM 2333 N N . TYR B 1 34 ? 26.438 -1.621 -18.781 1 91.62 34 TYR B N 1
ATOM 2334 C CA . TYR B 1 34 ? 27.734 -2.25 -18.594 1 91.62 34 TYR B CA 1
ATOM 2335 C C . TYR B 1 34 ? 27.594 -3.658 -18.031 1 91.62 34 TYR B C 1
ATOM 2337 O O . TYR B 1 34 ? 28.219 -4.598 -18.5 1 91.62 34 TYR B O 1
ATOM 2345 N N . ASN B 1 35 ? 26.766 -3.836 -17.062 1 89.81 35 ASN B N 1
ATOM 2346 C CA . ASN B 1 35 ? 26.547 -5.145 -16.453 1 89.81 35 ASN B CA 1
ATOM 2347 C C . ASN B 1 35 ? 25.922 -6.121 -17.453 1 89.81 35 ASN B C 1
ATOM 2349 O O . ASN B 1 35 ? 26.203 -7.316 -17.422 1 89.81 35 ASN B O 1
ATOM 2353 N N . SER B 1 36 ? 25.062 -5.598 -18.266 1 89.75 36 SER B N 1
ATOM 2354 C CA . SER B 1 36 ? 24.406 -6.441 -19.25 1 89.75 36 SER B CA 1
ATOM 2355 C C . SER B 1 36 ? 25.406 -7.039 -20.234 1 89.75 36 SER B C 1
ATOM 2357 O O . SER B 1 36 ? 25.125 -8.078 -20.844 1 89.75 36 SER B O 1
ATOM 2359 N N . SER B 1 37 ? 26.609 -6.402 -20.344 1 90.38 37 SER B N 1
ATOM 2360 C CA . SER B 1 37 ? 27.578 -6.812 -21.344 1 90.38 37 SER B CA 1
ATOM 2361 C C . SER B 1 37 ? 28.609 -7.777 -20.766 1 90.38 37 SER B C 1
ATOM 2363 O O . SER B 1 37 ? 29.469 -8.281 -21.484 1 90.38 37 SER B O 1
ATOM 2365 N N . LEU B 1 38 ? 28.531 -8.156 -19.516 1 90.06 38 LEU B N 1
ATOM 2366 C CA . LEU B 1 38 ? 29.547 -8.938 -18.828 1 90.06 38 LEU B CA 1
ATOM 2367 C C . LEU B 1 38 ? 29.359 -10.43 -19.078 1 90.06 38 LEU B C 1
ATOM 2369 O O . LEU B 1 38 ? 30.25 -11.234 -18.766 1 90.06 38 LEU B O 1
ATOM 2373 N N . GLY B 1 39 ? 28.203 -10.836 -19.594 1 87.62 39 GLY B N 1
ATOM 2374 C CA . GLY B 1 39 ? 27.953 -12.242 -19.875 1 87.62 39 GLY B CA 1
ATOM 2375 C C . GLY B 1 39 ? 26.484 -12.57 -20 1 87.62 39 GLY B C 1
ATOM 2376 O O . GLY B 1 39 ? 25.625 -11.703 -19.812 1 87.62 39 GLY B O 1
ATOM 2377 N N . ALA B 1 40 ? 26.312 -13.875 -20.281 1 83.19 40 ALA B N 1
ATOM 2378 C CA . ALA B 1 40 ? 24.938 -14.305 -20.531 1 83.19 40 ALA B CA 1
ATOM 2379 C C . ALA B 1 40 ? 24.094 -14.211 -19.266 1 83.19 40 ALA B C 1
ATOM 2381 O O . ALA B 1 40 ? 22.953 -13.758 -19.312 1 83.19 40 ALA B O 1
ATOM 2382 N N . SER B 1 41 ? 24.734 -14.641 -18.172 1 82.38 41 SER B N 1
ATOM 2383 C CA . SER B 1 41 ? 24 -14.578 -16.906 1 82.38 41 SER B CA 1
ATOM 2384 C C . SER B 1 41 ? 23.688 -13.141 -16.516 1 82.38 41 SER B C 1
ATOM 2386 O O . SER B 1 41 ? 22.594 -12.852 -16.047 1 82.38 41 SER B O 1
ATOM 2388 N N . HIS B 1 42 ? 24.594 -12.289 -16.797 1 83.19 42 HIS B N 1
ATOM 2389 C CA . HIS B 1 42 ? 24.406 -10.875 -16.484 1 83.19 42 HIS B CA 1
ATOM 2390 C C . HIS B 1 42 ? 23.375 -10.242 -17.422 1 83.19 42 HIS B C 1
ATOM 2392 O O . HIS B 1 42 ? 22.578 -9.398 -17.016 1 83.19 42 HIS B O 1
ATOM 2398 N N . ALA B 1 43 ? 23.406 -10.75 -18.609 1 82.12 43 ALA B N 1
ATOM 2399 C CA . ALA B 1 43 ? 22.469 -10.211 -19.594 1 82.12 43 ALA B CA 1
ATOM 2400 C C . ALA B 1 43 ? 21.031 -10.594 -19.234 1 82.12 43 ALA B C 1
ATOM 2402 O O . ALA B 1 43 ? 20.094 -9.844 -19.531 1 82.12 43 ALA B O 1
ATOM 2403 N N . TYR B 1 44 ? 20.969 -11.688 -18.625 1 83 44 TYR B N 1
ATOM 2404 C CA . TYR B 1 44 ? 19.641 -12.117 -18.172 1 83 44 TYR B CA 1
ATOM 2405 C C . TYR B 1 44 ? 19.156 -11.266 -17 1 83 44 TYR B C 1
ATOM 2407 O O . TYR B 1 44 ? 18 -10.859 -16.969 1 83 44 TYR B O 1
ATOM 2415 N N . ALA B 1 45 ? 20.047 -10.922 -16.188 1 82.75 45 ALA B N 1
ATOM 2416 C CA . ALA B 1 45 ? 19.719 -10.164 -14.984 1 82.75 45 ALA B CA 1
ATOM 2417 C C . ALA B 1 45 ? 19.594 -8.672 -15.305 1 82.75 45 ALA B C 1
ATOM 2419 O O . ALA B 1 45 ? 18.75 -7.977 -14.719 1 82.75 45 ALA B O 1
ATOM 2420 N N . PHE B 1 46 ? 20.469 -8.289 -16.219 1 89.81 46 PHE B N 1
ATOM 2421 C CA . PHE B 1 46 ? 20.484 -6.902 -16.672 1 89.81 46 PHE B CA 1
ATOM 2422 C C . PHE B 1 46 ? 20.266 -6.82 -18.172 1 89.81 46 PHE B C 1
ATOM 2424 O O . PHE B 1 46 ? 21.219 -6.734 -18.953 1 89.81 46 PHE B O 1
ATOM 2431 N N . VAL B 1 47 ? 19.031 -6.773 -18.531 1 90.69 47 VAL B N 1
ATOM 2432 C CA . VAL B 1 47 ? 18.656 -6.816 -19.938 1 90.69 47 VAL B CA 1
ATOM 2433 C C . VAL B 1 47 ? 19.25 -5.621 -20.672 1 90.69 47 VAL B C 1
ATOM 2435 O O . VAL B 1 47 ? 19.109 -4.477 -20.234 1 90.69 47 VAL B O 1
ATOM 2438 N N . PRO B 1 48 ? 19.969 -5.965 -21.703 1 93.12 48 PRO B N 1
ATOM 2439 C CA . PRO B 1 48 ? 20.484 -4.852 -22.5 1 93.12 48 PRO B CA 1
ATOM 2440 C C . PRO B 1 48 ? 19.406 -3.861 -22.906 1 93.12 48 PRO B C 1
ATOM 2442 O O . PRO B 1 48 ? 18.281 -4.266 -23.219 1 93.12 48 PRO B O 1
ATOM 2445 N N . LEU B 1 49 ? 19.797 -2.625 -22.922 1 93.62 49 LEU B N 1
ATOM 2446 C CA . LEU B 1 49 ? 18.844 -1.56 -23.203 1 93.62 49 LEU B CA 1
ATOM 2447 C C . LEU B 1 49 ? 18.266 -1.711 -24.609 1 93.62 49 LEU B C 1
ATOM 2449 O O . LEU B 1 49 ? 17.094 -1.387 -24.828 1 93.62 49 LEU B O 1
ATOM 2453 N N . GLN B 1 50 ? 19 -2.236 -25.484 1 93.56 50 GLN B N 1
ATOM 2454 C CA . GLN B 1 50 ? 18.531 -2.439 -26.844 1 93.56 50 GLN B CA 1
ATOM 2455 C C . GLN B 1 50 ? 17.406 -3.473 -26.891 1 93.56 50 GLN B C 1
ATOM 2457 O O . GLN B 1 50 ? 16.469 -3.336 -27.672 1 93.56 50 GLN B O 1
ATOM 2462 N N . ASN B 1 51 ? 17.578 -4.488 -26.109 1 94.69 51 ASN B N 1
ATOM 2463 C CA . ASN B 1 51 ? 16.547 -5.52 -26.062 1 94.69 51 ASN B CA 1
ATOM 2464 C C . ASN B 1 51 ? 15.242 -4.984 -25.484 1 94.69 51 ASN B C 1
ATOM 2466 O O . ASN B 1 51 ? 14.156 -5.398 -25.891 1 94.69 51 ASN B O 1
ATOM 2470 N N . ILE B 1 52 ? 15.391 -4.117 -24.562 1 94.56 52 ILE B N 1
ATOM 2471 C CA . ILE B 1 52 ? 14.211 -3.492 -23.984 1 94.56 52 ILE B CA 1
ATOM 2472 C C . ILE B 1 52 ? 13.492 -2.664 -25.047 1 94.56 52 ILE B C 1
ATOM 2474 O O . ILE B 1 52 ? 12.266 -2.713 -25.141 1 94.56 52 ILE B O 1
ATOM 2478 N N . TYR B 1 53 ? 14.273 -1.959 -25.797 1 95.38 53 TYR B N 1
ATOM 2479 C CA . TYR B 1 53 ? 13.719 -1.14 -26.859 1 95.38 53 TYR B CA 1
ATOM 2480 C C . TYR B 1 53 ? 12.992 -2.002 -27.891 1 95.38 53 TYR B C 1
ATOM 2482 O O . TYR B 1 53 ?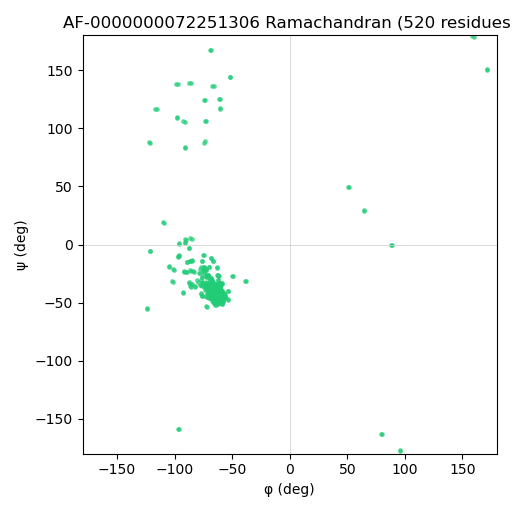 11.859 -1.704 -28.266 1 95.38 53 TYR B O 1
ATOM 2490 N N . PHE B 1 54 ? 13.555 -3.096 -28.297 1 96.25 54 PHE B N 1
ATOM 2491 C CA . PHE B 1 54 ? 12.953 -3.963 -29.297 1 96.25 54 PHE B CA 1
ATOM 2492 C C . PHE B 1 54 ? 11.711 -4.656 -28.75 1 96.25 54 PHE B C 1
ATOM 2494 O O . PHE B 1 54 ? 10.734 -4.855 -29.469 1 96.25 54 PHE B O 1
ATOM 2501 N N . ALA B 1 55 ? 11.812 -5.016 -27.484 1 96.81 55 ALA B N 1
ATOM 2502 C CA . ALA B 1 55 ? 10.633 -5.609 -26.844 1 96.81 55 ALA B CA 1
ATOM 2503 C C . ALA B 1 55 ? 9.484 -4.613 -26.797 1 96.81 55 ALA B C 1
ATOM 2505 O O . ALA B 1 55 ? 8.32 -4.984 -27 1 96.81 55 ALA B O 1
ATOM 2506 N N . PHE B 1 56 ? 9.852 -3.391 -26.547 1 97.12 56 PHE B N 1
ATOM 2507 C CA . PHE B 1 56 ? 8.852 -2.328 -26.516 1 97.12 56 PHE B CA 1
ATOM 2508 C C . PHE B 1 56 ? 8.172 -2.178 -27.875 1 97.12 56 PHE B C 1
ATOM 2510 O O . PHE B 1 56 ? 6.945 -2.129 -27.953 1 97.12 56 PHE B O 1
ATOM 2517 N N . ILE B 1 57 ? 8.953 -2.207 -28.891 1 96.75 57 ILE B N 1
ATOM 2518 C CA . ILE B 1 57 ? 8.43 -2.059 -30.25 1 96.75 57 ILE B CA 1
ATOM 2519 C C . ILE B 1 57 ? 7.574 -3.27 -30.609 1 96.75 57 ILE B C 1
ATOM 2521 O O . ILE B 1 57 ? 6.504 -3.123 -31.203 1 96.75 57 ILE B O 1
ATOM 2525 N N . LYS B 1 58 ? 8.031 -4.352 -30.297 1 96.69 58 LYS B N 1
ATOM 2526 C CA . LYS B 1 58 ? 7.293 -5.582 -30.562 1 96.69 58 LYS B CA 1
ATOM 2527 C C . LYS B 1 58 ? 5.93 -5.566 -29.891 1 96.69 58 LYS B C 1
ATOM 2529 O O . LYS B 1 58 ? 4.914 -5.898 -30.5 1 96.69 58 LYS B O 1
ATOM 2534 N N . LEU B 1 59 ? 5.918 -5.199 -28.656 1 97.12 59 LEU B N 1
ATOM 2535 C CA . LEU B 1 59 ? 4.672 -5.176 -27.891 1 97.12 59 LEU B CA 1
ATOM 2536 C C . LEU B 1 59 ? 3.717 -4.125 -28.453 1 97.12 59 LEU B C 1
ATOM 2538 O O . LEU B 1 59 ? 2.498 -4.309 -28.422 1 97.12 59 LEU B O 1
ATOM 2542 N N . LEU B 1 60 ? 4.281 -3.035 -28.953 1 96.5 60 LEU B N 1
ATOM 2543 C CA . LEU B 1 60 ? 3.457 -2.006 -29.594 1 96.5 60 LEU B CA 1
ATOM 2544 C C . LEU B 1 60 ? 2.846 -2.518 -30.891 1 96.5 60 LEU B C 1
ATOM 2546 O O . LEU B 1 60 ? 1.659 -2.303 -31.141 1 96.5 60 LEU B O 1
ATOM 2550 N N . GLU B 1 61 ? 3.633 -3.199 -31.656 1 96.44 61 GLU B N 1
ATOM 2551 C CA . GLU B 1 61 ? 3.211 -3.686 -32.969 1 96.44 61 GLU B CA 1
ATOM 2552 C C . GLU B 1 61 ? 2.152 -4.777 -32.844 1 96.44 61 GLU B C 1
ATOM 2554 O O . GLU B 1 61 ? 1.199 -4.824 -33.594 1 96.44 61 GLU B O 1
ATOM 2559 N N . THR B 1 62 ? 2.297 -5.625 -31.891 1 96.38 62 THR B N 1
ATOM 2560 C CA . THR B 1 62 ? 1.353 -6.719 -31.688 1 96.38 62 THR B CA 1
ATOM 2561 C C . THR B 1 62 ? 0.082 -6.219 -31.016 1 96.38 62 THR B C 1
ATOM 2563 O O . THR B 1 62 ? -0.938 -6.91 -31 1 96.38 62 THR B O 1
ATOM 2566 N N . GLY B 1 63 ? 0.207 -5.062 -30.359 1 96.75 63 GLY B N 1
ATOM 2567 C CA . GLY B 1 63 ? -0.943 -4.508 -29.672 1 96.75 63 GLY B CA 1
ATOM 2568 C C . GLY B 1 63 ? -1.068 -5 -28.234 1 96.75 63 GLY B C 1
ATOM 2569 O O . GLY B 1 63 ? -1.939 -4.547 -27.5 1 96.75 63 GLY B O 1
ATOM 2570 N N . GLU B 1 64 ? -0.177 -5.812 -27.844 1 96.69 64 GLU B N 1
ATOM 2571 C CA . GLU B 1 64 ? -0.243 -6.402 -26.5 1 96.69 64 GLU B CA 1
ATOM 2572 C C . GLU B 1 64 ? -0.034 -5.348 -25.422 1 96.69 64 GLU B C 1
ATOM 2574 O O . GLU B 1 64 ? -0.649 -5.414 -24.359 1 96.69 64 GLU B O 1
ATOM 2579 N N . LEU B 1 65 ? 0.839 -4.465 -25.719 1 97.25 65 LEU B N 1
ATOM 2580 C CA . LEU B 1 65 ? 1.098 -3.422 -24.734 1 97.25 65 LEU B CA 1
ATOM 2581 C C . LEU B 1 65 ? -0.151 -2.58 -24.5 1 97.25 65 LEU B C 1
ATOM 2583 O O . LEU B 1 65 ? -0.509 -2.309 -23.344 1 97.25 65 LEU B O 1
ATOM 2587 N N . TRP B 1 66 ? -0.777 -2.221 -25.516 1 96.81 66 TRP B N 1
ATOM 2588 C CA . TRP B 1 66 ? -1.98 -1.404 -25.406 1 96.81 66 TRP B CA 1
ATOM 2589 C C . TRP B 1 66 ? -3.102 -2.174 -24.719 1 96.81 66 TRP B C 1
ATOM 2591 O O . TRP B 1 66 ? -3.785 -1.637 -23.844 1 96.81 66 TRP B O 1
ATOM 2601 N N . LEU B 1 67 ? -3.287 -3.354 -25.156 1 97.25 67 LEU B N 1
ATOM 2602 C CA . LEU B 1 67 ? -4.344 -4.188 -24.594 1 97.25 67 LEU B CA 1
ATOM 2603 C C . LEU B 1 67 ? -4.18 -4.336 -23.078 1 97.25 67 LEU B C 1
ATOM 2605 O O . LEU B 1 67 ? -5.141 -4.18 -22.328 1 97.25 67 LEU B O 1
ATOM 2609 N N . ASN B 1 68 ? -3.016 -4.602 -22.656 1 97.62 68 ASN B N 1
ATOM 2610 C CA . ASN B 1 68 ? -2.764 -4.84 -21.25 1 97.62 68 ASN B CA 1
ATOM 2611 C C . ASN B 1 68 ? -2.736 -3.537 -20.453 1 97.62 68 ASN B C 1
ATOM 2613 O O . ASN B 1 68 ? -3.172 -3.5 -19.297 1 97.62 68 ASN B O 1
ATOM 2617 N N . THR B 1 69 ? -2.234 -2.484 -21.078 1 97.69 69 THR B N 1
ATOM 2618 C CA . THR B 1 69 ? -2.277 -1.182 -20.422 1 97.69 69 THR B CA 1
ATOM 2619 C C . THR B 1 69 ? -3.719 -0.729 -20.203 1 97.69 69 THR B C 1
ATOM 2621 O O . THR B 1 69 ? -4.082 -0.297 -19.109 1 97.69 69 THR B O 1
ATOM 2624 N N . TRP B 1 70 ? -4.48 -0.896 -21.203 1 97.31 70 TRP B N 1
ATOM 2625 C CA . TRP B 1 70 ? -5.887 -0.518 -21.109 1 97.31 70 TRP B CA 1
ATOM 2626 C C . TRP B 1 70 ? -6.617 -1.388 -20.094 1 97.31 70 TRP B C 1
ATOM 2628 O O . TRP B 1 70 ? -7.488 -0.906 -19.359 1 97.31 70 TRP B O 1
ATOM 2638 N N . GLY B 1 71 ? -6.344 -2.633 -20.125 1 97.25 71 GLY B N 1
ATOM 2639 C CA . GLY B 1 71 ? -6.922 -3.523 -19.141 1 97.25 71 GLY B CA 1
ATOM 2640 C C . GLY B 1 71 ? -6.664 -3.074 -17.703 1 97.25 71 GLY B C 1
ATOM 2641 O O . GLY B 1 71 ? -7.582 -3.045 -16.891 1 97.25 71 GLY B O 1
ATOM 2642 N N . SER B 1 72 ? -5.449 -2.73 -17.422 1 96.88 72 SER B N 1
ATOM 2643 C CA . SER B 1 72 ? -5.086 -2.256 -16.094 1 96.88 72 SER B CA 1
ATOM 2644 C C . SER B 1 72 ? -5.773 -0.934 -15.773 1 96.88 72 SER B C 1
ATOM 2646 O O . SER B 1 72 ? -6.32 -0.764 -14.68 1 96.88 72 SER B O 1
ATOM 2648 N N . LEU B 1 73 ? -5.766 -0.033 -16.75 1 97.5 73 LEU B N 1
ATOM 2649 C CA . LEU B 1 73 ? -6.348 1.286 -16.531 1 97.5 73 LEU B CA 1
ATOM 2650 C C . LEU B 1 73 ? -7.855 1.186 -16.328 1 97.5 73 LEU B C 1
ATOM 2652 O O . LEU B 1 73 ? -8.422 1.896 -15.492 1 97.5 73 LEU B O 1
ATOM 2656 N N . LYS B 1 74 ? -8.445 0.372 -17.031 1 97.44 74 LYS B N 1
ATOM 2657 C CA . LYS B 1 74 ? -9.891 0.175 -16.922 1 97.44 74 LYS B CA 1
ATOM 2658 C C . LYS B 1 74 ? -10.258 -0.377 -15.547 1 97.44 74 LYS B C 1
ATOM 2660 O O . LYS B 1 74 ? -11.172 0.133 -14.891 1 97.44 74 LYS B O 1
ATOM 2665 N N . LYS B 1 75 ? -9.617 -1.387 -15.141 1 97.31 75 LYS B N 1
ATOM 2666 C CA . LYS B 1 75 ? -9.875 -1.967 -13.82 1 97.31 75 LYS B CA 1
ATOM 2667 C C . LYS B 1 75 ? -9.602 -0.958 -12.711 1 97.31 75 LYS B C 1
ATOM 2669 O O . LYS B 1 75 ? -10.367 -0.858 -11.75 1 97.31 75 LYS B O 1
ATOM 2674 N N . ALA B 1 76 ? -8.484 -0.283 -12.859 1 97 76 ALA B N 1
ATOM 2675 C CA . ALA B 1 76 ? -8.141 0.746 -11.883 1 97 76 ALA B CA 1
ATOM 2676 C C . ALA B 1 76 ? -9.227 1.817 -11.812 1 97 76 ALA B C 1
ATOM 2678 O O . ALA B 1 76 ? -9.625 2.236 -10.719 1 97 76 ALA B O 1
ATOM 2679 N N . GLY B 1 77 ? -9.641 2.234 -12.945 1 97.69 77 GLY B N 1
ATOM 2680 C CA . GLY B 1 77 ? -10.672 3.254 -13.008 1 97.69 77 GLY B CA 1
ATOM 2681 C C . GLY B 1 77 ? -11.984 2.809 -12.391 1 97.69 77 GLY B C 1
ATOM 2682 O O . GLY B 1 77 ? -12.578 3.531 -11.586 1 97.69 77 GLY B O 1
ATOM 2683 N N . ILE B 1 78 ? -12.461 1.684 -12.727 1 98.06 78 ILE B N 1
ATOM 2684 C CA . ILE B 1 78 ? -13.719 1.146 -12.219 1 98.06 78 ILE B CA 1
ATOM 2685 C C . ILE B 1 78 ? -13.625 0.959 -10.703 1 98.06 78 ILE B C 1
ATOM 2687 O O . ILE B 1 78 ? -14.508 1.39 -9.961 1 98.06 78 ILE B O 1
ATOM 2691 N N . GLY B 1 79 ? -12.578 0.301 -10.289 1 98 79 GLY B N 1
ATOM 2692 C CA . GLY B 1 79 ? -12.375 0.109 -8.859 1 98 79 GLY B CA 1
ATOM 2693 C C . GLY B 1 79 ? -12.297 1.412 -8.094 1 98 79 GLY B C 1
ATOM 2694 O O . GLY B 1 79 ? -12.906 1.546 -7.023 1 98 79 GLY B O 1
ATOM 2695 N N . PHE B 1 80 ? -11.586 2.334 -8.672 1 97.62 80 PHE B N 1
ATOM 2696 C CA . PHE B 1 80 ? -11.43 3.645 -8.047 1 97.62 80 PHE B CA 1
ATOM 2697 C C . PHE B 1 80 ? -12.781 4.336 -7.895 1 97.62 80 PHE B C 1
ATOM 2699 O O . PHE B 1 80 ? -13.094 4.863 -6.824 1 97.62 80 PHE B O 1
ATOM 2706 N N . ILE B 1 81 ? -13.531 4.352 -8.906 1 98.12 81 ILE B N 1
ATOM 2707 C CA . ILE B 1 81 ? -14.82 5.035 -8.914 1 98.12 81 ILE B CA 1
ATOM 2708 C C . ILE B 1 81 ? -15.773 4.348 -7.941 1 98.12 81 ILE B C 1
ATOM 2710 O O . ILE B 1 81 ? -16.406 5.008 -7.113 1 98.12 81 ILE B O 1
ATOM 2714 N N . LEU B 1 82 ? -15.875 3.088 -7.977 1 98.19 82 LEU B N 1
ATOM 2715 C CA . LEU B 1 82 ? -16.766 2.34 -7.094 1 98.19 82 LEU B CA 1
ATOM 2716 C C . LEU B 1 82 ? -16.359 2.539 -5.633 1 98.19 82 LEU B C 1
ATOM 2718 O O . LEU B 1 82 ? -17.219 2.801 -4.785 1 98.19 82 LEU B O 1
ATOM 2722 N N . GLY B 1 83 ? -15.086 2.373 -5.383 1 98.12 83 GLY B N 1
ATOM 2723 C CA . GLY B 1 83 ? -14.602 2.547 -4.027 1 98.12 83 GLY B CA 1
ATOM 2724 C C . GLY B 1 83 ? -14.758 3.967 -3.514 1 98.12 83 GLY B C 1
ATOM 2725 O O . GLY B 1 83 ? -15.164 4.176 -2.367 1 98.12 83 GLY B O 1
ATOM 2726 N N . SER B 1 84 ? -14.43 4.883 -4.348 1 97.69 84 SER B N 1
ATOM 2727 C CA . SER B 1 84 ? -14.508 6.289 -3.955 1 97.69 84 SER B CA 1
ATOM 2728 C C . SER B 1 84 ? -15.945 6.703 -3.684 1 97.69 84 SER B C 1
ATOM 2730 O O . SER B 1 84 ? -16.234 7.367 -2.684 1 97.69 84 SER B O 1
ATOM 2732 N N . ILE B 1 85 ? -16.844 6.305 -4.531 1 97.81 85 ILE B N 1
ATOM 2733 C CA . ILE B 1 85 ? -18.25 6.66 -4.363 1 97.81 85 ILE B CA 1
ATOM 2734 C C . ILE B 1 85 ? -18.797 6.012 -3.096 1 97.81 85 ILE B C 1
ATOM 2736 O O . ILE B 1 85 ? -19.453 6.676 -2.281 1 97.81 85 ILE B O 1
ATOM 2740 N N . SER B 1 86 ? -18.562 4.785 -2.916 1 98 86 SER B N 1
ATOM 2741 C CA . SER B 1 86 ? -19.016 4.09 -1.717 1 98 86 SER B CA 1
ATOM 2742 C C . SER B 1 86 ? -18.375 4.68 -0.461 1 98 86 SER B C 1
ATOM 2744 O O . SER B 1 86 ? -19.031 4.789 0.577 1 98 86 SER B O 1
ATOM 2746 N N . GLY B 1 87 ? -17.078 5 -0.544 1 97.38 87 GLY B N 1
ATOM 2747 C CA . GLY B 1 87 ? -16.406 5.621 0.579 1 97.38 87 GLY B CA 1
ATOM 2748 C C . GLY B 1 87 ? -16.969 6.984 0.938 1 97.38 87 GLY B C 1
ATOM 2749 O O . GLY B 1 87 ? -17.141 7.301 2.117 1 97.38 87 GLY B O 1
ATOM 2750 N N . LEU B 1 88 ? -17.266 7.75 -0.087 1 96.25 88 LEU B N 1
ATOM 2751 C CA . LEU B 1 88 ? -17.875 9.055 0.119 1 96.25 88 LEU B CA 1
ATOM 2752 C C . LEU B 1 88 ? -19.25 8.906 0.792 1 96.25 88 LEU B C 1
ATOM 2754 O O . LEU B 1 88 ? -19.562 9.648 1.717 1 96.25 88 LEU B O 1
ATOM 2758 N N . ILE B 1 89 ? -20 7.973 0.377 1 96.5 89 ILE B N 1
ATOM 2759 C CA . ILE B 1 89 ? -21.344 7.742 0.91 1 96.5 89 ILE B CA 1
ATOM 2760 C C . ILE B 1 89 ? -21.25 7.312 2.373 1 96.5 89 ILE B C 1
ATOM 2762 O O . ILE B 1 89 ? -21.891 7.91 3.242 1 96.5 89 ILE B O 1
ATOM 2766 N N . LEU B 1 90 ? -20.438 6.352 2.646 1 95.94 90 LEU B N 1
ATOM 2767 C CA . LEU B 1 90 ? -20.328 5.867 4.016 1 95.94 90 LEU B CA 1
ATOM 2768 C C . LEU B 1 90 ? -19.734 6.934 4.93 1 95.94 90 LEU B C 1
ATOM 2770 O O . LEU B 1 90 ? -20.219 7.137 6.047 1 95.94 90 LEU B O 1
ATOM 2774 N N . GLY B 1 91 ? -18.625 7.582 4.457 1 94.88 91 GLY B N 1
ATOM 2775 C CA . GLY B 1 91 ? -18.062 8.656 5.25 1 94.88 91 GLY B CA 1
ATOM 2776 C C . GLY B 1 91 ? -19.078 9.734 5.609 1 94.88 91 GLY B C 1
ATOM 2777 O O . GLY B 1 91 ? -19.094 10.219 6.742 1 94.88 91 GLY B O 1
ATOM 2778 N N . THR B 1 92 ? -19.906 10.062 4.676 1 92.75 92 THR B N 1
ATOM 2779 C CA . THR B 1 92 ? -20.938 11.055 4.891 1 92.75 92 THR B CA 1
ATOM 2780 C C . THR B 1 92 ? -21.984 10.547 5.887 1 92.75 92 THR B C 1
ATOM 2782 O O . THR B 1 92 ? -22.375 11.266 6.812 1 92.75 92 THR B O 1
ATOM 2785 N N . LEU B 1 93 ? -22.406 9.336 5.715 1 93.88 93 LEU B N 1
ATOM 2786 C CA . LEU B 1 93 ? -23.406 8.75 6.609 1 93.88 93 LEU B CA 1
ATOM 2787 C C . LEU B 1 93 ? -22.875 8.68 8.039 1 93.88 93 LEU B C 1
ATOM 2789 O O . LEU B 1 93 ? -23.609 8.938 8.992 1 93.88 93 LEU B O 1
ATOM 2793 N N . LEU B 1 94 ? -21.656 8.391 8.188 1 92.31 94 LEU B N 1
ATOM 2794 C CA . LEU B 1 94 ? -21.047 8.289 9.508 1 92.31 94 LEU B CA 1
ATOM 2795 C C . LEU B 1 94 ? -20.938 9.656 10.164 1 92.31 94 LEU B C 1
ATOM 2797 O O . LEU B 1 94 ? -21.031 9.773 11.391 1 92.31 94 LEU B O 1
ATOM 2801 N N . ALA B 1 95 ? -20.719 10.641 9.336 1 89.88 95 ALA B N 1
ATOM 2802 C CA . ALA B 1 95 ? -20.562 11.992 9.859 1 89.88 95 ALA B CA 1
ATOM 2803 C C . ALA B 1 95 ? -21.906 12.539 10.352 1 89.88 95 ALA B C 1
ATOM 2805 O O . ALA B 1 95 ? -21.953 13.328 11.305 1 89.88 95 ALA B O 1
ATOM 2806 N N . TYR B 1 96 ? -22.984 12.117 9.859 1 88.44 96 TYR B N 1
ATOM 2807 C CA . TYR B 1 96 ? -24.266 12.734 10.148 1 88.44 96 TYR B CA 1
ATOM 2808 C C . TYR B 1 96 ? -25.078 11.875 11.117 1 88.44 96 TYR B C 1
ATOM 2810 O O . TYR B 1 96 ? -26.047 12.344 11.719 1 88.44 96 TYR B O 1
ATOM 2818 N N . SER B 1 97 ? -24.766 10.688 11.234 1 89.94 97 SER B N 1
ATOM 2819 C CA . SER B 1 97 ? -25.516 9.805 12.125 1 89.94 97 SER B CA 1
ATOM 2820 C C . SER B 1 97 ? -24.656 9.305 13.273 1 89.94 97 SER B C 1
ATOM 2822 O O . SER B 1 97 ? -23.812 8.438 13.086 1 89.94 97 SER B O 1
ATOM 2824 N N . LYS B 1 98 ? -25.031 9.656 14.391 1 86.81 98 LYS B N 1
ATOM 2825 C CA . LYS B 1 98 ? -24.312 9.227 15.578 1 86.81 98 LYS B CA 1
ATOM 2826 C C . LYS B 1 98 ? -24.484 7.727 15.812 1 86.81 98 LYS B C 1
ATOM 2828 O O . LYS B 1 98 ? -23.562 7.051 16.266 1 86.81 98 LYS B O 1
ATOM 2833 N N . VAL B 1 99 ? -25.609 7.273 15.484 1 87 99 VAL B N 1
ATOM 2834 C CA . VAL B 1 99 ? -25.906 5.859 15.68 1 87 99 VAL B CA 1
ATOM 2835 C C . VAL B 1 99 ? -25.078 5.016 14.711 1 87 99 VAL B C 1
ATOM 2837 O O . VAL B 1 99 ? -24.453 4.035 15.117 1 87 99 VAL B O 1
ATOM 2840 N N . LEU B 1 100 ? -25.062 5.453 13.492 1 90.25 100 LEU B N 1
ATOM 2841 C CA . LEU B 1 100 ? -24.281 4.719 12.5 1 90.25 100 LEU B CA 1
ATOM 2842 C C . LEU B 1 100 ? -22.797 4.77 12.836 1 90.25 100 LEU B C 1
ATOM 2844 O O . LEU B 1 100 ? -22.078 3.779 12.664 1 90.25 100 LEU B O 1
ATOM 2848 N N . ASN B 1 101 ? -22.422 5.863 13.25 1 89.31 101 ASN B N 1
ATOM 2849 C CA . ASN B 1 101 ? -21.016 6.008 13.625 1 89.31 101 ASN B CA 1
ATOM 2850 C C . ASN B 1 101 ? -20.641 5.062 14.766 1 89.31 101 ASN B C 1
ATOM 2852 O O . ASN B 1 101 ? -19.609 4.379 14.695 1 89.31 101 ASN B O 1
ATOM 2856 N N . ALA B 1 102 ? -21.5 4.984 15.711 1 84.94 102 ALA B N 1
ATOM 2857 C CA . ALA B 1 102 ? -21.25 4.137 16.875 1 84.94 102 ALA B CA 1
ATOM 2858 C C . ALA B 1 102 ? -21.25 2.66 16.5 1 84.94 102 ALA B C 1
ATOM 2860 O O . ALA B 1 102 ? -20.484 1.866 17.047 1 84.94 102 ALA B O 1
ATOM 2861 N N . LEU B 1 103 ? -22.031 2.355 15.531 1 86.12 103 LEU B N 1
ATOM 2862 C CA . LEU B 1 103 ? -22.188 0.961 15.141 1 86.12 103 LEU B CA 1
ATOM 2863 C C . LEU B 1 103 ? -21.109 0.545 14.141 1 86.12 103 LEU B C 1
ATOM 2865 O O . LEU B 1 103 ? -20.594 -0.568 14.219 1 86.12 103 LEU B O 1
ATOM 2869 N N . VAL B 1 104 ? -20.719 1.415 13.281 1 87.94 104 VAL B N 1
ATOM 2870 C CA . VAL B 1 104 ? -19.938 1.031 12.109 1 87.94 104 VAL B CA 1
ATOM 2871 C C . VAL B 1 104 ? -18.453 1.365 12.336 1 87.94 104 VAL B C 1
ATOM 2873 O O . VAL B 1 104 ? -17.578 0.612 11.922 1 87.94 104 VAL B O 1
ATOM 2876 N N . SER B 1 105 ? -18.156 2.375 13.055 1 84.38 105 SER B N 1
ATOM 2877 C CA . SER B 1 105 ? -16.797 2.889 13.172 1 84.38 105 SER B CA 1
ATOM 2878 C C . SER B 1 105 ? -15.867 1.857 13.805 1 84.38 105 SER B C 1
ATOM 2880 O O . SER B 1 105 ? -14.742 1.656 13.336 1 84.38 105 SER B O 1
ATOM 2882 N N . PRO B 1 106 ? -16.359 1.184 14.789 1 77.31 106 PRO B N 1
ATOM 2883 C CA . PRO B 1 106 ? -15.461 0.179 15.359 1 77.31 106 PRO B CA 1
ATOM 2884 C C . PRO B 1 106 ? -15.109 -0.934 14.375 1 77.31 106 PRO B C 1
ATOM 2886 O O . PRO B 1 106 ? -13.953 -1.355 14.297 1 77.31 106 PRO B O 1
ATOM 2889 N N . LEU B 1 107 ? -16.047 -1.397 13.672 1 78.69 107 LEU B N 1
ATOM 2890 C CA . LEU B 1 107 ? -15.82 -2.43 12.664 1 78.69 107 LEU B CA 1
ATOM 2891 C C . LEU B 1 107 ? -14.922 -1.91 11.547 1 78.69 107 LEU B C 1
ATOM 2893 O O . LEU B 1 107 ? -14.008 -2.604 11.109 1 78.69 107 LEU B O 1
ATOM 2897 N N . PHE B 1 108 ? -15.211 -0.734 11.117 1 81 108 PHE B N 1
ATOM 2898 C CA . PHE B 1 108 ? -14.43 -0.118 10.055 1 81 108 PHE B CA 1
ATOM 2899 C C . PHE B 1 108 ? -12.969 0.025 10.461 1 81 108 PHE B C 1
ATOM 2901 O O . PHE B 1 108 ? -12.07 -0.328 9.695 1 81 108 PHE B O 1
ATOM 2908 N N . ASN B 1 109 ? -12.766 0.405 11.672 1 74.75 109 ASN B N 1
ATOM 2909 C CA . ASN B 1 109 ? -11.406 0.602 12.172 1 74.75 109 ASN B CA 1
ATOM 2910 C C . ASN B 1 109 ? -10.656 -0.723 12.297 1 74.75 109 ASN B C 1
ATOM 2912 O O . ASN B 1 109 ? -9.438 -0.771 12.125 1 74.75 109 ASN B O 1
ATOM 2916 N N . SER B 1 110 ? -11.383 -1.683 12.516 1 73 110 SER B N 1
ATOM 2917 C CA . SER B 1 110 ? -10.766 -3.004 12.609 1 73 110 SER B CA 1
ATOM 2918 C C . SER B 1 110 ? -10.422 -3.547 11.227 1 73 110 SER B C 1
ATOM 2920 O O . SER B 1 110 ? -9.336 -4.086 11.016 1 73 110 SER B O 1
ATOM 2922 N N . ILE B 1 111 ? -11.266 -3.383 10.281 1 76.62 111 ILE B N 1
ATOM 2923 C CA . ILE B 1 111 ? -11.109 -3.957 8.953 1 76.62 111 ILE B CA 1
ATOM 2924 C C . ILE B 1 111 ? -10.008 -3.219 8.195 1 76.62 111 ILE B C 1
ATOM 2926 O O . ILE B 1 111 ? -9.266 -3.824 7.418 1 76.62 111 ILE B O 1
ATOM 2930 N N . ARG B 1 112 ? -9.938 -2.029 8.5 1 74.56 112 ARG B N 1
ATOM 2931 C CA . ARG B 1 112 ? -8.977 -1.221 7.762 1 74.56 112 ARG B CA 1
ATOM 2932 C C . ARG B 1 112 ? -7.547 -1.615 8.109 1 74.56 112 ARG B C 1
ATOM 2934 O O . ARG B 1 112 ? -6.609 -1.267 7.391 1 74.56 112 ARG B O 1
ATOM 2941 N N . GLN B 1 113 ? -7.398 -2.385 9.125 1 65.44 113 GLN B N 1
ATOM 2942 C CA . GLN B 1 113 ? -6.082 -2.844 9.547 1 65.44 113 GLN B CA 1
ATOM 2943 C C . GLN B 1 113 ? -5.672 -4.109 8.805 1 65.44 113 GLN B C 1
ATOM 2945 O O . GLN B 1 113 ? -4.508 -4.508 8.828 1 65.44 113 GLN B O 1
ATOM 2950 N N . VAL B 1 114 ? -6.594 -4.688 8.188 1 73.5 114 VAL B N 1
ATOM 2951 C CA . VAL B 1 114 ? -6.336 -5.922 7.453 1 73.5 114 VAL B CA 1
ATOM 2952 C C . VAL B 1 114 ? -5.574 -5.605 6.168 1 73.5 114 VAL B C 1
ATOM 2954 O O . VAL B 1 114 ? -6.02 -4.789 5.359 1 73.5 114 VAL B O 1
ATOM 2957 N N . PRO B 1 115 ? -4.434 -6.266 6.039 1 77.44 115 PRO B N 1
ATOM 2958 C CA . PRO B 1 115 ? -3.771 -6.094 4.742 1 77.44 115 PRO B CA 1
ATOM 2959 C C . PRO B 1 115 ? -4.629 -6.574 3.574 1 77.44 115 PRO B C 1
ATOM 2961 O O . PRO B 1 115 ? -4.941 -7.766 3.48 1 77.44 115 PRO B O 1
ATOM 2964 N N . LEU B 1 116 ? -4.953 -5.66 2.756 1 82.81 116 LEU B N 1
ATOM 2965 C CA . LEU B 1 116 ? -5.91 -5.926 1.689 1 82.81 116 LEU B CA 1
ATOM 2966 C C . LEU B 1 116 ? -5.445 -7.086 0.815 1 82.81 116 LEU B C 1
ATOM 2968 O O . LEU B 1 116 ? -6.23 -7.973 0.479 1 82.81 116 LEU B O 1
ATOM 2972 N N . LEU B 1 117 ? -4.219 -7.074 0.534 1 80.94 117 LEU B N 1
ATOM 2973 C CA . LEU B 1 117 ? -3.705 -8.094 -0.374 1 80.94 117 LEU B CA 1
ATOM 2974 C C . LEU B 1 117 ? -3.65 -9.453 0.312 1 80.94 117 LEU B C 1
ATOM 2976 O O . LEU B 1 117 ? -3.621 -10.492 -0.357 1 80.94 117 LEU B O 1
ATOM 2980 N N . GLY B 1 118 ? -3.611 -9.406 1.609 1 80.62 118 GLY B N 1
ATOM 2981 C CA . GLY B 1 118 ? -3.684 -10.656 2.357 1 80.62 118 GLY B CA 1
ATOM 2982 C C . GLY B 1 118 ? -5.027 -11.352 2.232 1 80.62 118 GLY B C 1
ATOM 2983 O O . GLY B 1 118 ? -5.137 -12.547 2.498 1 80.62 118 GLY B O 1
ATOM 2984 N N . LEU B 1 119 ? -5.977 -10.617 1.745 1 84.62 119 LEU B N 1
ATOM 2985 C CA . LEU B 1 119 ? -7.332 -11.148 1.619 1 84.62 119 LEU B CA 1
ATOM 2986 C C . LEU B 1 119 ? -7.539 -11.797 0.252 1 84.62 119 LEU B C 1
ATOM 2988 O O . LEU B 1 119 ? -8.586 -12.383 -0.009 1 84.62 119 LEU B O 1
ATOM 2992 N N . THR B 1 120 ? -6.551 -11.812 -0.528 1 86.31 120 THR B N 1
ATOM 2993 C CA . THR B 1 120 ? -6.707 -12.219 -1.921 1 86.31 120 THR B CA 1
ATOM 2994 C C . THR B 1 120 ? -7.137 -13.68 -2.016 1 86.31 120 THR B C 1
ATOM 2996 O O . THR B 1 120 ? -7.992 -14.031 -2.828 1 86.31 120 THR B O 1
ATOM 2999 N N . PRO B 1 121 ? -6.609 -14.547 -1.177 1 83.56 121 PRO B N 1
ATOM 3000 C CA . PRO B 1 121 ? -7.098 -15.922 -1.292 1 83.56 121 PRO B CA 1
ATOM 3001 C C . PRO B 1 121 ? -8.57 -16.062 -0.934 1 83.56 121 PRO B C 1
ATOM 3003 O O . PRO B 1 121 ? -9.297 -16.844 -1.556 1 83.56 121 PRO B O 1
ATOM 3006 N N . LEU B 1 122 ? -8.938 -15.312 0.047 1 84.56 122 LEU B N 1
ATOM 3007 C CA . LEU B 1 122 ? -10.344 -15.328 0.432 1 84.56 122 LEU B CA 1
ATOM 3008 C C . LEU B 1 122 ? -11.211 -14.727 -0.666 1 84.56 122 LEU B C 1
ATOM 3010 O O . LEU B 1 122 ? -12.281 -15.258 -0.984 1 84.56 122 LEU B O 1
ATOM 3014 N N . ILE B 1 123 ? -10.797 -13.672 -1.227 1 89 123 ILE B N 1
ATOM 3015 C CA . ILE B 1 123 ? -11.523 -13 -2.301 1 89 123 ILE B CA 1
ATOM 3016 C C . ILE B 1 123 ? -11.609 -13.922 -3.518 1 89 123 ILE B C 1
ATOM 3018 O O . ILE B 1 123 ? -12.641 -13.977 -4.191 1 89 123 ILE B O 1
ATOM 3022 N N . ALA B 1 124 ? -10.516 -14.602 -3.732 1 86.81 124 ALA B N 1
ATOM 3023 C CA . ALA B 1 124 ? -10.5 -15.562 -4.832 1 86.81 124 ALA B CA 1
ATOM 3024 C C . ALA B 1 124 ? -11.57 -16.641 -4.637 1 86.81 124 ALA B C 1
ATOM 3026 O O . ALA B 1 124 ? -12.172 -17.109 -5.609 1 86.81 124 ALA B O 1
ATOM 3027 N N . LEU B 1 125 ? -11.781 -16.953 -3.447 1 80.81 125 LEU B N 1
ATOM 3028 C CA . LEU B 1 125 ? -12.789 -17.953 -3.115 1 80.81 125 LEU B CA 1
ATOM 3029 C C . LEU B 1 125 ? -14.188 -17.453 -3.449 1 80.81 125 LEU B C 1
ATOM 3031 O O . LEU B 1 125 ? -15.023 -18.219 -3.934 1 80.81 125 LEU B O 1
ATOM 3035 N N . TRP B 1 126 ? -14.469 -16.172 -3.238 1 86.81 126 TRP B N 1
ATOM 3036 C CA . TRP B 1 126 ? -15.812 -15.617 -3.395 1 86.81 126 TRP B CA 1
ATOM 3037 C C . TRP B 1 126 ? -16.047 -15.18 -4.836 1 86.81 126 TRP B C 1
ATOM 3039 O O . TRP B 1 126 ? -17.172 -15.312 -5.348 1 86.81 126 TRP B O 1
ATOM 3049 N N . PHE B 1 127 ? -15.016 -14.727 -5.52 1 89.56 127 PHE B N 1
ATOM 3050 C CA . PHE B 1 127 ? -15.227 -14.055 -6.797 1 89.56 127 PHE B CA 1
ATOM 3051 C C . PHE B 1 127 ? -14.477 -14.773 -7.914 1 89.56 127 PHE B C 1
ATOM 3053 O O . PHE B 1 127 ? -14.633 -14.43 -9.086 1 89.56 127 PHE B O 1
ATOM 3060 N N . GLY B 1 128 ? -13.695 -15.781 -7.562 1 85.56 128 GLY B N 1
ATOM 3061 C CA . GLY B 1 128 ? -12.828 -16.406 -8.547 1 85.56 128 GLY B CA 1
ATOM 3062 C C . GLY B 1 128 ? -11.562 -15.609 -8.812 1 85.56 128 GLY B C 1
ATOM 3063 O O . GLY B 1 128 ? -11.164 -14.773 -7.996 1 85.56 128 GLY B O 1
ATOM 3064 N N . ASN B 1 129 ? -10.852 -15.859 -9.906 1 86 129 ASN B N 1
ATOM 3065 C CA . ASN B 1 129 ? -9.562 -15.25 -10.219 1 86 129 ASN B CA 1
ATOM 3066 C C . ASN B 1 129 ? -9.672 -14.266 -11.375 1 86 129 ASN B C 1
ATOM 3068 O O . ASN B 1 129 ? -8.664 -13.867 -11.961 1 86 129 ASN B O 1
ATOM 3072 N N . GLY B 1 130 ? -10.875 -13.852 -11.617 1 89.81 130 GLY B N 1
ATOM 3073 C CA . GLY B 1 130 ? -11.102 -13 -12.773 1 89.81 130 GLY B CA 1
ATOM 3074 C C . GLY B 1 130 ? -11.125 -11.523 -12.43 1 89.81 130 GLY B C 1
ATOM 3075 O O . GLY B 1 130 ? -10.523 -11.102 -11.438 1 89.81 130 GLY B O 1
ATOM 3076 N N . GLU B 1 131 ? -11.742 -10.742 -13.289 1 93.69 131 GLU B N 1
ATOM 3077 C CA . GLU B 1 131 ? -11.742 -9.289 -13.211 1 93.69 131 GLU B CA 1
ATOM 3078 C C . GLU B 1 131 ? -12.547 -8.797 -12.008 1 93.69 131 GLU B C 1
ATOM 3080 O O . GLU B 1 131 ? -12.211 -7.781 -11.406 1 93.69 131 GLU B O 1
ATOM 3085 N N . GLU B 1 132 ? -13.539 -9.555 -11.68 1 94.38 132 GLU B N 1
ATOM 3086 C CA . GLU B 1 132 ? -14.398 -9.148 -10.57 1 94.38 132 GLU B CA 1
ATOM 3087 C C . GLU B 1 132 ? -13.625 -9.117 -9.258 1 94.38 132 GLU B C 1
ATOM 3089 O O . GLU B 1 132 ? -13.789 -8.195 -8.453 1 94.38 132 GLU B O 1
ATOM 3094 N N . ALA B 1 133 ? -12.812 -10.141 -9.062 1 94.19 133 ALA B N 1
ATOM 3095 C CA . ALA B 1 133 ? -11.992 -10.195 -7.852 1 94.19 133 ALA B CA 1
ATOM 3096 C C . ALA B 1 133 ? -11.031 -9.016 -7.789 1 94.19 133 ALA B C 1
ATOM 3098 O O . ALA B 1 133 ? -10.906 -8.367 -6.746 1 94.19 133 ALA B O 1
ATOM 3099 N N . LYS B 1 134 ? -10.414 -8.711 -8.906 1 95.5 134 LYS B N 1
ATOM 3100 C CA . LYS B 1 134 ? -9.461 -7.605 -8.977 1 95.5 134 LYS B CA 1
ATOM 3101 C C . LYS B 1 134 ? -10.148 -6.266 -8.719 1 95.5 134 LYS B C 1
ATOM 3103 O O . LYS B 1 134 ? -9.664 -5.461 -7.918 1 95.5 134 LYS B O 1
ATOM 3108 N N . ILE B 1 135 ? -11.266 -6.078 -9.312 1 96.62 135 ILE B N 1
ATOM 3109 C CA . ILE B 1 135 ? -11.984 -4.816 -9.18 1 96.62 135 ILE B CA 1
ATOM 3110 C C . ILE B 1 135 ? -12.445 -4.637 -7.73 1 96.62 135 ILE B C 1
ATOM 3112 O O . ILE B 1 135 ? -12.398 -3.527 -7.191 1 96.62 135 ILE B O 1
ATOM 3116 N N . PHE B 1 136 ? -12.883 -5.699 -7.152 1 96.38 136 PHE B N 1
ATOM 3117 C CA . PHE B 1 136 ? -13.352 -5.633 -5.773 1 96.38 136 PHE B CA 1
ATOM 3118 C C . PHE B 1 136 ? -12.234 -5.18 -4.84 1 96.38 136 PHE B C 1
ATOM 3120 O O . PHE B 1 136 ? -12.43 -4.27 -4.031 1 96.38 136 PHE B O 1
ATOM 3127 N N . ILE B 1 137 ? -11.078 -5.773 -4.914 1 93.56 137 ILE B N 1
ATOM 3128 C CA . ILE B 1 137 ? -9.977 -5.438 -4.023 1 93.56 137 ILE B CA 1
ATOM 3129 C C . ILE B 1 137 ? -9.492 -4.02 -4.312 1 93.56 137 ILE B C 1
ATOM 3131 O O . ILE B 1 137 ? -9.117 -3.287 -3.395 1 93.56 137 ILE B O 1
ATOM 3135 N N . ILE B 1 138 ? -9.453 -3.645 -5.578 1 95.62 138 ILE B N 1
ATOM 3136 C CA . ILE B 1 138 ? -9.07 -2.293 -5.973 1 95.62 138 ILE B CA 1
ATOM 3137 C C . ILE B 1 138 ? -10.055 -1.286 -5.387 1 95.62 138 ILE B C 1
ATOM 3139 O O . ILE B 1 138 ? -9.656 -0.227 -4.898 1 95.62 138 ILE B O 1
ATOM 3143 N N . ALA B 1 139 ? -11.328 -1.599 -5.422 1 97 139 ALA B N 1
ATOM 3144 C CA . ALA B 1 139 ? -12.352 -0.727 -4.855 1 97 139 ALA B CA 1
ATOM 3145 C C . ALA B 1 139 ? -12.133 -0.526 -3.357 1 97 139 ALA B C 1
ATOM 3147 O O . ALA B 1 139 ? -12.297 0.583 -2.844 1 97 139 ALA B O 1
ATOM 3148 N N . LEU B 1 140 ? -11.781 -1.561 -2.715 1 94.12 140 LEU B N 1
ATOM 3149 C CA . LEU B 1 140 ? -11.523 -1.468 -1.281 1 94.12 140 LEU B CA 1
ATOM 3150 C C . LEU B 1 140 ? -10.352 -0.532 -0.999 1 94.12 140 LEU B C 1
ATOM 3152 O O . LEU B 1 140 ? -10.352 0.18 0.009 1 94.12 140 LEU B O 1
ATOM 3156 N N . ALA B 1 141 ? -9.383 -0.53 -1.876 1 90.81 141 ALA B N 1
ATOM 3157 C CA . ALA B 1 141 ? -8.195 0.308 -1.718 1 90.81 141 ALA B CA 1
ATOM 3158 C C . ALA B 1 141 ? -8.562 1.788 -1.723 1 90.81 141 ALA B C 1
ATOM 3160 O O . ALA B 1 141 ? -7.973 2.584 -0.991 1 90.81 141 ALA B O 1
ATOM 3161 N N . SER B 1 142 ? -9.445 2.152 -2.525 1 95.06 142 SER B N 1
ATOM 3162 C CA . SER B 1 142 ? -9.867 3.549 -2.584 1 95.06 142 SER B CA 1
ATOM 3163 C C . SER B 1 142 ? -10.961 3.844 -1.562 1 95.06 142 SER B C 1
ATOM 3165 O O . SER B 1 142 ? -11.117 4.984 -1.128 1 95.06 142 SER B O 1
ATOM 3167 N N . PHE B 1 143 ? -11.688 2.84 -1.107 1 96.62 143 PHE B N 1
ATOM 3168 C CA . PHE B 1 143 ? -12.805 2.953 -0.177 1 96.62 143 PHE B CA 1
ATOM 3169 C C . PHE B 1 143 ? -12.336 3.486 1.171 1 96.62 143 PHE B C 1
ATOM 3171 O O . PHE B 1 143 ? -12.906 4.445 1.697 1 96.62 143 PHE B O 1
ATOM 3178 N N . PHE B 1 144 ? -11.328 3.035 1.648 1 91.25 144 PHE B N 1
ATOM 3179 C CA . PHE B 1 144 ? -10.938 3.283 3.031 1 91.25 144 PHE B CA 1
ATOM 3180 C C . PHE B 1 144 ? -10.469 4.723 3.213 1 91.25 144 PHE B C 1
ATOM 3182 O O . PHE B 1 144 ? -10.992 5.445 4.066 1 91.25 144 PHE B O 1
ATOM 3189 N N . PRO B 1 145 ? -9.492 5.184 2.387 1 89.69 145 PRO B N 1
ATOM 3190 C CA . PRO B 1 145 ? -9.086 6.582 2.549 1 89.69 145 PRO B CA 1
ATOM 3191 C C . PRO B 1 145 ? -10.242 7.562 2.355 1 89.69 145 PRO B C 1
ATOM 3193 O O . PRO B 1 145 ? -10.297 8.594 3.027 1 89.69 145 PRO B O 1
ATOM 3196 N N . LEU B 1 146 ? -11.109 7.219 1.512 1 94.75 146 LEU B N 1
ATOM 3197 C CA . LEU B 1 146 ? -12.203 8.141 1.252 1 94.75 146 LEU B CA 1
ATOM 3198 C C . LEU B 1 146 ? -13.188 8.156 2.416 1 94.75 146 LEU B C 1
ATOM 3200 O O . LEU B 1 146 ? -13.766 9.203 2.734 1 94.75 146 LEU B O 1
ATOM 3204 N N . VAL B 1 147 ? -13.484 7.016 3.035 1 95.12 147 VAL B N 1
ATOM 3205 C CA . VAL B 1 147 ? -14.344 6.984 4.211 1 95.12 147 VAL B CA 1
ATOM 3206 C C . VAL B 1 147 ? -13.758 7.875 5.309 1 95.12 147 VAL B C 1
ATOM 3208 O O . VAL B 1 147 ? -14.445 8.75 5.84 1 95.12 147 VAL B O 1
ATOM 3211 N N . ILE B 1 148 ? -12.539 7.734 5.594 1 90.31 148 ILE B N 1
ATOM 3212 C CA . ILE B 1 148 ? -11.875 8.391 6.715 1 90.31 148 ILE B CA 1
ATOM 3213 C C . ILE B 1 148 ? -11.828 9.898 6.48 1 90.31 148 ILE B C 1
ATOM 3215 O O . ILE B 1 148 ? -12.227 10.68 7.344 1 90.31 148 ILE B O 1
ATOM 3219 N N . ASN B 1 149 ? -11.383 10.297 5.301 1 91.38 149 ASN B N 1
ATOM 3220 C CA . ASN B 1 149 ? -11.195 11.719 5.027 1 91.38 149 ASN B CA 1
ATOM 3221 C C . ASN B 1 149 ? -12.531 12.438 4.859 1 91.38 149 ASN B C 1
ATOM 3223 O O . ASN B 1 149 ? -12.664 13.594 5.254 1 91.38 149 ASN B O 1
ATOM 3227 N N . THR B 1 150 ? -13.453 11.727 4.289 1 93.69 150 THR B N 1
ATOM 3228 C CA . THR B 1 150 ? -14.781 12.312 4.188 1 93.69 150 THR B CA 1
ATOM 3229 C C . THR B 1 150 ? -15.398 12.508 5.574 1 93.69 150 THR B C 1
ATOM 3231 O O . THR B 1 150 ? -15.938 13.57 5.875 1 93.69 150 THR B O 1
ATOM 3234 N N . PHE B 1 151 ? -15.312 11.547 6.391 1 93 151 PHE B N 1
ATOM 3235 C CA . PHE B 1 151 ? -15.805 11.625 7.758 1 93 151 PHE B CA 1
ATOM 3236 C C . PHE B 1 151 ? -15.133 12.758 8.516 1 93 151 PHE B C 1
ATOM 3238 O O . PHE B 1 151 ? -15.805 13.57 9.164 1 93 151 PHE B O 1
ATOM 3245 N N . GLN B 1 152 ? -13.852 12.836 8.414 1 88.38 152 GLN B N 1
ATOM 3246 C CA . GLN B 1 152 ? -13.109 13.883 9.109 1 88.38 152 GLN B CA 1
ATOM 3247 C C . GLN B 1 152 ? -13.492 15.266 8.594 1 88.38 152 GLN B C 1
ATOM 3249 O O . GLN B 1 152 ? -13.656 16.203 9.375 1 88.38 152 GLN B O 1
ATOM 3254 N N . GLY B 1 153 ? -13.578 15.383 7.367 1 90.06 153 GLY B N 1
ATOM 3255 C CA . GLY B 1 153 ? -13.938 16.656 6.77 1 90.06 153 GLY B CA 1
ATOM 3256 C C . GLY B 1 153 ? -15.328 17.141 7.156 1 90.06 153 GLY B C 1
ATOM 3257 O O . GLY B 1 153 ? -15.539 18.328 7.383 1 90.06 153 GLY B O 1
ATOM 3258 N N . LEU B 1 154 ? -16.172 16.219 7.309 1 91.12 154 LEU B N 1
ATOM 3259 C CA . LEU B 1 154 ? -17.562 16.578 7.574 1 91.12 154 LEU B CA 1
ATOM 3260 C C . LEU B 1 154 ? -17.828 16.656 9.07 1 91.12 154 LEU B C 1
ATOM 3262 O O . LEU B 1 154 ? -18.844 17.219 9.5 1 91.12 154 LEU B O 1
ATOM 3266 N N . SER B 1 155 ? -17.031 15.984 9.789 1 87.69 155 SER B N 1
ATOM 3267 C CA . SER B 1 155 ? -17.219 15.977 11.234 1 87.69 155 SER B CA 1
ATOM 3268 C C . SER B 1 155 ? -16.688 17.25 11.867 1 87.69 155 SER B C 1
ATOM 3270 O O . SER B 1 155 ? -17.047 17.609 12.992 1 87.69 155 SER B O 1
ATOM 3272 N N . HIS B 1 156 ? -15.75 17.859 11.172 1 75.06 156 HIS B N 1
ATOM 3273 C CA . HIS B 1 156 ? -15.227 19.109 11.703 1 75.06 156 HIS B CA 1
ATOM 3274 C C . HIS B 1 156 ? -16.219 20.25 11.523 1 75.06 156 HIS B C 1
ATOM 3276 O O . HIS B 1 156 ? -16.641 20.547 10.406 1 75.06 156 HIS B O 1
ATOM 3282 N N . ASN B 1 157 ? -17.109 20.375 12.516 1 66.75 157 ASN B N 1
ATOM 3283 C CA . ASN B 1 157 ? -18.125 21.406 12.469 1 66.75 157 ASN B CA 1
ATOM 3284 C C . ASN B 1 157 ? -17.641 22.688 13.156 1 66.75 157 ASN B C 1
ATOM 3286 O O . ASN B 1 157 ? -17.297 22.672 14.336 1 66.75 157 ASN B O 1
ATOM 3290 N N . ASP B 1 158 ? -17.312 23.688 12.289 1 65.88 158 ASP B N 1
ATOM 3291 C CA . ASP B 1 158 ? -17.094 24.984 12.891 1 65.88 158 ASP B CA 1
ATOM 3292 C C . ASP B 1 158 ? -18.406 25.625 13.344 1 65.88 158 ASP B C 1
ATOM 3294 O O . ASP B 1 158 ? -19.312 25.812 12.531 1 65.88 158 ASP B O 1
ATOM 3298 N N . ALA B 1 159 ? -18.594 25.625 14.562 1 69.44 159 ALA B N 1
ATOM 3299 C CA . ALA B 1 159 ? -19.75 26.203 15.211 1 69.44 159 ALA B CA 1
ATOM 3300 C C . ALA B 1 159 ? -20.172 27.5 14.508 1 69.44 159 ALA B C 1
ATOM 3302 O O . ALA B 1 159 ? -21.359 27.828 14.445 1 69.44 159 ALA B O 1
ATOM 3303 N N . LYS B 1 160 ? -19.172 28.094 14.023 1 72.44 160 LYS B N 1
ATOM 3304 C CA . LYS B 1 160 ? -19.453 29.375 13.383 1 72.44 160 LYS B CA 1
ATOM 3305 C C . LYS B 1 160 ? -20.375 29.188 12.18 1 72.44 160 LYS B C 1
ATOM 3307 O O . LYS B 1 160 ? -21.281 30 11.961 1 72.44 160 LYS B O 1
ATOM 3312 N N . TYR B 1 161 ? -20.266 28.141 11.508 1 74.94 161 TYR B N 1
ATOM 3313 C CA . TYR B 1 161 ? -21.047 27.953 10.289 1 74.94 161 TYR B CA 1
ATOM 3314 C C . TYR B 1 161 ? -22.438 27.422 10.617 1 74.94 161 TYR B C 1
ATOM 3316 O O . TYR B 1 161 ? -23.391 27.656 9.859 1 74.94 161 TYR B O 1
ATOM 3324 N N . ASP B 1 162 ? -22.5 26.828 11.727 1 75.75 162 ASP B N 1
ATOM 3325 C CA . ASP B 1 162 ? -23.828 26.375 12.164 1 75.75 162 ASP B CA 1
ATOM 3326 C C . ASP B 1 162 ? -24.719 27.578 12.508 1 75.75 162 ASP B C 1
ATOM 3328 O O . ASP B 1 162 ? -25.922 27.547 12.227 1 75.75 162 ASP B O 1
ATOM 3332 N N . GLU B 1 163 ? -24.078 28.516 13.039 1 79.81 163 GLU B N 1
ATOM 3333 C CA . GLU B 1 163 ? -24.797 29.75 13.359 1 79.81 163 GLU B CA 1
ATOM 3334 C C . GLU B 1 163 ? -25.281 30.453 12.094 1 79.81 163 GLU B C 1
ATOM 3336 O O . GLU B 1 163 ? -26.422 30.922 12.023 1 79.81 163 GLU B O 1
ATOM 3341 N N . ILE B 1 164 ? -24.469 30.469 11.109 1 78.81 164 ILE B N 1
ATOM 3342 C CA . ILE B 1 164 ? -24.797 31.109 9.836 1 78.81 164 ILE B CA 1
ATOM 3343 C C . ILE B 1 164 ? -25.969 30.375 9.18 1 78.81 164 ILE B C 1
ATOM 3345 O O . ILE B 1 164 ? -26.906 31 8.672 1 78.81 164 ILE B O 1
ATOM 3349 N N . ALA B 1 165 ? -25.938 29.109 9.297 1 79.62 165 ALA B N 1
ATOM 3350 C CA . ALA B 1 165 ? -27 28.297 8.688 1 79.62 165 ALA B CA 1
ATOM 3351 C C . ALA B 1 165 ? -28.328 28.5 9.391 1 79.62 165 ALA B C 1
ATOM 3353 O O . ALA B 1 165 ? -29.391 28.5 8.75 1 79.62 165 ALA B O 1
ATOM 3354 N N . ARG B 1 166 ? -28.188 28.703 10.594 1 81.75 166 ARG B N 1
ATOM 3355 C CA . ARG B 1 166 ? -29.391 28.938 11.383 1 81.75 166 ARG B CA 1
ATOM 3356 C C . ARG B 1 166 ? -29.984 30.312 11.078 1 81.75 166 ARG B C 1
ATOM 3358 O O . ARG B 1 166 ? -31.203 30.453 10.945 1 81.75 166 ARG B O 1
ATOM 3365 N N . ILE B 1 167 ? -29.094 31.203 10.906 1 85.19 167 ILE B N 1
ATOM 3366 C CA . ILE B 1 167 ? -29.531 32.594 10.648 1 85.19 167 ILE B CA 1
ATOM 3367 C C . ILE B 1 167 ? -30.203 32.656 9.281 1 85.19 167 ILE B C 1
ATOM 3369 O O . ILE B 1 167 ? -31.25 33.281 9.133 1 85.19 167 ILE B O 1
ATOM 3373 N N . TYR B 1 168 ? -29.656 32.031 8.367 1 88.06 168 TYR B N 1
ATOM 3374 C CA . TYR B 1 168 ? -30.156 32.125 6.996 1 88.06 168 TYR B CA 1
ATOM 3375 C C . TYR B 1 168 ? -31.188 31.031 6.734 1 88.06 168 TYR B C 1
ATOM 3377 O O . TYR B 1 168 ? -31.719 30.906 5.625 1 88.06 168 TYR B O 1
ATOM 3385 N N . GLN B 1 169 ? -31.531 30.266 7.789 1 88 169 GLN B N 1
ATOM 3386 C CA . GLN B 1 169 ? -32.531 29.203 7.73 1 88 169 GLN B CA 1
ATOM 3387 C C . GLN B 1 169 ? -32.25 28.25 6.566 1 88 169 GLN B C 1
ATOM 3389 O O . GLN B 1 169 ? -33.156 27.969 5.77 1 88 169 GLN B O 1
ATOM 3394 N N . PHE B 1 170 ? -31.172 27.812 6.426 1 84.06 170 PHE B N 1
ATOM 3395 C CA . PHE B 1 170 ? -30.781 26.875 5.367 1 84.06 170 PHE B CA 1
ATOM 3396 C C . PHE B 1 170 ? -31.469 25.531 5.57 1 84.06 170 PHE B C 1
ATOM 3398 O O . PHE B 1 170 ? -31.594 25.062 6.703 1 84.06 170 PHE B O 1
ATOM 3405 N N . SER B 1 171 ? -31.953 25.031 4.438 1 89.12 171 SER B N 1
ATOM 3406 C CA . SER B 1 171 ? -32.344 23.625 4.461 1 89.12 171 SER B CA 1
ATOM 3407 C C . SER B 1 171 ? -31.156 22.703 4.594 1 89.12 171 SER B C 1
ATOM 3409 O O . SER B 1 171 ? -30 23.156 4.492 1 89.12 171 SER B O 1
ATOM 3411 N N . PHE B 1 172 ? -31.422 21.484 4.867 1 85.81 172 PHE B N 1
ATOM 3412 C CA . PHE B 1 172 ? -30.344 20.516 5.035 1 85.81 172 PHE B CA 1
ATOM 3413 C C . PHE B 1 172 ? -29.469 20.453 3.795 1 85.81 172 PHE B C 1
ATOM 3415 O O . PHE B 1 172 ? -28.234 20.484 3.896 1 85.81 172 PHE B O 1
ATOM 3422 N N . TRP B 1 173 ? -30.125 20.469 2.682 1 88.88 173 TRP B N 1
ATOM 3423 C CA . TRP B 1 173 ? -29.391 20.312 1.425 1 88.88 173 TRP B CA 1
ATOM 3424 C C . TRP B 1 173 ? -28.609 21.578 1.087 1 88.88 173 TRP B C 1
ATOM 3426 O O . TRP B 1 173 ? -27.5 21.516 0.559 1 88.88 173 TRP B O 1
ATOM 3436 N N . ARG B 1 174 ? -29.203 22.719 1.429 1 87.12 174 ARG B N 1
ATOM 3437 C CA . ARG B 1 174 ? -28.5 23.984 1.189 1 87.12 174 ARG B CA 1
ATOM 3438 C C . ARG B 1 174 ? -27.297 24.125 2.113 1 87.12 174 ARG B C 1
ATOM 3440 O O . ARG B 1 174 ? -26.234 24.578 1.687 1 87.12 174 ARG B O 1
ATOM 3447 N N . LYS B 1 175 ? -27.547 23.734 3.295 1 85.88 175 LYS B N 1
ATOM 3448 C CA . LYS B 1 175 ? -26.438 23.766 4.254 1 85.88 175 LYS B CA 1
ATOM 3449 C C . LYS B 1 175 ? -25.328 22.812 3.842 1 85.88 175 LYS B C 1
ATOM 3451 O O . LYS B 1 175 ? -24.141 23.156 3.922 1 85.88 175 LYS B O 1
ATOM 3456 N N . PHE B 1 176 ? -25.766 21.688 3.332 1 86.44 176 PHE B N 1
ATOM 3457 C CA . PHE B 1 176 ? -24.781 20.688 2.914 1 86.44 176 PHE B CA 1
ATOM 3458 C C . PHE B 1 176 ? -23.984 21.172 1.717 1 86.44 176 PHE B C 1
ATOM 3460 O O . PHE B 1 176 ? -22.75 21.125 1.73 1 86.44 176 PHE B O 1
ATOM 3467 N N . LYS B 1 177 ? -24.578 21.688 0.786 1 87 177 LYS B N 1
ATOM 3468 C CA . LYS B 1 177 ? -23.953 22.078 -0.473 1 87 177 LYS B CA 1
ATOM 3469 C C . LYS B 1 177 ? -23.141 23.359 -0.318 1 87 177 LYS B C 1
ATOM 3471 O O . LYS B 1 177 ? -22.062 23.5 -0.912 1 87 177 LYS B O 1
ATOM 3476 N N . LYS B 1 178 ? -23.562 24.266 0.567 1 85.69 178 LYS B N 1
ATOM 3477 C CA . LYS B 1 178 ? -22.969 25.594 0.61 1 85.69 178 LYS B CA 1
ATOM 3478 C C . LYS B 1 178 ? -21.953 25.703 1.751 1 85.69 178 LYS B C 1
ATOM 3480 O O . LYS B 1 178 ? -21.062 26.547 1.714 1 85.69 178 LYS B O 1
ATOM 3485 N N . ILE B 1 179 ? -22.094 24.844 2.703 1 84.75 179 ILE B N 1
ATOM 3486 C CA . ILE B 1 179 ? -21.219 25.031 3.859 1 84.75 179 ILE B CA 1
ATOM 3487 C C . ILE B 1 179 ? -20.422 23.75 4.105 1 84.75 179 ILE B C 1
ATOM 3489 O O . ILE B 1 179 ? -19.203 23.734 3.98 1 84.75 179 ILE B O 1
ATOM 3493 N N . ARG B 1 180 ? -21.109 22.672 4.266 1 86.38 180 ARG B N 1
ATOM 3494 C CA . ARG B 1 180 ? -20.453 21.438 4.723 1 86.38 180 ARG B CA 1
ATOM 3495 C C . ARG B 1 180 ? -19.547 20.875 3.639 1 86.38 180 ARG B C 1
ATOM 3497 O O . ARG B 1 180 ? -18.406 20.516 3.91 1 86.38 180 ARG B O 1
ATOM 3504 N N . LEU B 1 181 ? -20.094 20.844 2.471 1 87.12 181 LEU B N 1
ATOM 3505 C CA . LEU B 1 181 ? -19.344 20.234 1.378 1 87.12 181 LEU B CA 1
ATOM 3506 C C . LEU B 1 181 ? -18.094 21.062 1.054 1 87.12 181 LEU B C 1
ATOM 3508 O O . LEU B 1 181 ? -17 20.516 0.959 1 87.12 181 LEU B O 1
ATOM 3512 N N . PRO B 1 182 ? -18.25 22.328 0.942 1 86.62 182 PRO B N 1
ATOM 3513 C CA . PRO B 1 182 ? -17.062 23.141 0.703 1 86.62 182 PRO B CA 1
ATOM 3514 C C . PRO B 1 182 ? -16.031 23.016 1.828 1 86.62 182 PRO B C 1
ATOM 3516 O O . PRO B 1 182 ? -14.828 23.031 1.572 1 86.62 182 PRO B O 1
ATOM 3519 N N . GLN B 1 183 ? -16.469 22.891 3.004 1 85.5 183 GLN B N 1
ATOM 3520 C CA . GLN B 1 183 ? -15.562 22.766 4.145 1 85.5 183 GLN B CA 1
ATOM 3521 C C . GLN B 1 183 ? -14.875 21.406 4.145 1 85.5 183 GLN B C 1
ATOM 3523 O O . GLN B 1 183 ? -13.734 21.281 4.598 1 85.5 183 GLN B O 1
ATOM 3528 N N . ALA B 1 184 ? -15.555 20.453 3.588 1 91.62 184 ALA B N 1
ATOM 3529 C CA . ALA B 1 184 ? -15.031 19.078 3.598 1 91.62 184 ALA B CA 1
ATOM 3530 C C . ALA B 1 184 ? -14.164 18.828 2.371 1 91.62 184 ALA B C 1
ATOM 3532 O O . ALA B 1 184 ? -13.43 17.828 2.324 1 91.62 184 ALA B O 1
ATOM 3533 N N . LEU B 1 185 ? -14.242 19.656 1.419 1 91.44 185 LEU B N 1
ATOM 3534 C CA . LEU B 1 185 ? -13.641 19.438 0.109 1 91.44 185 LEU B CA 1
ATOM 3535 C C . LEU B 1 185 ? -12.141 19.219 0.233 1 91.44 185 LEU B C 1
ATOM 3537 O O . LEU B 1 185 ? -11.594 18.281 -0.356 1 91.44 185 LEU B O 1
ATOM 3541 N N . PRO B 1 186 ? -11.445 20.031 1.062 1 90.12 186 PRO B N 1
ATOM 3542 C CA . PRO B 1 186 ? -10.008 19.781 1.2 1 90.12 186 PRO B CA 1
ATOM 3543 C C . PRO B 1 186 ? -9.703 18.391 1.757 1 90.12 186 PRO B C 1
ATOM 3545 O O . PRO B 1 186 ? -8.75 17.75 1.312 1 90.12 186 PRO B O 1
ATOM 3548 N N . HIS B 1 187 ? -10.508 17.984 2.604 1 90.38 187 HIS B N 1
ATOM 3549 C CA . HIS B 1 187 ? -10.328 16.656 3.186 1 90.38 187 HIS B CA 1
ATOM 3550 C C . HIS B 1 187 ? -10.648 15.562 2.172 1 90.38 187 HIS B C 1
ATOM 3552 O O . HIS B 1 187 ? -9.93 14.562 2.082 1 90.38 187 HIS B O 1
ATOM 3558 N N . ILE B 1 188 ? -11.68 15.766 1.452 1 94 188 ILE B N 1
ATOM 3559 C CA . ILE B 1 188 ? -12.078 14.797 0.436 1 94 188 ILE B CA 1
ATOM 3560 C C . ILE B 1 188 ? -10.984 14.695 -0.631 1 94 188 ILE B C 1
ATOM 3562 O O . ILE B 1 188 ? -10.641 13.594 -1.071 1 94 188 ILE B O 1
ATOM 3566 N N . LEU B 1 189 ? -10.461 15.828 -1.001 1 93.44 189 LEU B N 1
ATOM 3567 C CA . LEU B 1 189 ? -9.391 15.844 -1.995 1 93.44 189 LEU B CA 1
ATOM 3568 C C . LEU B 1 189 ? -8.133 15.164 -1.453 1 93.44 189 LEU B C 1
ATOM 3570 O O . LEU B 1 189 ? -7.418 14.492 -2.195 1 93.44 189 LEU B O 1
ATOM 3574 N N . THR B 1 190 ? -7.879 15.359 -0.187 1 88 190 THR B N 1
ATOM 3575 C CA . THR B 1 190 ? -6.793 14.625 0.451 1 88 190 THR B CA 1
ATOM 3576 C C . THR B 1 190 ? -7.031 13.117 0.361 1 88 190 THR B C 1
ATOM 3578 O O . THR B 1 190 ? -6.113 12.352 0.064 1 88 190 THR B O 1
ATOM 3581 N N . GLY B 1 191 ? -8.242 12.719 0.597 1 91.5 191 GLY B N 1
ATOM 3582 C CA . GLY B 1 191 ? -8.609 11.32 0.454 1 91.5 191 GLY B CA 1
ATOM 3583 C C . GLY B 1 191 ? -8.398 10.789 -0.95 1 91.5 191 GLY B C 1
ATOM 3584 O O . GLY B 1 191 ? -7.91 9.672 -1.127 1 91.5 191 GLY B O 1
ATOM 3585 N N . LEU B 1 192 ? -8.703 11.602 -1.896 1 94.06 192 LEU B N 1
ATOM 3586 C CA . LEU B 1 192 ? -8.523 11.203 -3.287 1 94.06 192 LEU B CA 1
ATOM 3587 C C . LEU B 1 192 ? -7.039 11.094 -3.629 1 94.06 192 LEU B C 1
ATOM 3589 O O . LEU B 1 192 ? -6.625 10.164 -4.328 1 94.06 192 LEU B O 1
ATOM 3593 N N . ASN B 1 193 ? -6.242 12.016 -3.166 1 89.25 193 ASN B N 1
ATOM 3594 C CA . ASN B 1 193 ? -4.801 12 -3.4 1 89.25 193 ASN B CA 1
ATOM 3595 C C . ASN B 1 193 ? -4.145 10.773 -2.781 1 89.25 193 ASN B C 1
ATOM 3597 O O . ASN B 1 193 ? -3.127 10.289 -3.279 1 89.25 193 ASN B O 1
ATOM 3601 N N . LEU B 1 194 ? -4.738 10.258 -1.777 1 84.62 194 LEU B N 1
ATOM 3602 C CA . LEU B 1 194 ? -4.25 9.031 -1.152 1 84.62 194 LEU B CA 1
ATOM 3603 C C . LEU B 1 194 ? -4.789 7.801 -1.87 1 84.62 194 LEU B C 1
ATOM 3605 O O . LEU B 1 194 ? -4.074 6.809 -2.041 1 84.62 194 LEU B O 1
ATOM 3609 N N . ALA B 1 195 ? -5.953 7.887 -2.348 1 92.75 195 ALA B N 1
ATOM 3610 C CA . ALA B 1 195 ? -6.656 6.746 -2.928 1 92.75 195 ALA B CA 1
ATOM 3611 C C . ALA B 1 195 ? -6.062 6.363 -4.281 1 92.75 195 ALA B C 1
ATOM 3613 O O . ALA B 1 195 ? -5.965 5.18 -4.609 1 92.75 195 ALA B O 1
ATOM 3614 N N . VAL B 1 196 ? -5.684 7.336 -5.027 1 92.38 196 VAL B N 1
ATOM 3615 C CA . VAL B 1 196 ? -5.254 7.066 -6.395 1 92.38 196 VAL B CA 1
ATOM 3616 C C . VAL B 1 196 ? -3.988 6.211 -6.383 1 92.38 196 VAL B C 1
ATOM 3618 O O . VAL B 1 196 ? -3.951 5.141 -6.992 1 92.38 196 VAL B O 1
ATOM 3621 N N . PRO B 1 197 ? -2.922 6.609 -5.629 1 84.88 197 PRO B N 1
ATOM 3622 C CA . PRO B 1 197 ? -1.736 5.75 -5.586 1 84.88 197 PRO B CA 1
ATOM 3623 C C . PRO B 1 197 ? -2.033 4.367 -5.012 1 84.88 197 PRO B C 1
ATOM 3625 O O . PRO B 1 197 ? -1.506 3.363 -5.504 1 84.88 197 PRO B O 1
ATOM 3628 N N . PHE B 1 198 ? -2.875 4.25 -4.051 1 85.44 198 PHE B N 1
ATOM 3629 C CA . PHE B 1 198 ? -3.221 2.965 -3.451 1 85.44 198 PHE B CA 1
ATOM 3630 C C . PHE B 1 198 ? -3.969 2.086 -4.445 1 85.44 198 PHE B C 1
ATOM 3632 O O . PHE B 1 198 ? -3.752 0.874 -4.496 1 85.44 198 PHE B O 1
ATOM 3639 N N . THR B 1 199 ? -4.828 2.748 -5.164 1 92.94 199 THR B N 1
ATOM 3640 C CA . THR B 1 199 ? -5.574 2.043 -6.199 1 92.94 199 THR B CA 1
ATOM 3641 C C . THR B 1 199 ? -4.633 1.444 -7.238 1 92.94 199 THR B C 1
ATOM 3643 O O . THR B 1 199 ? -4.773 0.28 -7.617 1 92.94 199 THR B O 1
ATOM 3646 N N . TRP B 1 200 ? -3.729 2.176 -7.605 1 91.38 200 TRP B N 1
ATOM 3647 C CA . TRP B 1 200 ? -2.832 1.718 -8.664 1 91.38 200 TRP B CA 1
ATOM 3648 C C . TRP B 1 200 ? -1.913 0.612 -8.156 1 91.38 200 TRP B C 1
ATOM 3650 O O . TRP B 1 200 ? -1.691 -0.385 -8.844 1 91.38 200 TRP B O 1
ATOM 3660 N N . ILE B 1 201 ? -1.4 0.768 -7.02 1 86.75 201 ILE B N 1
ATOM 3661 C CA . ILE B 1 201 ? -0.561 -0.255 -6.406 1 86.75 201 ILE B CA 1
ATOM 3662 C C . ILE B 1 201 ? -1.348 -1.557 -6.273 1 86.75 201 ILE B C 1
ATOM 3664 O O . ILE B 1 201 ? -0.84 -2.633 -6.598 1 86.75 201 ILE B O 1
ATOM 3668 N N . THR B 1 202 ? -2.529 -1.427 -5.844 1 89.94 202 THR B N 1
ATOM 3669 C CA . THR B 1 202 ? -3.375 -2.598 -5.645 1 89.94 202 THR B CA 1
ATOM 3670 C C . THR B 1 202 ? -3.736 -3.234 -6.984 1 89.94 202 THR B C 1
ATOM 3672 O O . THR B 1 202 ? -3.848 -4.457 -7.086 1 89.94 202 THR B O 1
ATOM 3675 N N . THR B 1 203 ? -3.93 -2.389 -7.984 1 93.62 203 THR B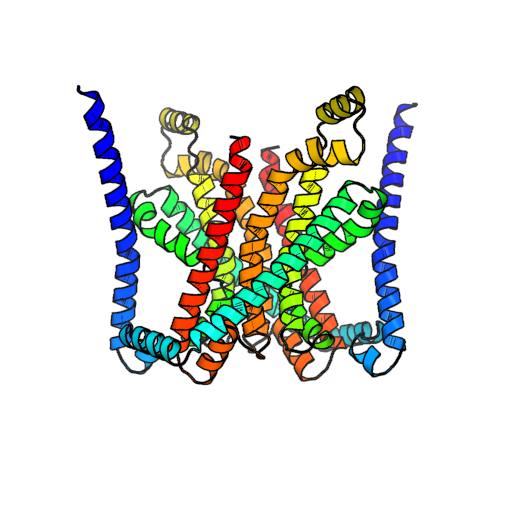 N 1
ATOM 3676 C CA . THR B 1 203 ? -4.207 -2.908 -9.32 1 93.62 203 THR B CA 1
ATOM 3677 C C . THR B 1 203 ? -3.068 -3.807 -9.797 1 93.62 203 THR B C 1
ATOM 3679 O O . THR B 1 203 ? -3.299 -4.949 -10.195 1 93.62 203 THR B O 1
ATOM 3682 N N . THR B 1 204 ? -1.896 -3.305 -9.703 1 92.12 204 THR B N 1
ATOM 3683 C CA . THR B 1 204 ? -0.735 -4.059 -10.156 1 92.12 204 THR B CA 1
ATOM 3684 C C . THR B 1 204 ? -0.548 -5.324 -9.328 1 92.12 204 THR B C 1
ATOM 3686 O O . THR B 1 204 ? -0.336 -6.41 -9.867 1 92.12 204 THR B O 1
ATOM 3689 N N . ALA B 1 205 ? -0.681 -5.191 -8.062 1 89.06 205 ALA B N 1
ATOM 3690 C CA . ALA B 1 205 ? -0.499 -6.332 -7.164 1 89.06 205 ALA B CA 1
ATOM 3691 C C . ALA B 1 205 ? -1.55 -7.406 -7.422 1 89.06 205 ALA B C 1
ATOM 3693 O O . ALA B 1 205 ? -1.236 -8.602 -7.434 1 89.06 205 ALA B O 1
ATOM 3694 N N . SER B 1 206 ? -2.773 -6.98 -7.562 1 91.5 206 SER B N 1
ATOM 3695 C CA . SER B 1 206 ? -3.84 -7.945 -7.801 1 91.5 206 SER B CA 1
ATOM 3696 C C . SER B 1 206 ? -3.637 -8.68 -9.117 1 91.5 206 SER B C 1
ATOM 3698 O O . SER B 1 206 ? -3.955 -9.867 -9.227 1 91.5 206 SER B O 1
ATOM 3700 N N . GLU B 1 207 ? -3.121 -8 -10.117 1 93.12 207 GLU B N 1
ATOM 3701 C CA . GLU B 1 207 ? -2.863 -8.625 -11.414 1 93.12 207 GLU B CA 1
ATOM 3702 C C . GLU B 1 207 ? -1.739 -9.656 -11.32 1 93.12 207 GLU B C 1
ATOM 3704 O O . GLU B 1 207 ? -1.695 -10.609 -12.094 1 93.12 207 GLU B O 1
ATOM 3709 N N . LEU B 1 208 ? -0.835 -9.414 -10.43 1 89.81 208 LEU B N 1
ATOM 3710 C CA . LEU B 1 208 ? 0.241 -10.375 -10.211 1 89.81 208 LEU B CA 1
ATOM 3711 C C . LEU B 1 208 ? -0.277 -11.617 -9.477 1 89.81 208 LEU B C 1
ATOM 3713 O O . LEU B 1 208 ? 0.231 -12.719 -9.688 1 89.81 208 LEU B O 1
ATOM 3717 N N . LEU B 1 209 ? -1.318 -11.406 -8.711 1 87.81 209 LEU B N 1
ATOM 3718 C CA . LEU B 1 209 ? -1.804 -12.484 -7.855 1 87.81 209 LEU B CA 1
ATOM 3719 C C . LEU B 1 209 ? -2.891 -13.289 -8.562 1 87.81 209 LEU B C 1
ATOM 3721 O O . LEU B 1 209 ? -2.973 -14.508 -8.398 1 87.81 209 LEU B O 1
ATOM 3725 N N . PHE B 1 210 ? -3.758 -12.539 -9.242 1 87.44 210 PHE B N 1
ATOM 3726 C CA . PHE B 1 210 ? -4.812 -13.172 -10.023 1 87.44 210 PHE B CA 1
ATOM 3727 C C . PHE B 1 210 ? -4.418 -13.258 -11.492 1 87.44 210 PHE B C 1
ATOM 3729 O O . PHE B 1 210 ? -4.348 -12.242 -12.18 1 87.44 210 PHE B O 1
ATOM 3736 N N . ASN B 1 211 ? -4.152 -14.305 -12.047 1 78.56 211 ASN B N 1
ATOM 3737 C CA . ASN B 1 211 ? -3.453 -14.484 -13.32 1 78.56 211 ASN B CA 1
ATOM 3738 C C . ASN B 1 211 ? -4.418 -14.422 -14.5 1 78.56 211 ASN B C 1
ATOM 3740 O O . ASN B 1 211 ? -3.992 -14.477 -15.656 1 78.56 211 ASN B O 1
ATOM 3744 N N . ALA B 1 212 ? -5.629 -14.133 -14.289 1 86.56 212 ALA B N 1
ATOM 3745 C CA . ALA B 1 212 ? -6.566 -14.18 -15.406 1 86.56 212 ALA B CA 1
ATOM 3746 C C . ALA B 1 212 ? -6.805 -12.789 -15.977 1 86.56 212 ALA B C 1
ATOM 3748 O O . ALA B 1 212 ? -6.793 -11.797 -15.242 1 86.56 212 ALA B O 1
ATOM 3749 N N . GLY B 1 213 ? -6.844 -12.758 -17.375 1 90.12 213 GLY B N 1
ATOM 3750 C CA . GLY B 1 213 ? -7.281 -11.547 -18.062 1 90.12 213 GLY B CA 1
ATOM 3751 C C . GLY B 1 213 ? -6.129 -10.656 -18.484 1 90.12 213 GLY B C 1
ATOM 3752 O O . GLY B 1 213 ? -4.961 -11.016 -18.312 1 90.12 213 GLY B O 1
ATOM 3753 N N . ALA B 1 214 ? -6.539 -9.516 -19.062 1 94.88 214 ALA B N 1
ATOM 3754 C CA . ALA B 1 214 ? -5.57 -8.531 -19.547 1 94.88 214 ALA B CA 1
ATOM 3755 C C . ALA B 1 214 ? -5.152 -7.578 -18.422 1 94.88 214 ALA B C 1
ATOM 3757 O O . ALA B 1 214 ? -5.977 -7.172 -17.609 1 94.88 214 ALA B O 1
ATOM 3758 N N . GLY B 1 215 ? -3.869 -7.281 -18.406 1 96.38 215 GLY B N 1
ATOM 3759 C CA . GLY B 1 215 ? -3.273 -6.363 -17.453 1 96.38 215 GLY B CA 1
ATOM 3760 C C . GLY B 1 215 ? -1.757 -6.352 -17.5 1 96.38 215 GLY B C 1
ATOM 3761 O O . GLY B 1 215 ? -1.134 -7.367 -17.812 1 96.38 215 GLY B O 1
ATOM 3762 N N . LEU B 1 216 ? -1.221 -5.289 -17.203 1 95.62 216 LEU B N 1
ATOM 3763 C CA . LEU B 1 216 ? 0.233 -5.168 -17.203 1 95.62 216 LEU B CA 1
ATOM 3764 C C . LEU B 1 216 ? 0.869 -6.141 -16.219 1 95.62 216 LEU B C 1
ATOM 3766 O O . LEU B 1 216 ? 1.895 -6.754 -16.516 1 95.62 216 LEU B O 1
ATOM 3770 N N . GLY B 1 217 ? 0.273 -6.238 -15.047 1 93.31 217 GLY B N 1
ATOM 3771 C CA . GLY B 1 217 ? 0.76 -7.215 -14.086 1 93.31 217 GLY B CA 1
ATOM 3772 C C . GLY B 1 217 ? 0.684 -8.641 -14.602 1 93.31 217 GLY B C 1
ATOM 3773 O O . GLY B 1 217 ? 1.607 -9.43 -14.391 1 93.31 217 GLY B O 1
ATOM 3774 N N . ASN B 1 218 ? -0.377 -8.945 -15.266 1 94.06 218 ASN B N 1
ATOM 3775 C CA . ASN B 1 218 ? -0.533 -10.273 -15.852 1 94.06 218 ASN B CA 1
ATOM 3776 C C . ASN B 1 218 ? 0.526 -10.547 -16.906 1 94.06 218 ASN B C 1
ATOM 3778 O O . ASN B 1 218 ? 1.092 -11.641 -16.969 1 94.06 218 ASN B O 1
ATOM 3782 N N . LEU B 1 219 ? 0.684 -9.578 -17.688 1 94.38 219 LEU B N 1
ATOM 3783 C CA . LEU B 1 219 ? 1.698 -9.711 -18.734 1 94.38 219 LEU B CA 1
ATOM 3784 C C . LEU B 1 219 ? 3.086 -9.867 -18.109 1 94.38 219 LEU B C 1
ATOM 3786 O O . LEU B 1 219 ? 3.92 -10.609 -18.641 1 94.38 219 LEU B O 1
ATOM 3790 N N . MET B 1 220 ? 3.355 -9.203 -17.062 1 92.06 220 MET B N 1
ATOM 3791 C CA . MET B 1 220 ? 4.625 -9.32 -16.359 1 92.06 220 MET B CA 1
ATOM 3792 C C . MET B 1 220 ? 4.832 -10.734 -15.836 1 92.06 220 MET B C 1
ATOM 3794 O O . MET B 1 220 ? 5.922 -11.297 -15.961 1 92.06 220 MET B O 1
ATOM 3798 N N . MET B 1 221 ? 3.82 -11.281 -15.266 1 89.19 221 MET B N 1
ATOM 3799 C CA . MET B 1 221 ? 3.902 -12.633 -14.727 1 89.19 221 MET B CA 1
ATOM 3800 C C . MET B 1 221 ? 4.148 -13.648 -15.836 1 89.19 221 MET B C 1
ATOM 3802 O O . MET B 1 221 ? 4.965 -14.555 -15.688 1 89.19 221 MET B O 1
ATOM 3806 N N . LYS B 1 222 ? 3.455 -13.477 -16.906 1 91.25 222 LYS B N 1
ATOM 3807 C CA . LYS B 1 222 ? 3.668 -14.352 -18.062 1 91.25 222 LYS B CA 1
ATOM 3808 C C . LYS B 1 222 ? 5.098 -14.234 -18.578 1 91.25 222 LYS B C 1
ATOM 3810 O O . LYS B 1 222 ? 5.73 -15.242 -18.906 1 91.25 222 LYS B O 1
ATOM 3815 N N . ALA B 1 223 ? 5.543 -13.023 -18.656 1 91.94 223 ALA B N 1
ATOM 3816 C CA . ALA B 1 223 ? 6.91 -12.781 -19.125 1 91.94 223 ALA B CA 1
ATOM 3817 C C . ALA B 1 223 ? 7.926 -13.43 -18.172 1 91.94 223 ALA B C 1
ATOM 3819 O O . ALA B 1 223 ? 8.945 -13.969 -18.625 1 91.94 223 ALA B O 1
ATOM 3820 N N . GLU B 1 224 ? 7.672 -13.359 -16.906 1 87.06 224 GLU B N 1
ATOM 3821 C CA . GLU B 1 224 ? 8.555 -13.977 -15.93 1 87.06 224 GLU B CA 1
ATOM 3822 C C . GLU B 1 224 ? 8.602 -15.492 -16.094 1 87.06 224 GLU B C 1
ATOM 3824 O O . GLU B 1 224 ? 9.68 -16.078 -16.094 1 87.06 224 GLU B O 1
ATOM 3829 N N . ILE B 1 225 ? 7.445 -16.094 -16.281 1 85.38 225 ILE B N 1
ATOM 3830 C CA . ILE B 1 225 ? 7.336 -17.531 -16.438 1 85.38 225 ILE B CA 1
ATOM 3831 C C . ILE B 1 225 ? 8.055 -17.969 -17.719 1 85.38 225 ILE B C 1
ATOM 3833 O O . ILE B 1 225 ? 8.719 -19.016 -17.734 1 85.38 225 ILE B O 1
ATOM 3837 N N . ASN B 1 226 ? 7.957 -17.141 -18.734 1 91.38 226 ASN B N 1
ATOM 3838 C CA . ASN B 1 226 ? 8.562 -17.453 -20.031 1 91.38 226 ASN B CA 1
ATOM 3839 C C . ASN B 1 226 ? 10.016 -16.984 -20.094 1 91.38 226 ASN B C 1
ATOM 3841 O O . ASN B 1 226 ? 10.656 -17.078 -21.141 1 91.38 226 ASN B O 1
ATOM 3845 N N . ALA B 1 227 ? 10.469 -16.359 -19.062 1 89.31 227 ALA B N 1
ATOM 3846 C CA . ALA B 1 227 ? 11.828 -15.844 -18.969 1 89.31 227 ALA B CA 1
ATOM 3847 C C . ALA B 1 227 ? 12.086 -14.758 -20 1 89.31 227 ALA B C 1
ATOM 3849 O O . ALA B 1 227 ? 13.164 -14.695 -20.594 1 89.31 227 ALA B O 1
ATOM 3850 N N . GLU B 1 228 ? 11.078 -14.086 -20.344 1 93.06 228 GLU B N 1
ATOM 3851 C CA . GLU B 1 228 ? 11.188 -12.93 -21.234 1 93.06 228 GLU B CA 1
ATOM 3852 C C . GLU B 1 228 ? 11.383 -11.641 -20.438 1 93.06 228 GLU B C 1
ATOM 3854 O O . GLU B 1 228 ? 10.477 -10.812 -20.359 1 93.06 228 GLU B O 1
ATOM 3859 N N . MET B 1 229 ? 12.617 -11.445 -20.125 1 91.19 229 MET B N 1
ATOM 3860 C CA . MET B 1 229 ? 12.922 -10.367 -19.188 1 91.19 229 MET B CA 1
ATOM 3861 C C . MET B 1 229 ? 12.828 -9.008 -19.875 1 91.19 229 MET B C 1
ATOM 3863 O O . MET B 1 229 ? 12.555 -8 -19.219 1 91.19 229 MET B O 1
ATOM 3867 N N . ASP B 1 230 ? 13.062 -8.984 -21.109 1 94.06 230 ASP B N 1
ATOM 3868 C CA . ASP B 1 230 ? 12.914 -7.742 -21.844 1 94.06 230 ASP B CA 1
ATOM 3869 C C . ASP B 1 230 ? 11.469 -7.246 -21.797 1 94.06 230 ASP B C 1
ATOM 3871 O O . ASP B 1 230 ? 11.219 -6.074 -21.516 1 94.06 230 ASP B O 1
ATOM 3875 N N . ILE B 1 231 ? 10.57 -8.172 -21.953 1 94.25 231 ILE B N 1
ATOM 3876 C CA . ILE B 1 231 ? 9.148 -7.832 -21.891 1 94.25 231 ILE B CA 1
ATOM 3877 C C . ILE B 1 231 ? 8.766 -7.441 -20.469 1 94.25 231 ILE B C 1
ATOM 3879 O O . ILE B 1 231 ? 8.016 -6.492 -20.25 1 94.25 231 ILE B O 1
ATOM 3883 N N . LEU B 1 232 ? 9.289 -8.156 -19.547 1 92.69 232 LEU B N 1
ATOM 3884 C CA . LEU B 1 232 ? 9.039 -7.871 -18.141 1 92.69 232 LEU B CA 1
ATOM 3885 C C . LEU B 1 232 ? 9.43 -6.438 -17.797 1 92.69 232 LEU B C 1
ATOM 3887 O O . LEU B 1 232 ? 8.664 -5.719 -17.141 1 92.69 232 LEU B O 1
ATOM 3891 N N . LEU B 1 233 ? 10.547 -6 -18.281 1 91.69 233 LEU B N 1
ATOM 3892 C CA . LEU B 1 233 ? 11.047 -4.664 -17.969 1 91.69 233 LEU B CA 1
ATOM 3893 C C . LEU B 1 233 ? 10.203 -3.6 -18.672 1 91.69 233 LEU B C 1
ATOM 3895 O O . LEU B 1 233 ? 9.961 -2.529 -18.109 1 91.69 233 LEU B O 1
ATOM 3899 N N . VAL B 1 234 ? 9.828 -3.908 -19.828 1 94.5 234 VAL B N 1
ATOM 3900 C CA . VAL B 1 234 ? 8.945 -2.973 -20.531 1 94.5 234 VAL B CA 1
ATOM 3901 C C . VAL B 1 234 ? 7.66 -2.777 -19.734 1 94.5 234 VAL B C 1
ATOM 3903 O O . VAL B 1 234 ? 7.199 -1.647 -19.547 1 94.5 234 VAL B O 1
ATOM 3906 N N . CYS B 1 235 ? 7.078 -3.846 -19.25 1 93.88 235 CYS B N 1
ATOM 3907 C CA . CYS B 1 235 ? 5.855 -3.775 -18.453 1 93.88 235 CYS B CA 1
ATOM 3908 C C . CYS B 1 235 ? 6.086 -3.004 -17.156 1 93.88 235 CYS B C 1
ATOM 3910 O O . CYS B 1 235 ? 5.262 -2.18 -16.766 1 93.88 235 CYS B O 1
ATOM 3912 N N . ALA B 1 236 ? 7.184 -3.221 -16.531 1 89.81 236 ALA B N 1
ATOM 3913 C CA . ALA B 1 236 ? 7.52 -2.535 -15.289 1 89.81 236 ALA B CA 1
ATOM 3914 C C . ALA B 1 236 ? 7.629 -1.028 -15.5 1 89.81 236 ALA B C 1
ATOM 3916 O O . ALA B 1 236 ? 7.125 -0.242 -14.695 1 89.81 236 ALA B O 1
ATOM 3917 N N . ILE B 1 237 ? 8.273 -0.657 -16.562 1 90.5 237 ILE B N 1
ATOM 3918 C CA . ILE B 1 237 ? 8.43 0.754 -16.891 1 90.5 237 ILE B CA 1
ATOM 3919 C C . ILE B 1 237 ? 7.062 1.37 -17.188 1 90.5 237 ILE B C 1
ATOM 3921 O O . ILE B 1 237 ? 6.758 2.471 -16.719 1 90.5 237 ILE B O 1
ATOM 3925 N N . THR B 1 238 ? 6.281 0.658 -17.922 1 93.88 238 THR B N 1
ATOM 3926 C CA . THR B 1 238 ? 4.957 1.146 -18.281 1 93.88 238 THR B CA 1
ATOM 3927 C C . THR B 1 238 ? 4.09 1.323 -17.031 1 93.88 238 THR B C 1
ATOM 3929 O O . THR B 1 238 ? 3.402 2.336 -16.891 1 93.88 238 THR B O 1
ATOM 3932 N N . VAL B 1 239 ? 4.129 0.355 -16.141 1 92.81 239 VAL B N 1
ATOM 3933 C CA . VAL B 1 239 ? 3.379 0.431 -14.883 1 92.81 239 VAL B CA 1
ATOM 3934 C C . VAL B 1 239 ? 3.809 1.668 -14.102 1 92.81 239 VAL B C 1
ATOM 3936 O O . VAL B 1 239 ? 2.969 2.398 -13.57 1 92.81 239 VAL B O 1
ATOM 3939 N N . THR B 1 240 ? 5.043 1.903 -14.055 1 87.75 240 THR B N 1
ATOM 3940 C CA . THR B 1 240 ? 5.598 3.035 -13.32 1 87.75 240 THR B CA 1
ATOM 3941 C C . THR B 1 240 ? 5.133 4.355 -13.93 1 87.75 240 THR B C 1
ATOM 3943 O O . THR B 1 240 ? 4.719 5.266 -13.203 1 87.75 240 THR B O 1
ATOM 3946 N N . LEU B 1 241 ? 5.188 4.449 -15.18 1 91.31 241 LEU B N 1
ATOM 3947 C CA . LEU B 1 241 ? 4.793 5.672 -15.875 1 91.31 241 LEU B CA 1
ATOM 3948 C C . LEU B 1 241 ? 3.303 5.941 -15.695 1 91.31 241 LEU B C 1
ATOM 3950 O O . LEU B 1 241 ? 2.896 7.082 -15.477 1 91.31 241 LEU B O 1
ATOM 3954 N N . CYS B 1 242 ? 2.516 4.922 -15.797 1 93.25 242 CYS B N 1
ATOM 3955 C CA . CYS B 1 242 ? 1.079 5.066 -15.586 1 93.25 242 CYS B CA 1
ATOM 3956 C C . CYS B 1 242 ? 0.781 5.535 -14.164 1 93.25 242 CYS B C 1
ATOM 3958 O O . CYS B 1 242 ? -0.048 6.426 -13.961 1 93.25 242 CYS B O 1
ATOM 3960 N N . GLY B 1 243 ? 1.419 4.895 -13.242 1 89.31 243 GLY B N 1
ATOM 3961 C CA . GLY B 1 243 ? 1.238 5.305 -11.859 1 89.31 243 GLY B CA 1
ATOM 3962 C C . GLY B 1 243 ? 1.611 6.758 -11.609 1 89.31 243 GLY B C 1
ATOM 3963 O O . GLY B 1 243 ? 0.878 7.484 -10.945 1 89.31 243 GLY B O 1
ATOM 3964 N N . ALA B 1 244 ? 2.738 7.164 -12.156 1 87.25 244 ALA B N 1
ATOM 3965 C CA . ALA B 1 244 ? 3.186 8.547 -12.031 1 87.25 244 ALA B CA 1
ATOM 3966 C C . ALA B 1 244 ? 2.184 9.508 -12.672 1 87.25 244 ALA B C 1
ATOM 3968 O O . ALA B 1 244 ? 1.886 10.562 -12.109 1 87.25 244 ALA B O 1
ATOM 3969 N N . PHE B 1 245 ? 1.737 9.07 -13.742 1 91.69 245 PHE B N 1
ATOM 3970 C CA . PHE B 1 245 ? 0.781 9.906 -14.461 1 91.69 245 PHE B CA 1
ATOM 3971 C C . PHE B 1 245 ? -0.51 10.055 -13.664 1 91.69 245 PHE B C 1
ATOM 3973 O O . PHE B 1 245 ? -1.042 11.164 -13.531 1 91.69 245 PHE B O 1
ATOM 3980 N N . MET B 1 246 ? -1.019 9.039 -13.172 1 91.38 246 MET B N 1
ATOM 3981 C CA . MET B 1 246 ? -2.256 9.07 -12.398 1 91.38 246 MET B CA 1
ATOM 3982 C C . MET B 1 246 ? -2.088 9.922 -11.141 1 91.38 246 MET B C 1
ATOM 3984 O O . MET B 1 246 ? -2.961 10.719 -10.805 1 91.38 246 MET B O 1
ATOM 3988 N N . THR B 1 247 ? -1.052 9.742 -10.516 1 85.75 247 THR B N 1
ATOM 3989 C CA . THR B 1 247 ? -0.782 10.5 -9.297 1 85.75 247 THR B CA 1
ATOM 3990 C C . THR B 1 247 ? -0.643 11.984 -9.602 1 85.75 247 THR B C 1
ATOM 3992 O O . THR B 1 247 ? -1.211 12.828 -8.898 1 85.75 247 THR B O 1
ATOM 3995 N N . ALA B 1 248 ? 0.11 12.328 -10.609 1 87.81 248 ALA B N 1
ATOM 3996 C CA . ALA B 1 248 ? 0.278 13.727 -11.016 1 87.81 248 ALA B CA 1
ATOM 3997 C C . ALA B 1 248 ? -1.059 14.344 -11.406 1 87.81 248 ALA B C 1
ATOM 3999 O O . ALA B 1 248 ? -1.328 15.508 -11.094 1 87.81 248 ALA B O 1
ATOM 4000 N N . SER B 1 249 ? -1.843 13.578 -12.055 1 93 249 SER B N 1
ATOM 4001 C CA . SER B 1 249 ? -3.133 14.07 -12.523 1 93 249 SER B CA 1
ATOM 4002 C C . SER B 1 249 ? -4.043 14.438 -11.359 1 93 249 SER B C 1
ATOM 4004 O O . SER B 1 249 ? -4.641 15.516 -11.344 1 93 249 SER B O 1
ATOM 4006 N N . ILE B 1 250 ? -4.133 13.578 -10.383 1 90.75 250 ILE B N 1
ATOM 4007 C CA . ILE B 1 250 ? -5.023 13.844 -9.258 1 90.75 250 ILE B CA 1
ATOM 4008 C C . ILE B 1 250 ? -4.484 15.008 -8.438 1 90.75 250 ILE B C 1
ATOM 4010 O O . ILE B 1 250 ? -5.254 15.812 -7.902 1 90.75 250 ILE B O 1
ATOM 4014 N N . HIS B 1 251 ? -3.24 15.125 -8.336 1 86.38 251 HIS B N 1
ATOM 4015 C CA . HIS B 1 251 ? -2.643 16.25 -7.625 1 86.38 251 HIS B CA 1
ATOM 4016 C C . HIS B 1 251 ? -2.963 17.562 -8.312 1 86.38 251 HIS B C 1
ATOM 4018 O O . HIS B 1 251 ? -3.279 18.562 -7.648 1 86.38 251 HIS B O 1
ATOM 4024 N N . LEU B 1 252 ? -2.852 17.562 -9.594 1 90.25 252 LEU B N 1
ATOM 4025 C CA . LEU B 1 252 ? -3.146 18.766 -10.359 1 90.25 252 LEU B CA 1
ATOM 4026 C C . LEU B 1 252 ? -4.617 19.156 -10.234 1 90.25 252 LEU B C 1
ATOM 4028 O O . LEU B 1 252 ? -4.949 20.328 -10.078 1 90.25 252 LEU B O 1
ATOM 4032 N N . ILE B 1 253 ? -5.398 18.156 -10.289 1 91.12 253 ILE B N 1
ATOM 4033 C CA . ILE B 1 253 ? -6.832 18.391 -10.141 1 91.12 253 ILE B CA 1
ATOM 4034 C C . ILE B 1 253 ? -7.129 18.938 -8.75 1 91.12 253 ILE B C 1
ATOM 4036 O O . ILE B 1 253 ? -7.891 19.906 -8.609 1 91.12 253 ILE B O 1
ATOM 4040 N N . SER B 1 254 ? -6.586 18.359 -7.781 1 89.81 254 SER B N 1
ATOM 4041 C CA . SER B 1 254 ? -6.781 18.797 -6.398 1 89.81 254 SER B CA 1
ATOM 4042 C C . SER B 1 254 ? -6.297 20.219 -6.191 1 89.81 254 SER B C 1
ATOM 4044 O O . SER B 1 254 ? -6.961 21.016 -5.531 1 89.81 254 SER B O 1
ATOM 4046 N N . LYS B 1 255 ? -5.211 20.625 -6.77 1 87.56 255 LYS B N 1
ATOM 4047 C CA . LYS B 1 255 ? -4.664 21.969 -6.656 1 87.56 255 LYS B CA 1
ATOM 4048 C C . LYS B 1 255 ? -5.594 23 -7.309 1 87.56 255 LYS B C 1
ATOM 4050 O O . LYS B 1 255 ? -5.812 24.078 -6.762 1 87.56 255 LYS B O 1
ATOM 4055 N N . ARG B 1 256 ? -6.062 22.641 -8.336 1 88.25 256 ARG B N 1
ATOM 4056 C CA . ARG B 1 256 ? -6.945 23.531 -9.062 1 88.25 256 ARG B CA 1
ATOM 4057 C C . ARG B 1 256 ? -8.25 23.766 -8.312 1 88.25 256 ARG B C 1
ATOM 4059 O O . ARG B 1 256 ? -8.789 24.875 -8.297 1 88.25 256 ARG B O 1
ATOM 4066 N N . LEU B 1 257 ? -8.703 22.719 -7.738 1 86.12 257 LEU B N 1
ATOM 4067 C CA . LEU B 1 257 ? -9.977 22.797 -7.031 1 86.12 257 LEU B CA 1
ATOM 4068 C C . LEU B 1 257 ? -9.812 23.547 -5.707 1 86.12 257 LEU B C 1
ATOM 4070 O O . LEU B 1 257 ? -10.766 24.141 -5.199 1 86.12 257 LEU B O 1
ATOM 4074 N N . LEU B 1 258 ? -8.617 23.547 -5.207 1 80.88 258 LEU B N 1
ATOM 4075 C CA . LEU B 1 258 ? -8.391 24.203 -3.926 1 80.88 258 LEU B CA 1
ATOM 4076 C C . LEU B 1 258 ? -7.859 25.609 -4.125 1 80.88 258 LEU B C 1
ATOM 4078 O O . LEU B 1 258 ? -7.574 26.328 -3.154 1 80.88 258 LEU B O 1
ATOM 4082 N N . GLN B 1 259 ? -7.523 25.938 -5.273 1 73.19 259 GLN B N 1
ATOM 4083 C CA . GLN B 1 259 ? -7.016 27.281 -5.574 1 73.19 259 GLN B CA 1
ATOM 4084 C C . GLN B 1 259 ? -7.93 28.359 -5.004 1 73.19 259 GLN B C 1
ATOM 4086 O O . GLN B 1 259 ? -7.473 29.453 -4.684 1 73.19 259 GLN B O 1
ATOM 4091 N N . TRP B 1 260 ? -9.133 28.047 -4.863 1 60.06 260 TRP B N 1
ATOM 4092 C CA . TRP B 1 260 ? -9.984 29.094 -4.316 1 60.06 260 TRP B CA 1
ATOM 4093 C C . TRP B 1 260 ? -9.672 29.344 -2.846 1 60.06 260 TRP B C 1
ATOM 4095 O O . TRP B 1 260 ? -10.031 30.391 -2.291 1 60.06 260 TRP B O 1
ATOM 4105 N N . ARG B 1 261 ? -9.016 28.359 -2.23 1 57.88 261 ARG B N 1
ATOM 4106 C CA . ARG B 1 261 ? -8.727 28.531 -0.812 1 57.88 261 ARG B CA 1
ATOM 4107 C C . ARG B 1 261 ? -7.375 29.203 -0.611 1 57.88 261 ARG B C 1
ATOM 4109 O O . ARG B 1 261 ? -7.059 29.656 0.493 1 57.88 261 ARG B O 1
ATOM 4116 N N . THR B 1 262 ? -6.434 29.125 -1.568 1 46.94 262 THR B N 1
ATOM 4117 C CA . THR B 1 262 ? -5.23 29.922 -1.394 1 46.94 262 THR B CA 1
ATOM 4118 C C . THR B 1 262 ? -5.492 31.375 -1.8 1 46.94 262 THR B C 1
ATOM 4120 O O . THR B 1 262 ? -6.316 31.641 -2.678 1 46.94 262 THR B O 1
#

pLDDT: mean 85.89, std 12.81, range [34.91, 98.19]

Foldseek 3Di:
DVVVVVVVVVVVVVVVVVVVVCVVVVVVLVVLQVQCPPDDVSCLVRPHPVLLVVLLVVCVVVVQVVQAAVVLVVLLVLLLVLLLVLLLVLLVVLLVDVVSVVVCVVVLVVVVPDDLLVCLVVLCVVPNLDSVSLSPSLNNLLNNLQSVLNNVQQNPDDVVLVVVCVVVVDDPVRSCVPPSCVSSLLSNLVSSLRSSLSSLVSSLSSCCVRLDDRHLNNQLNVCVVVSVVSNNVNSVVSSVVVSVVRNVVSVVVSCVVCVVVD/DVVVVVVVVVVVVVVVVVVVVCVVVVVVLVVLQVQCPPDDVSCLVRPHPVLLVVLLVVCVVVVQVVQAAVVLVVLLVLLLVLLLVLLLVLLVVLLVDVVSVVVCVVVLVVVVPDDLLVCLVVLCVVPNLDSVSLSPSLNNLLNNLQSVLNNVQQNPDDPVLVVVCVVVVDDPVRSCVPPSCVSSLLSNLVSSLRSSLSSLVSSLSSCCVRLDDRHLNNQLNVCVVVSVVSNNVNSVVSSVVVSVVRNVVSVVVSCVVCVVVD

Radius of gyration: 25.93 Å; Cα contacts (8 Å, |Δi|>4): 688; chains: 2; bounding box: 62×78×80 Å

Organism: Acinetobacter pittii (strain PHEA-2) (NCBI:txid871585)